Protein AF-0000000084728781 (afdb_homodimer)

InterPro domains:
  IPR000926 GTP cyclohydrolase II, RibA [TIGR00505] (70-266)
  IPR000926 GTP cyclohydrolase II, RibA [cd00641] (19-266)
  IPR032677 GTP cyclohydrolase II [PF00925] (108-234)
  IPR036144 GTP cyclohydrolase II superfamily [G3DSA:3.40.50.10990] (18-236)
  IPR036144 GTP cyclohydrolase II superfamily [SSF142695] (19-236)

Structure (mmCIF, N/CA/C/O backbone):
data_AF-0000000084728781-model_v1
#
loop_
_entity.id
_entity.type
_entity.pdbx_description
1 polymer 'GTP cyclohydrolase II'
#
loop_
_atom_site.group_PDB
_atom_site.id
_atom_site.type_symbol
_atom_site.label_atom_id
_atom_site.label_alt_id
_atom_site.label_comp_id
_atom_site.label_asym_id
_atom_site.label_entity_id
_atom_site.label_seq_id
_atom_site.pdbx_PDB_ins_code
_atom_site.Cartn_x
_atom_site.Cartn_y
_atom_site.Cartn_z
_atom_site.occupancy
_atom_site.B_iso_or_equiv
_atom_site.auth_seq_id
_atom_site.auth_comp_id
_atom_site.auth_asym_id
_atom_site.auth_atom_id
_atom_site.pdbx_PDB_model_num
ATOM 1 N N . MET A 1 1 ? -35.031 -19.906 6.23 1 21.2 1 MET A N 1
ATOM 2 C CA . MET A 1 1 ? -35.188 -18.594 6.867 1 21.2 1 MET A CA 1
ATOM 3 C C . MET A 1 1 ? -33.938 -18.203 7.613 1 21.2 1 MET A C 1
ATOM 5 O O . MET A 1 1 ? -33.719 -18.641 8.75 1 21.2 1 MET A O 1
ATOM 9 N N . VAL A 1 2 ? -32.781 -18.297 6.969 1 27.2 2 VAL A N 1
ATOM 10 C CA . VAL A 1 2 ? -31.484 -18 7.562 1 27.2 2 VAL A CA 1
ATOM 11 C C . VAL A 1 2 ? -31.531 -16.609 8.203 1 27.2 2 VAL A C 1
ATOM 13 O O . VAL A 1 2 ? -31.938 -15.633 7.566 1 27.2 2 VAL A O 1
ATOM 16 N N . SER A 1 3 ? -31.844 -16.609 9.516 1 24.77 3 SER A N 1
ATOM 17 C CA . SER A 1 3 ? -31.922 -15.422 10.367 1 24.77 3 SER A CA 1
ATOM 18 C C . SER A 1 3 ? -30.75 -14.477 10.125 1 24.77 3 SER A C 1
ATOM 20 O O . SER A 1 3 ? -29.594 -14.898 10.188 1 24.77 3 SER A O 1
ATOM 22 N N . TYR A 1 4 ? -30.906 -13.516 9.227 1 26.36 4 TYR A N 1
ATOM 23 C CA . TYR A 1 4 ? -30.156 -12.297 8.93 1 26.36 4 TYR A CA 1
ATOM 24 C C . TYR A 1 4 ? -29.766 -11.578 10.211 1 26.36 4 TYR A C 1
ATOM 26 O O . TYR A 1 4 ? -29.625 -10.352 10.227 1 26.36 4 TYR A O 1
ATOM 34 N N . ASP A 1 5 ? -30.016 -12.273 11.383 1 29.02 5 ASP A N 1
ATOM 35 C CA . ASP A 1 5 ? -29.766 -11.609 12.656 1 29.02 5 ASP A CA 1
ATOM 36 C C . ASP A 1 5 ? -28.281 -11.211 12.781 1 29.02 5 ASP A C 1
ATOM 38 O O . ASP A 1 5 ? -27.812 -10.898 13.875 1 29.02 5 ASP A O 1
ATOM 42 N N . PHE A 1 6 ? -27.5 -11.688 11.906 1 30.16 6 PHE A N 1
ATOM 43 C CA . PHE A 1 6 ? -26.094 -11.469 12.211 1 30.16 6 PHE A CA 1
ATOM 44 C C . PHE A 1 6 ? -25.781 -9.977 12.273 1 30.16 6 PHE A C 1
ATOM 46 O O . PHE A 1 6 ? -24.609 -9.586 12.352 1 30.16 6 PHE A O 1
ATOM 53 N N . TYR A 1 7 ? -26.734 -9.156 11.859 1 30.25 7 TYR A N 1
ATOM 54 C CA . TYR A 1 7 ? -26.438 -7.73 11.945 1 30.25 7 TYR A CA 1
ATOM 55 C C . TYR A 1 7 ? -26.25 -7.301 13.391 1 30.25 7 TYR A C 1
ATOM 57 O O . TYR A 1 7 ? -27.125 -6.66 13.977 1 30.25 7 TYR A O 1
ATOM 65 N N . LYS A 1 8 ? -26.016 -8.273 14.344 1 30.28 8 LYS A N 1
ATOM 66 C CA . LYS A 1 8 ? -25.922 -7.668 15.672 1 30.28 8 LYS A CA 1
ATOM 67 C C . LYS A 1 8 ? -25.156 -6.348 15.625 1 30.28 8 LYS A C 1
ATOM 69 O O . LYS A 1 8 ? -24.375 -6.117 14.703 1 30.28 8 LYS A O 1
ATOM 74 N N . GLU A 1 9 ? -25.391 -5.48 16.719 1 31.39 9 GLU A N 1
ATOM 75 C CA . GLU A 1 9 ? -25.062 -4.207 17.359 1 31.39 9 GLU A CA 1
ATOM 76 C C . GLU A 1 9 ? -23.547 -4.039 17.5 1 31.39 9 GLU A C 1
ATOM 78 O O . GLU A 1 9 ? -22.938 -4.656 18.375 1 31.39 9 GLU A O 1
ATOM 83 N N . ASN A 1 10 ? -22.703 -4.457 16.609 1 36.34 10 ASN A N 1
ATOM 84 C CA . ASN A 1 10 ? -21.453 -3.809 17.016 1 36.34 10 ASN A CA 1
ATOM 85 C C . ASN A 1 10 ? -21.719 -2.508 17.781 1 36.34 10 ASN A C 1
ATOM 87 O O . ASN A 1 10 ? -22.188 -1.527 17.188 1 36.34 10 ASN A O 1
ATOM 91 N N . CYS A 1 11 ? -22.25 -2.676 18.938 1 34.78 11 CYS A N 1
ATOM 92 C CA . CYS A 1 11 ? -22.375 -1.574 19.875 1 34.78 11 CYS A CA 1
ATOM 93 C C . CYS A 1 11 ? -21.219 -0.601 19.734 1 34.78 11 CYS A C 1
ATOM 95 O O . CYS A 1 11 ? -20.062 -0.96 20 1 34.78 11 CYS A O 1
ATOM 97 N N . ALA A 1 12 ? -21.25 0.192 18.75 1 45.31 12 ALA A N 1
ATOM 98 C CA . ALA A 1 12 ? -20.406 1.386 18.703 1 45.31 12 ALA A CA 1
ATOM 99 C C . ALA A 1 12 ? -20.016 1.849 20.109 1 45.31 12 ALA A C 1
ATOM 101 O O . ALA A 1 12 ? -20.891 2.061 20.953 1 45.31 12 ALA A O 1
ATOM 102 N N . SER A 1 13 ? -18.969 1.383 20.609 1 50.72 13 SER A N 1
ATOM 103 C CA . SER A 1 13 ? -18.484 1.992 21.844 1 50.72 13 SER A CA 1
ATOM 104 C C . SER A 1 13 ? -18.922 3.451 21.953 1 50.72 13 SER A C 1
ATOM 106 O O . SER A 1 13 ? -18.984 4.16 20.938 1 50.72 13 SER A O 1
ATOM 108 N N . SER A 1 14 ? -19.641 3.818 22.969 1 66.19 14 SER A N 1
ATOM 109 C CA . SER A 1 14 ? -20.188 5.125 23.328 1 66.19 14 SER A CA 1
ATOM 110 C C . SER A 1 14 ? -19.125 6.219 23.188 1 66.19 14 SER A C 1
ATOM 112 O O . SER A 1 14 ? -19.469 7.387 22.984 1 66.19 14 SER A O 1
ATOM 114 N N . SER A 1 15 ? -17.766 5.77 23.109 1 86.38 15 SER A N 1
ATOM 115 C CA . SER A 1 15 ? -16.766 6.824 23.047 1 86.38 15 SER A CA 1
ATOM 116 C C . SER A 1 15 ? -15.828 6.609 21.859 1 86.38 15 SER A C 1
ATOM 118 O O . SER A 1 15 ? -15.617 5.473 21.422 1 86.38 15 SER A O 1
ATOM 120 N N . LEU A 1 16 ? -15.352 7.625 21.203 1 93.75 16 LEU A N 1
ATOM 121 C CA . LEU A 1 16 ? -14.414 7.602 20.094 1 93.75 16 LEU A CA 1
ATOM 122 C C . LEU A 1 16 ? -13.062 7.043 20.531 1 93.75 16 LEU A C 1
ATOM 124 O O . LEU A 1 16 ? -12.648 7.246 21.672 1 93.75 16 LEU A O 1
ATOM 128 N N . PRO A 1 17 ? -12.414 6.297 19.656 1 96.38 17 PRO A N 1
ATOM 129 C CA . PRO A 1 17 ? -11.039 5.883 19.953 1 96.38 17 PRO A CA 1
ATOM 130 C C . PRO A 1 17 ? -10.109 7.062 20.219 1 96.38 17 PRO A C 1
ATOM 132 O O . PRO A 1 17 ? -10.367 8.172 19.75 1 96.38 17 PRO A O 1
ATOM 135 N N . LYS A 1 18 ? -9.102 6.77 21.016 1 97.81 18 LYS A N 1
ATOM 136 C CA . LYS A 1 18 ? -8.023 7.738 21.172 1 97.81 18 LYS A CA 1
ATOM 137 C C . LYS A 1 18 ? -6.973 7.574 20.078 1 97.81 18 LYS A C 1
ATOM 139 O O . LYS A 1 18 ? -6.586 6.453 19.75 1 97.81 18 LYS A O 1
ATOM 144 N N . VAL A 1 19 ? -6.566 8.711 19.516 1 98.44 19 VAL A N 1
ATOM 145 C CA . VAL A 1 19 ? -5.535 8.68 18.484 1 98.44 19 VAL A CA 1
ATOM 146 C C . VAL A 1 19 ? -4.422 9.664 18.844 1 98.44 19 VAL A C 1
ATOM 148 O O . VAL A 1 19 ? -4.645 10.625 19.578 1 98.44 19 VAL A O 1
ATOM 151 N N . GLU A 1 20 ? -3.256 9.383 18.359 1 98.69 20 GLU A N 1
ATOM 152 C CA . GLU A 1 20 ? -2.102 10.266 18.5 1 98.69 20 GLU A CA 1
ATOM 153 C C . GLU A 1 20 ? -1.262 10.281 17.219 1 98.69 20 GLU A C 1
ATOM 155 O O . GLU A 1 20 ? -0.886 9.234 16.703 1 98.69 20 GLU A O 1
ATOM 160 N N . CYS A 1 21 ? -1.068 11.461 16.734 1 98.81 21 CYS A N 1
ATOM 161 C CA . CYS A 1 21 ? -0.161 11.609 15.609 1 98.81 21 CYS A CA 1
ATOM 162 C C . CYS A 1 21 ? 1.292 11.547 16.062 1 98.81 21 CYS A C 1
ATOM 164 O O . CYS A 1 21 ? 1.741 12.383 16.844 1 98.81 21 CYS A O 1
ATOM 166 N N . ILE A 1 22 ? 2.008 10.641 15.508 1 98.38 22 ILE A N 1
ATOM 167 C CA . ILE A 1 22 ? 3.326 10.359 16.062 1 98.38 22 ILE A CA 1
ATOM 168 C C . ILE A 1 22 ? 4.402 11.023 15.211 1 98.38 22 ILE A C 1
ATOM 170 O O . ILE A 1 22 ? 5.488 11.344 15.711 1 98.38 22 ILE A O 1
ATOM 174 N N . VAL A 1 23 ? 4.152 11.188 13.984 1 98.75 23 VAL A N 1
ATOM 175 C CA . VAL A 1 23 ? 5.113 11.805 13.078 1 98.75 23 VAL A CA 1
ATOM 176 C C . VAL A 1 23 ? 4.383 12.398 11.875 1 98.75 23 VAL A C 1
ATOM 178 O O . VAL A 1 23 ? 3.293 11.953 11.516 1 98.75 23 VAL A O 1
ATOM 181 N N . ARG A 1 24 ? 4.926 13.422 11.336 1 98.69 24 ARG A N 1
ATOM 182 C CA . ARG A 1 24 ? 4.469 14.078 10.117 1 98.69 24 ARG A CA 1
ATOM 183 C C . ARG A 1 24 ? 5.645 14.438 9.211 1 98.69 24 ARG A C 1
ATOM 185 O O . ARG A 1 24 ? 6.695 14.867 9.695 1 98.69 24 ARG A O 1
ATOM 192 N N . ALA A 1 25 ? 5.516 14.258 7.93 1 98.19 25 ALA A N 1
ATOM 193 C CA . ALA A 1 25 ? 6.582 14.641 7.008 1 98.19 25 ALA A CA 1
ATOM 194 C C . ALA A 1 25 ? 6.008 15.195 5.707 1 98.19 25 ALA A C 1
ATOM 196 O O . ALA A 1 25 ? 4.926 14.797 5.277 1 98.19 25 ALA A O 1
ATOM 197 N N . ARG A 1 26 ? 6.727 16.094 5.152 1 96.75 26 ARG A N 1
ATOM 198 C CA . ARG A 1 26 ? 6.395 16.656 3.844 1 96.75 26 ARG A CA 1
ATOM 199 C C . ARG A 1 26 ? 6.637 15.641 2.734 1 96.75 26 ARG A C 1
ATOM 201 O O . ARG A 1 26 ? 7.684 14.984 2.703 1 96.75 26 ARG A O 1
ATOM 208 N N . ILE A 1 27 ? 5.684 15.5 1.855 1 96.56 27 ILE A N 1
ATOM 209 C CA . ILE A 1 27 ? 5.781 14.617 0.704 1 96.56 27 ILE A CA 1
ATOM 210 C C . ILE A 1 27 ? 5.723 15.43 -0.585 1 96.56 27 ILE A C 1
ATOM 212 O O . ILE A 1 27 ? 4.641 15.836 -1.021 1 96.56 27 ILE A O 1
ATOM 216 N N . PRO A 1 28 ? 6.855 15.633 -1.206 1 93.44 28 PRO A N 1
ATOM 217 C CA . PRO A 1 28 ? 6.836 16.359 -2.477 1 93.44 28 PRO A CA 1
ATOM 218 C C . PRO A 1 28 ? 6.297 15.516 -3.631 1 93.44 28 PRO A C 1
ATOM 220 O O . PRO A 1 28 ? 6.582 14.32 -3.715 1 93.44 28 PRO A O 1
ATOM 223 N N . MET A 1 29 ? 5.531 16.141 -4.477 1 89.25 29 MET A N 1
ATOM 224 C CA . MET A 1 29 ? 4.973 15.469 -5.648 1 89.25 29 MET A CA 1
ATOM 225 C C . MET A 1 29 ? 5.629 15.984 -6.926 1 89.25 29 MET A C 1
ATOM 227 O O . MET A 1 29 ? 6.297 17.016 -6.914 1 89.25 29 MET A O 1
ATOM 231 N N . ALA A 1 30 ? 5.352 15.273 -7.988 1 81.38 30 ALA A N 1
ATOM 232 C CA . ALA A 1 30 ? 5.926 15.609 -9.289 1 81.38 30 ALA A CA 1
ATOM 233 C C . ALA A 1 30 ? 5.406 16.953 -9.781 1 81.38 30 ALA A C 1
ATOM 235 O O . ALA A 1 30 ? 6.098 17.672 -10.516 1 81.38 30 ALA A O 1
ATOM 236 N N . SER A 1 31 ? 4.246 17.375 -9.375 1 77.69 31 SER A N 1
ATOM 237 C CA . SER A 1 31 ? 3.625 18.625 -9.805 1 77.69 31 SER A CA 1
ATOM 238 C C . SER A 1 31 ? 4.324 19.828 -9.18 1 77.69 31 SER A C 1
ATOM 240 O O . SER A 1 31 ? 4.094 20.969 -9.594 1 77.69 31 SER A O 1
ATOM 242 N N . GLY A 1 32 ? 5.152 19.578 -8.25 1 82.56 32 GLY A N 1
ATOM 243 C CA . GLY A 1 32 ? 5.824 20.672 -7.559 1 82.56 32 GLY A CA 1
ATOM 244 C C . GLY A 1 32 ? 5.152 21.047 -6.254 1 82.56 32 GLY A C 1
ATOM 245 O O . GLY A 1 32 ? 5.746 21.75 -5.426 1 82.56 32 GLY A O 1
ATOM 246 N N . VAL A 1 33 ? 3.951 20.562 -6.172 1 87.25 33 VAL A N 1
ATOM 247 C CA . VAL A 1 33 ? 3.252 20.797 -4.914 1 87.25 33 VAL A CA 1
ATOM 248 C C . VAL A 1 33 ? 3.547 19.656 -3.939 1 87.25 33 VAL A C 1
ATOM 250 O O . VAL A 1 33 ? 4.129 18.641 -4.32 1 87.25 33 VAL A O 1
ATOM 253 N N . HIS A 1 34 ? 3.271 19.953 -2.666 1 93.12 34 HIS A N 1
ATOM 254 C CA . HIS A 1 34 ? 3.508 18.922 -1.661 1 93.12 34 HIS A CA 1
ATOM 255 C C . HIS A 1 34 ? 2.295 18.75 -0.752 1 93.12 34 HIS A C 1
ATOM 257 O O . HIS A 1 34 ? 1.39 19.594 -0.754 1 93.12 34 HIS A O 1
ATOM 263 N N . HIS A 1 35 ? 2.188 17.672 -0.175 1 96.38 35 HIS A N 1
ATOM 264 C CA . HIS A 1 35 ? 1.282 17.438 0.943 1 96.38 35 HIS A CA 1
ATOM 265 C C . HIS A 1 35 ? 2.033 16.891 2.15 1 96.38 35 HIS A C 1
ATOM 267 O O . HIS A 1 35 ? 3.246 16.672 2.086 1 96.38 35 HIS A O 1
ATOM 273 N N . PHE A 1 36 ? 1.335 16.766 3.277 1 98.06 36 PHE A N 1
ATOM 274 C CA . PHE A 1 36 ? 1.946 16.234 4.488 1 98.06 36 PHE A CA 1
ATOM 275 C C . PHE A 1 36 ? 1.33 14.891 4.855 1 98.06 36 PHE A C 1
ATOM 277 O O . PHE A 1 36 ? 0.111 14.727 4.789 1 98.06 36 PHE A O 1
ATOM 284 N N . LEU A 1 37 ? 2.195 13.953 5.133 1 98.5 37 LEU A N 1
ATOM 285 C CA . LEU A 1 37 ? 1.763 12.633 5.578 1 98.5 37 LEU A CA 1
ATOM 286 C C . LEU A 1 37 ? 1.856 12.516 7.098 1 98.5 37 LEU A C 1
ATOM 288 O O . LEU A 1 37 ? 2.93 12.703 7.672 1 98.5 37 LEU A O 1
ATOM 292 N N . HIS A 1 38 ? 0.689 12.289 7.75 1 98.81 38 HIS A N 1
ATOM 293 C CA . HIS A 1 38 ? 0.593 12.086 9.195 1 98.81 38 HIS A CA 1
ATOM 294 C C . HIS A 1 38 ? 0.42 10.602 9.531 1 98.81 38 HIS A C 1
ATOM 296 O O . HIS A 1 38 ? -0.384 9.914 8.906 1 98.81 38 HIS A O 1
ATOM 302 N N . LEU A 1 39 ? 1.21 10.164 10.43 1 98.81 39 LEU A N 1
ATOM 303 C CA . LEU A 1 39 ? 1.075 8.789 10.906 1 98.81 39 LEU A CA 1
ATOM 304 C C . LEU A 1 39 ? 0.45 8.758 12.297 1 98.81 39 LEU A C 1
ATOM 306 O O . LEU A 1 39 ? 0.925 9.438 13.211 1 98.81 39 LEU A O 1
ATOM 310 N N . TYR A 1 40 ? -0.625 7.953 12.484 1 98.81 40 TYR A N 1
ATOM 311 C CA . TYR A 1 40 ? -1.379 7.93 13.734 1 98.81 40 TYR A CA 1
ATOM 312 C C . TYR A 1 40 ? -1.31 6.555 14.383 1 98.81 40 TYR A C 1
ATOM 314 O O . TYR A 1 40 ? -1.44 5.531 13.711 1 98.81 40 TYR A O 1
ATOM 322 N N . HIS A 1 41 ? -1.08 6.547 15.648 1 98.44 41 HIS A N 1
ATOM 323 C CA . HIS A 1 41 ? -1.378 5.41 16.516 1 98.44 41 HIS A CA 1
ATOM 324 C C . HIS A 1 41 ? -2.764 5.539 17.141 1 98.44 41 HIS A C 1
ATOM 326 O O . HIS A 1 41 ? -3.35 6.625 17.141 1 98.44 41 HIS A O 1
ATOM 332 N N . ASN A 1 42 ? -3.328 4.414 17.562 1 97.88 42 ASN A N 1
ATOM 333 C CA . ASN A 1 42 ? -4.637 4.406 18.219 1 97.88 42 ASN A CA 1
ATOM 334 C C . ASN A 1 42 ? -4.707 3.357 19.328 1 97.88 42 ASN A C 1
ATOM 336 O O . ASN A 1 42 ? -3.756 2.598 19.516 1 97.88 42 ASN A O 1
ATOM 340 N N . ASN A 1 43 ? -5.805 3.355 20.062 1 97.38 43 ASN A N 1
ATOM 341 C CA . ASN A 1 43 ? -5.934 2.432 21.188 1 97.38 43 ASN A CA 1
ATOM 342 C C . ASN A 1 43 ? -6.922 1.311 20.875 1 97.38 43 ASN A C 1
ATOM 344 O O . ASN A 1 43 ? -7.418 0.644 21.781 1 97.38 43 ASN A O 1
ATOM 348 N N . THR A 1 44 ? -7.332 1.129 19.625 1 95.06 44 THR A N 1
ATOM 349 C CA . THR A 1 44 ? -8.312 0.123 19.234 1 95.06 44 THR A CA 1
ATOM 350 C C . THR A 1 44 ? -7.641 -1.058 18.547 1 95.06 44 THR A C 1
ATOM 352 O O . THR A 1 44 ? -8.047 -2.207 18.734 1 95.06 44 THR A O 1
ATOM 355 N N . ASP A 1 45 ? -6.605 -0.777 17.75 1 93.19 45 ASP A N 1
ATOM 356 C CA . ASP A 1 45 ? -5.832 -1.82 17.078 1 93.19 45 ASP A CA 1
ATOM 357 C C . ASP A 1 45 ? -4.344 -1.48 17.078 1 93.19 45 ASP A C 1
ATOM 359 O O . ASP A 1 45 ? -3.924 -0.488 17.672 1 93.19 45 ASP A O 1
ATOM 363 N N . LYS A 1 46 ? -3.584 -2.373 16.484 1 92.31 46 LYS A N 1
ATOM 364 C CA . LYS A 1 46 ? -2.137 -2.184 16.516 1 92.31 46 LYS A CA 1
ATOM 365 C C . LYS A 1 46 ? -1.629 -1.641 15.18 1 92.31 46 LYS A C 1
ATOM 367 O O . LYS A 1 46 ? -0.427 -1.671 14.914 1 92.31 46 LYS A O 1
ATOM 372 N N . LYS A 1 47 ? -2.533 -1.151 14.391 1 94.25 47 LYS A N 1
ATOM 373 C CA . LYS A 1 47 ? -2.146 -0.678 13.07 1 94.25 47 LYS A CA 1
ATOM 374 C C . LYS A 1 47 ? -1.831 0.815 13.086 1 94.25 47 LYS A C 1
ATOM 376 O O . LYS A 1 47 ? -2.273 1.536 13.984 1 94.25 47 LYS A O 1
ATOM 381 N N . GLU A 1 48 ? -1.02 1.202 12.133 1 95.69 48 GLU A N 1
ATOM 382 C CA . GLU A 1 48 ? -0.73 2.609 11.883 1 95.69 48 GLU A CA 1
ATOM 383 C C . GLU A 1 48 ? -1.617 3.162 10.766 1 95.69 48 GLU A C 1
ATOM 385 O O . GLU A 1 48 ? -1.575 2.678 9.633 1 95.69 48 GLU A O 1
ATOM 390 N N . HIS A 1 49 ? -2.492 4.066 11.148 1 98.31 49 HIS A N 1
ATOM 391 C CA . HIS A 1 49 ? -3.312 4.734 10.141 1 98.31 49 HIS A CA 1
ATOM 392 C C . HIS A 1 49 ? -2.701 6.066 9.734 1 98.31 49 HIS A C 1
ATOM 394 O O . HIS A 1 49 ? -1.811 6.586 10.414 1 98.31 49 HIS A O 1
ATOM 400 N N . LEU A 1 50 ? -3.168 6.598 8.578 1 98.62 50 LEU A N 1
ATOM 401 C CA . LEU A 1 50 ? -2.518 7.781 8.031 1 98.62 50 LEU A CA 1
ATOM 402 C C . LEU A 1 50 ? -3.541 8.875 7.738 1 98.62 50 LEU A C 1
ATOM 404 O O . LEU A 1 50 ? -4.734 8.594 7.602 1 98.62 50 LEU A O 1
ATOM 408 N N . ALA A 1 51 ? -3.109 10.047 7.758 1 98.88 51 ALA A N 1
ATOM 409 C CA . ALA A 1 51 ? -3.807 11.188 7.164 1 98.88 51 ALA A CA 1
ATOM 410 C C . ALA A 1 51 ? -2.916 11.914 6.16 1 98.88 51 ALA A C 1
ATOM 412 O O . ALA A 1 51 ? -1.811 12.336 6.5 1 98.88 51 ALA A O 1
ATOM 413 N N . ILE A 1 52 ? -3.34 11.961 4.957 1 98.62 52 ILE A N 1
ATOM 414 C CA . ILE A 1 52 ? -2.695 12.766 3.922 1 98.62 52 ILE A CA 1
ATOM 415 C C . ILE A 1 52 ? -3.33 14.156 3.871 1 98.62 52 ILE A C 1
ATOM 417 O O . ILE A 1 52 ? -4.496 14.297 3.488 1 98.62 52 ILE A O 1
ATOM 421 N N . VAL A 1 53 ? -2.576 15.141 4.203 1 98.25 53 VAL A N 1
ATOM 422 C CA . VAL A 1 53 ? -3.143 16.469 4.387 1 98.25 53 VAL A CA 1
ATOM 423 C C . VAL A 1 53 ? -2.604 17.422 3.316 1 98.25 53 VAL A C 1
ATOM 425 O O . VAL A 1 53 ? -1.39 17.594 3.191 1 98.25 53 VAL A O 1
ATOM 428 N N . PHE A 1 54 ? -3.498 17.938 2.559 1 95.81 54 PHE A N 1
ATOM 429 C CA . PHE A 1 54 ? -3.178 18.938 1.539 1 95.81 54 PHE A CA 1
ATOM 430 C C . PHE A 1 54 ? -3.342 20.344 2.088 1 95.81 54 PHE A C 1
ATOM 432 O O . PHE A 1 54 ? -4.332 20.641 2.762 1 95.81 54 PHE A O 1
ATOM 439 N N . GLY A 1 55 ? -2.387 21.141 1.809 1 90.31 55 GLY A N 1
ATOM 440 C CA . GLY A 1 55 ? -2.402 22.484 2.348 1 90.31 55 GLY A CA 1
ATOM 441 C C . GLY A 1 55 ? -1.616 22.625 3.639 1 90.31 55 GLY A C 1
ATOM 442 O O . GLY A 1 55 ? -1.15 21.625 4.195 1 90.31 55 GLY A O 1
ATOM 443 N N . ASP A 1 56 ? -1.491 23.812 4.168 1 84.75 56 ASP A N 1
ATOM 444 C CA . ASP A 1 56 ? -0.599 24.062 5.293 1 84.75 56 ASP A CA 1
ATOM 445 C C . ASP A 1 56 ? -1.378 24.547 6.512 1 84.75 56 ASP A C 1
ATOM 447 O O . ASP A 1 56 ? -0.794 24.797 7.566 1 84.75 56 ASP A O 1
ATOM 451 N N . ARG A 1 57 ? -2.646 24.562 6.422 1 87 57 ARG A N 1
ATOM 452 C CA . ARG A 1 57 ? -3.447 25.141 7.492 1 87 57 ARG A CA 1
ATOM 453 C C . ARG A 1 57 ? -3.855 24.094 8.508 1 87 57 ARG A C 1
ATOM 455 O O . ARG A 1 57 ? -4.008 24.391 9.695 1 87 57 ARG A O 1
ATOM 462 N N . ILE A 1 58 ? -4.062 22.922 8.086 1 93.12 58 ILE A N 1
ATOM 463 C CA . ILE A 1 58 ? -4.57 21.844 8.938 1 93.12 58 ILE A CA 1
ATOM 464 C C . ILE A 1 58 ? -3.424 21.25 9.75 1 93.12 58 ILE A C 1
ATOM 466 O O . ILE A 1 58 ? -2.408 20.828 9.188 1 93.12 58 ILE A O 1
ATOM 470 N N . GLN A 1 59 ? -3.631 21.281 11.047 1 93.19 59 GLN A N 1
ATOM 471 C CA . GLN A 1 59 ? -2.58 20.812 11.938 1 93.19 59 GLN A CA 1
ATOM 472 C C . GLN A 1 59 ? -3.133 19.812 12.961 1 93.19 59 GLN A C 1
ATOM 474 O O . GLN A 1 59 ? -4.262 19.969 13.43 1 93.19 59 GLN A O 1
ATOM 479 N N . SER A 1 60 ? -2.326 18.906 13.328 1 98.06 60 SER A N 1
ATOM 480 C CA . SER A 1 60 ? -2.68 17.922 14.344 1 98.06 60 SER A CA 1
ATOM 481 C C . SER A 1 60 ? -2.396 18.453 15.75 1 98.06 60 SER A C 1
ATOM 483 O O . SER A 1 60 ? -1.279 18.891 16.031 1 98.06 60 SER A O 1
ATOM 485 N N . THR A 1 61 ? -3.436 18.375 16.562 1 98 61 THR A N 1
ATOM 486 C CA . THR A 1 61 ? -3.291 18.828 17.953 1 98 61 THR A CA 1
ATOM 487 C C . THR A 1 61 ? -2.344 17.922 18.719 1 98 61 THR A C 1
ATOM 489 O O . THR A 1 61 ? -1.468 18.391 19.438 1 98 61 THR A O 1
ATOM 492 N N . SER A 1 62 ? -2.504 16.609 18.578 1 98.56 62 SER A N 1
ATOM 493 C CA . SER A 1 62 ? -1.685 15.664 19.328 1 98.56 62 SER A CA 1
ATOM 494 C C . SER A 1 62 ? -0.225 15.727 18.891 1 98.56 62 SER A C 1
ATOM 496 O O . SER A 1 62 ? 0.682 15.555 19.703 1 98.56 62 SER A O 1
ATOM 498 N N . LEU A 1 63 ? 0.015 16.016 17.656 1 98.38 63 LEU A N 1
ATOM 499 C CA . LEU A 1 63 ? 1.382 16.109 17.156 1 98.38 63 LEU A CA 1
ATOM 500 C C . LEU A 1 63 ? 2.096 17.312 17.781 1 98.38 63 LEU A C 1
ATOM 502 O O . LEU A 1 63 ? 3.275 17.219 18.125 1 98.38 63 LEU A O 1
ATOM 506 N N . HIS A 1 64 ? 1.374 18.359 17.938 1 97.06 64 HIS A N 1
ATOM 507 C CA . HIS A 1 64 ? 2.008 19.609 18.328 1 97.06 64 HIS A CA 1
ATOM 508 C C . HIS A 1 64 ? 2.057 19.75 19.844 1 97.06 64 HIS A C 1
ATOM 510 O O . HIS A 1 64 ? 2.674 20.672 20.375 1 97.06 64 HIS A O 1
ATOM 516 N N . ARG A 1 65 ? 1.41 18.828 20.5 1 97.12 65 ARG A N 1
ATOM 517 C CA . ARG A 1 65 ? 1.526 18.812 21.953 1 97.12 65 ARG A CA 1
ATOM 518 C C . ARG A 1 65 ? 2.98 18.656 22.391 1 97.12 65 ARG A C 1
ATOM 520 O O . ARG A 1 65 ? 3.703 17.812 21.859 1 97.12 65 ARG A O 1
ATOM 527 N N . VAL A 1 66 ? 3.375 19.469 23.328 1 94.62 66 VAL A N 1
ATOM 528 C CA . VAL A 1 66 ? 4.758 19.422 23.797 1 94.62 66 VAL A CA 1
ATOM 529 C C . VAL A 1 66 ? 4.984 18.156 24.625 1 94.62 66 VAL A C 1
ATOM 531 O O . VAL A 1 66 ? 4.16 17.812 25.469 1 94.62 66 VAL A O 1
ATOM 534 N N . LYS A 1 67 ? 6.047 17.531 24.328 1 95.56 67 LYS A N 1
ATOM 535 C CA . LYS A 1 67 ? 6.449 16.344 25.094 1 95.56 67 LYS A CA 1
ATOM 536 C C . LYS A 1 67 ? 7.531 16.703 26.109 1 95.56 67 LYS A C 1
ATOM 538 O O . LYS A 1 67 ? 8.422 17.5 25.828 1 95.56 67 LYS A O 1
ATOM 543 N N . ASN A 1 68 ? 7.453 16.047 27.188 1 95.25 68 ASN A N 1
ATOM 544 C CA . ASN A 1 68 ? 8.406 16.344 28.25 1 95.25 68 ASN A CA 1
ATOM 545 C C . ASN A 1 68 ? 9.844 16.062 27.812 1 95.25 68 ASN A C 1
ATOM 547 O O . ASN A 1 68 ? 10.148 14.961 27.344 1 95.25 68 ASN A O 1
ATOM 551 N N . GLY A 1 69 ? 10.703 17.078 28 1 96.25 69 GLY A N 1
ATOM 552 C CA . GLY A 1 69 ? 12.125 16.891 27.75 1 96.25 69 GLY A CA 1
ATOM 553 C C . GLY A 1 69 ? 12.477 16.953 26.266 1 96.25 69 GLY A C 1
ATOM 554 O O . GLY A 1 69 ? 13.633 16.734 25.891 1 96.25 69 GLY A O 1
ATOM 555 N N . GLU A 1 70 ? 11.508 17.281 25.453 1 96.06 70 GLU A N 1
ATOM 556 C CA . GLU A 1 70 ? 11.805 17.312 24.016 1 96.06 70 GLU A CA 1
ATOM 557 C C . GLU A 1 70 ? 12.547 18.578 23.625 1 96.06 70 GLU A C 1
ATOM 559 O O . GLU A 1 70 ? 12.266 19.656 24.156 1 96.06 70 GLU A O 1
ATOM 564 N N . THR A 1 71 ? 13.484 18.469 22.719 1 97.25 71 THR A N 1
ATOM 565 C CA . THR A 1 71 ? 14.211 19.594 22.156 1 97.25 71 THR A CA 1
ATOM 566 C C . THR A 1 71 ? 13.547 20.094 20.891 1 97.25 71 THR A C 1
ATOM 568 O O . THR A 1 71 ? 12.641 19.453 20.359 1 97.25 71 THR A O 1
ATOM 571 N N . GLU A 1 72 ? 14 21.266 20.438 1 97.06 72 GLU A N 1
ATOM 572 C CA . GLU A 1 72 ? 13.547 21.797 19.156 1 97.06 72 GLU A CA 1
ATOM 573 C C . GLU A 1 72 ? 13.844 20.812 18.016 1 97.06 72 GLU A C 1
ATOM 575 O O . GLU A 1 72 ? 13.031 20.641 17.109 1 97.06 72 GLU A O 1
ATOM 580 N N . SER A 1 73 ? 14.969 20.219 18.109 1 96.38 73 SER A N 1
ATOM 581 C CA . SER A 1 73 ? 15.352 19.219 17.125 1 96.38 73 SER A CA 1
ATOM 582 C C . SER A 1 73 ? 14.398 18.031 17.141 1 96.38 73 SER A C 1
ATOM 584 O O . SER A 1 73 ? 13.961 17.562 16.078 1 96.38 73 SER A O 1
ATOM 586 N N . ASP A 1 74 ? 14.086 17.578 18.312 1 97.31 74 ASP A N 1
ATOM 587 C CA . ASP A 1 74 ? 13.148 16.469 18.453 1 97.31 74 ASP A CA 1
ATOM 588 C C . ASP A 1 74 ? 11.797 16.797 17.812 1 97.31 74 ASP A C 1
ATOM 590 O O . ASP A 1 74 ? 11.219 15.969 17.109 1 97.31 74 ASP A O 1
ATOM 594 N N . ARG A 1 75 ? 11.336 18 18.062 1 98.12 75 ARG A N 1
ATOM 595 C CA . ARG A 1 75 ? 10.055 18.469 17.531 1 98.12 75 ARG A CA 1
ATOM 596 C C . ARG A 1 75 ? 10.07 18.484 16.016 1 98.12 75 ARG A C 1
ATOM 598 O O . ARG A 1 75 ? 9.133 18.016 15.375 1 98.12 75 ARG A O 1
ATOM 605 N N . MET A 1 76 ? 11.156 18.984 15.461 1 98 76 MET A N 1
ATOM 606 C CA . MET A 1 76 ? 11.266 19.078 14.008 1 98 76 MET A CA 1
ATOM 607 C C . MET A 1 76 ? 11.414 17.688 13.383 1 98 76 MET A C 1
ATOM 609 O O . MET A 1 76 ? 10.844 17.422 12.32 1 98 76 MET A O 1
ATOM 613 N N . ILE A 1 77 ? 12.062 16.812 14.062 1 98.06 77 ILE A N 1
ATOM 614 C CA . ILE A 1 77 ? 12.273 15.461 13.555 1 98.06 77 ILE A CA 1
ATOM 615 C C . ILE A 1 77 ? 10.945 14.703 13.531 1 98.06 77 ILE A C 1
ATOM 617 O O . ILE A 1 77 ? 10.664 13.961 12.594 1 98.06 77 ILE A O 1
ATOM 621 N N . ARG A 1 78 ? 10.117 14.922 14.516 1 98.06 78 ARG A N 1
ATOM 622 C CA . ARG A 1 78 ? 8.844 14.211 14.523 1 98.06 78 ARG A CA 1
ATOM 623 C C . ARG A 1 78 ? 7.797 14.953 13.695 1 98.06 78 ARG A C 1
ATOM 625 O O . ARG A 1 78 ? 6.695 14.445 13.477 1 98.06 78 ARG A O 1
ATOM 632 N N . GLY A 1 79 ? 8.047 16.141 13.227 1 98.12 79 GLY A N 1
ATOM 633 C CA . GLY A 1 79 ? 7.176 16.844 12.305 1 98.12 79 GLY A CA 1
ATOM 634 C C . GLY A 1 79 ? 6.301 17.875 12.977 1 98.12 79 GLY A C 1
ATOM 635 O O . GLY A 1 79 ? 5.371 18.406 12.367 1 98.12 79 GLY A O 1
ATOM 636 N N . ALA A 1 80 ? 6.574 18.156 14.258 1 97.75 80 ALA A N 1
ATOM 637 C CA . ALA A 1 80 ? 5.824 19.172 15.008 1 97.75 80 ALA A CA 1
ATOM 638 C C . ALA A 1 80 ? 6.406 20.562 14.781 1 97.75 80 ALA A C 1
ATOM 640 O O . ALA A 1 80 ? 6.988 21.156 15.703 1 97.75 80 ALA A O 1
ATOM 641 N N . TYR A 1 81 ? 6.227 21.062 13.617 1 96.19 81 TYR A N 1
ATOM 642 C CA . TYR A 1 81 ? 6.723 22.391 13.242 1 96.19 81 TYR A CA 1
ATOM 643 C C . TYR A 1 81 ? 5.715 23.125 12.375 1 96.19 81 TYR A C 1
ATOM 645 O O . TYR A 1 81 ? 4.82 22.5 11.789 1 96.19 81 TYR A O 1
ATOM 653 N N . ASN A 1 82 ? 5.855 24.406 12.312 1 92.19 82 ASN A N 1
ATOM 654 C CA . ASN A 1 82 ? 5.047 25.234 11.422 1 92.19 82 ASN A CA 1
ATOM 655 C C . ASN A 1 82 ? 5.719 25.422 10.062 1 92.19 82 ASN A C 1
ATOM 657 O O . ASN A 1 82 ? 6.945 25.516 9.977 1 92.19 82 ASN A O 1
ATOM 661 N N . GLY A 1 83 ? 4.895 25.391 9.094 1 89.94 83 GLY A N 1
ATOM 662 C CA . GLY A 1 83 ? 5.43 25.656 7.766 1 89.94 83 GLY A CA 1
ATOM 663 C C . GLY A 1 83 ? 6.285 24.531 7.23 1 89.94 83 GLY A C 1
ATOM 664 O O . GLY A 1 83 ? 5.871 23.359 7.246 1 89.94 83 GLY A O 1
ATOM 665 N N . LYS A 1 84 ? 7.527 24.953 6.711 1 91.88 84 LYS A N 1
ATOM 666 C CA . LYS A 1 84 ? 8.414 23.984 6.074 1 91.88 84 LYS A CA 1
ATOM 667 C C . LYS A 1 84 ? 9.781 23.953 6.766 1 91.88 84 LYS A C 1
ATOM 669 O O . LYS A 1 84 ? 10.211 24.953 7.348 1 91.88 84 LYS A O 1
ATOM 674 N N . LEU A 1 85 ? 10.375 22.828 6.691 1 95.12 85 LEU A N 1
ATOM 675 C CA . LEU A 1 85 ? 11.75 22.703 7.164 1 95.12 85 LEU A CA 1
ATOM 676 C C . LEU A 1 85 ? 12.734 23.188 6.102 1 95.12 85 LEU A C 1
ATOM 678 O O . LEU A 1 85 ? 12.43 23.156 4.906 1 95.12 85 LEU A O 1
ATOM 682 N N . TYR A 1 86 ? 13.859 23.625 6.48 1 93.5 86 TYR A N 1
ATOM 683 C CA . TYR A 1 86 ? 14.961 24.047 5.613 1 93.5 86 TYR A CA 1
ATOM 684 C C . TYR A 1 86 ? 16.297 23.922 6.332 1 93.5 86 TYR A C 1
ATOM 686 O O . TYR A 1 86 ? 16.344 23.906 7.566 1 93.5 86 TYR A O 1
ATOM 694 N N . PRO A 1 87 ? 17.328 23.766 5.531 1 94.06 87 PRO A N 1
ATOM 695 C CA . PRO A 1 87 ? 18.641 23.641 6.172 1 94.06 87 PRO A CA 1
ATOM 696 C C . PRO A 1 87 ? 18.969 24.812 7.094 1 94.06 87 PRO A C 1
ATOM 698 O O . PRO A 1 87 ? 18.781 25.969 6.711 1 94.06 87 PRO A O 1
ATOM 701 N N . GLY A 1 88 ? 19.406 24.484 8.258 1 92.38 88 GLY A N 1
ATOM 702 C CA . GLY A 1 88 ? 19.812 25.516 9.195 1 92.38 88 GLY A CA 1
ATOM 703 C C . GLY A 1 88 ? 18.688 25.953 10.125 1 92.38 88 GLY A C 1
ATOM 704 O O . GLY A 1 88 ? 18.906 26.734 11.047 1 92.38 88 GLY A O 1
ATOM 705 N N . ARG A 1 89 ? 17.547 25.406 9.938 1 94.62 89 ARG A N 1
ATOM 706 C CA . ARG A 1 89 ? 16.438 25.766 10.82 1 94.62 89 ARG A CA 1
ATOM 707 C C . ARG A 1 89 ? 16.703 25.328 12.25 1 94.62 89 ARG A C 1
ATOM 709 O O . ARG A 1 89 ? 17.141 24.188 12.484 1 94.62 89 ARG A O 1
ATOM 716 N N . ARG A 1 90 ? 16.266 26.219 13.188 1 93.56 90 ARG A N 1
ATOM 717 C CA . ARG A 1 90 ? 16.656 25.938 14.562 1 93.56 90 ARG A CA 1
ATOM 718 C C . ARG A 1 90 ? 15.422 25.781 15.453 1 93.56 90 ARG A C 1
ATOM 720 O O . ARG A 1 90 ? 15.492 25.141 16.516 1 93.56 90 ARG A O 1
ATOM 727 N N . PHE A 1 91 ? 14.328 26.406 14.984 1 95.31 91 PHE A N 1
ATOM 728 C CA . PHE A 1 91 ? 13.156 26.422 15.844 1 95.31 91 PHE A CA 1
ATOM 729 C C . PHE A 1 91 ? 11.938 25.891 15.094 1 95.31 91 PHE A C 1
ATOM 731 O O . PHE A 1 91 ? 11.742 26.203 13.914 1 95.31 91 PHE A O 1
ATOM 738 N N . SER A 1 92 ? 11.078 25.125 15.781 1 95 92 SER A N 1
ATOM 739 C CA . SER A 1 92 ? 9.883 24.531 15.188 1 95 92 SER A CA 1
ATOM 740 C C . SER A 1 92 ? 8.812 25.578 14.914 1 95 92 SER A C 1
ATOM 742 O O . SER A 1 92 ? 7.98 25.391 14.023 1 95 92 SER A O 1
ATOM 744 N N . THR A 1 93 ? 8.711 26.688 15.594 1 90.19 93 THR A N 1
ATOM 745 C CA . THR A 1 93 ? 7.648 27.672 15.484 1 90.19 93 THR A CA 1
ATOM 746 C C . THR A 1 93 ? 8.094 28.875 14.641 1 90.19 93 THR A C 1
ATOM 748 O O . THR A 1 93 ? 7.473 29.938 14.672 1 90.19 93 THR A O 1
ATOM 751 N N . GLU A 1 94 ? 9.117 28.672 13.852 1 82 94 GLU A N 1
ATOM 752 C CA . GLU A 1 94 ? 9.562 29.781 13.023 1 82 94 GLU A CA 1
ATOM 753 C C . GLU A 1 94 ? 8.516 30.141 11.977 1 82 94 GLU A C 1
ATOM 755 O O . GLU A 1 94 ? 7.824 29.266 11.445 1 82 94 GLU A O 1
ATOM 760 N N . LYS A 1 95 ? 8.07 31.391 11.828 1 66.38 95 LYS A N 1
ATOM 761 C CA . LYS A 1 95 ? 7.055 31.859 10.883 1 66.38 95 LYS A CA 1
ATOM 762 C C . LYS A 1 95 ? 7.52 31.656 9.445 1 66.38 95 LYS A C 1
ATOM 764 O O . LYS A 1 95 ? 8.656 31.984 9.102 1 66.38 95 LYS A O 1
ATOM 769 N N . SER A 1 96 ? 6.969 30.641 8.836 1 57.78 96 SER A N 1
ATOM 770 C CA . SER A 1 96 ? 7.254 30.594 7.406 1 57.78 96 SER A CA 1
ATOM 771 C C . SER A 1 96 ? 6.559 31.734 6.668 1 57.78 96 SER A C 1
ATOM 773 O O . SER A 1 96 ? 5.512 32.219 7.102 1 57.78 96 SER A O 1
ATOM 775 N N . VAL A 1 97 ? 7.332 32.469 5.828 1 49.69 97 VAL A N 1
ATOM 776 C CA . VAL A 1 97 ? 6.906 33.625 5.07 1 49.69 97 VAL A CA 1
ATOM 777 C C . VAL A 1 97 ? 5.527 33.375 4.465 1 49.69 97 VAL A C 1
ATOM 779 O O . VAL A 1 97 ? 4.734 34.312 4.305 1 49.69 97 VAL A O 1
ATOM 782 N N . GLU A 1 98 ? 5.246 32.219 3.986 1 51.84 98 GLU A N 1
ATOM 783 C CA . GLU A 1 98 ? 4.109 32.062 3.088 1 51.84 98 GLU A CA 1
ATOM 784 C C . GLU A 1 98 ? 2.818 31.844 3.869 1 51.84 98 GLU A C 1
ATOM 786 O O . GLU A 1 98 ? 2.084 30.891 3.607 1 51.84 98 GLU A O 1
ATOM 791 N N . ASP A 1 99 ? 2.768 32.25 5.02 1 50.44 99 ASP A N 1
ATOM 792 C CA . ASP A 1 99 ? 1.519 31.984 5.734 1 50.44 99 ASP A CA 1
ATOM 793 C C . ASP A 1 99 ? 0.354 32.719 5.07 1 50.44 99 ASP A C 1
ATOM 795 O O . ASP A 1 99 ? -0.009 33.812 5.484 1 50.44 99 ASP A O 1
ATOM 799 N N . LYS A 1 100 ? 0.177 32.594 3.793 1 48.47 100 LYS A N 1
ATOM 800 C CA . LYS A 1 100 ? -0.999 33.25 3.229 1 48.47 100 LYS A CA 1
ATOM 801 C C . LYS A 1 100 ? -2.285 32.594 3.723 1 48.47 100 LYS A C 1
ATOM 803 O O . LYS A 1 100 ? -2.781 31.641 3.107 1 48.47 100 LYS A O 1
ATOM 808 N N . SER A 1 101 ? -2.404 32.562 5.023 1 49.28 101 SER A N 1
ATOM 809 C CA . SER A 1 101 ? -3.717 32.156 5.516 1 49.28 101 SER A CA 1
ATOM 810 C C . SER A 1 101 ? -4.836 32.812 4.727 1 49.28 101 SER A C 1
ATOM 812 O O . SER A 1 101 ? -4.871 34.031 4.602 1 49.28 101 SER A O 1
ATOM 814 N N . SER A 1 102 ? -5.301 32.156 3.818 1 51.69 102 SER A N 1
ATOM 815 C CA . SER A 1 102 ? -6.488 32.688 3.164 1 51.69 102 SER A CA 1
ATOM 816 C C . SER A 1 102 ? -7.496 33.188 4.188 1 51.69 102 SER A C 1
ATOM 818 O O . SER A 1 102 ? -7.688 32.594 5.242 1 51.69 102 SER A O 1
ATOM 820 N N . LEU A 1 103 ? -7.863 34.469 4.227 1 50.34 103 LEU A N 1
ATOM 821 C CA . LEU A 1 103 ? -8.852 35.188 5.016 1 50.34 103 LEU A CA 1
ATOM 822 C C . LEU A 1 103 ? -10.164 34.406 5.082 1 50.34 103 LEU A C 1
ATOM 824 O O . LEU A 1 103 ? -10.969 34.625 6 1 50.34 103 LEU A O 1
ATOM 828 N N . PHE A 1 104 ? -10.469 33.594 4.176 1 53.16 104 PHE A N 1
ATOM 829 C CA . PHE A 1 104 ? -11.758 32.906 4.199 1 53.16 104 PHE A CA 1
ATOM 830 C C . PHE A 1 104 ? -11.578 31.406 4.004 1 53.16 104 PHE A C 1
ATOM 832 O O . PHE A 1 104 ? -11.68 30.906 2.885 1 53.16 104 PHE A O 1
ATOM 839 N N . PRO A 1 105 ? -11.219 30.641 5.184 1 65.31 105 PRO A N 1
ATOM 840 C CA . PRO A 1 105 ? -10.898 29.219 5 1 65.31 105 PRO A CA 1
ATOM 841 C C . PRO A 1 105 ? -12.094 28.391 4.551 1 65.31 105 PRO A C 1
ATOM 843 O O . PRO A 1 105 ? -13.195 28.547 5.09 1 65.31 105 PRO A O 1
ATOM 846 N N . LYS A 1 106 ? -12.086 27.812 3.379 1 81.06 106 LYS A N 1
ATOM 847 C CA . LYS A 1 106 ? -13.094 26.875 2.896 1 81.06 106 LYS A CA 1
ATOM 848 C C . LYS A 1 106 ? -13.094 25.594 3.723 1 81.06 106 LYS A C 1
ATOM 850 O O . LYS A 1 106 ? -12.055 25.188 4.242 1 81.06 106 LYS A O 1
ATOM 855 N N . ILE A 1 107 ? -14.359 25.156 4.047 1 94.62 107 ILE A N 1
ATOM 856 C CA . ILE A 1 107 ? -14.5 23.844 4.68 1 94.62 107 ILE A CA 1
ATOM 857 C C . ILE A 1 107 ? -13.781 22.797 3.848 1 94.62 107 ILE A C 1
ATOM 859 O O . ILE A 1 107 ? -14.031 22.656 2.646 1 94.62 107 ILE A O 1
ATOM 863 N N . PRO A 1 108 ? -12.875 22.094 4.402 1 95.88 108 PRO A N 1
ATOM 864 C CA . PRO A 1 108 ? -11.992 21.234 3.617 1 95.88 108 PRO A CA 1
ATOM 865 C C . PRO A 1 108 ? -12.711 20.031 3.035 1 95.88 108 PRO A C 1
ATOM 867 O O . PRO A 1 108 ? -13.688 19.547 3.613 1 95.88 108 PRO A O 1
ATOM 870 N N . LEU A 1 109 ? -12.227 19.578 1.902 1 96.88 109 LEU A N 1
ATOM 871 C CA . LEU A 1 109 ? -12.594 18.266 1.357 1 96.88 109 LEU A CA 1
ATOM 872 C C . LEU A 1 109 ? -11.977 17.141 2.182 1 96.88 109 LEU A C 1
ATOM 874 O O . LEU A 1 109 ? -10.82 17.234 2.586 1 96.88 109 LEU A O 1
ATOM 878 N N . VAL A 1 110 ? -12.828 16.109 2.426 1 98.38 110 VAL A N 1
ATOM 879 C CA . VAL A 1 110 ? -12.32 14.977 3.186 1 98.38 110 VAL A CA 1
ATOM 880 C C . VAL A 1 110 ? -12.727 13.68 2.496 1 98.38 110 VAL A C 1
ATOM 882 O O . VAL A 1 110 ? -13.859 13.539 2.027 1 98.38 110 VAL A O 1
ATOM 885 N N . ARG A 1 111 ? -11.859 12.781 2.451 1 98 111 ARG A N 1
ATOM 886 C CA . ARG A 1 111 ? -12.125 11.414 2.01 1 98 111 ARG A CA 1
ATOM 887 C C . ARG A 1 111 ? -11.656 10.406 3.055 1 98 111 ARG A C 1
ATOM 889 O O . ARG A 1 111 ? -10.555 10.516 3.59 1 98 111 ARG A O 1
ATOM 896 N N . ILE A 1 112 ? -12.523 9.469 3.359 1 97.69 112 ILE A N 1
ATOM 897 C CA . ILE A 1 112 ? -12.133 8.305 4.148 1 97.69 112 ILE A CA 1
ATOM 898 C C . ILE A 1 112 ? -11.836 7.133 3.219 1 97.69 112 ILE A C 1
ATOM 900 O O . ILE A 1 112 ? -12.727 6.656 2.51 1 97.69 112 ILE A O 1
ATOM 904 N N . HIS A 1 113 ? -10.633 6.734 3.201 1 97.19 113 HIS A N 1
ATOM 905 C CA . HIS A 1 113 ? -10.172 5.699 2.283 1 97.19 113 HIS A CA 1
ATOM 906 C C . HIS A 1 113 ? -9.633 4.488 3.041 1 97.19 113 HIS A C 1
ATOM 908 O O . HIS A 1 113 ? -8.781 4.633 3.92 1 97.19 113 HIS A O 1
ATOM 914 N N . SER A 1 114 ? -10.156 3.338 2.742 1 96.44 114 SER A N 1
ATOM 915 C CA . SER A 1 114 ? -9.609 2.107 3.305 1 96.44 114 SER A CA 1
ATOM 916 C C . SER A 1 114 ? -8.578 1.482 2.373 1 96.44 114 SER A C 1
ATOM 918 O O . SER A 1 114 ? -8.773 1.444 1.156 1 96.44 114 SER A O 1
ATOM 920 N N . GLU A 1 115 ? -7.512 1.083 2.928 1 96.75 115 GLU A N 1
ATOM 921 C CA . GLU A 1 115 ? -6.402 0.453 2.213 1 96.75 115 GLU A CA 1
ATOM 922 C C . GLU A 1 115 ? -6.902 -0.663 1.298 1 96.75 115 GLU A C 1
ATOM 924 O O . GLU A 1 115 ? -7.758 -1.457 1.689 1 96.75 115 GLU A O 1
ATOM 929 N N . CYS A 1 116 ? -6.367 -0.702 0.127 1 95.94 116 CYS A N 1
ATOM 930 C CA . CYS A 1 116 ? -6.703 -1.726 -0.855 1 95.94 116 CYS A CA 1
ATOM 931 C C . CYS A 1 116 ? -5.488 -2.1 -1.692 1 95.94 116 CYS A C 1
ATOM 933 O O . CYS A 1 116 ? -5.305 -1.578 -2.795 1 95.94 116 CYS A O 1
ATOM 935 N N . TYR A 1 117 ? -4.773 -3.088 -1.314 1 94.88 117 TYR A N 1
ATOM 936 C CA . TYR A 1 117 ? -3.553 -3.51 -1.992 1 94.88 117 TYR A CA 1
ATOM 937 C C . TYR A 1 117 ? -3.836 -3.877 -3.443 1 94.88 117 TYR A C 1
ATOM 939 O O . TYR A 1 117 ? -3.092 -3.482 -4.348 1 94.88 117 TYR A O 1
ATOM 947 N N . THR A 1 118 ? -4.91 -4.586 -3.668 1 95.75 118 THR A N 1
ATOM 948 C CA . THR A 1 118 ? -5.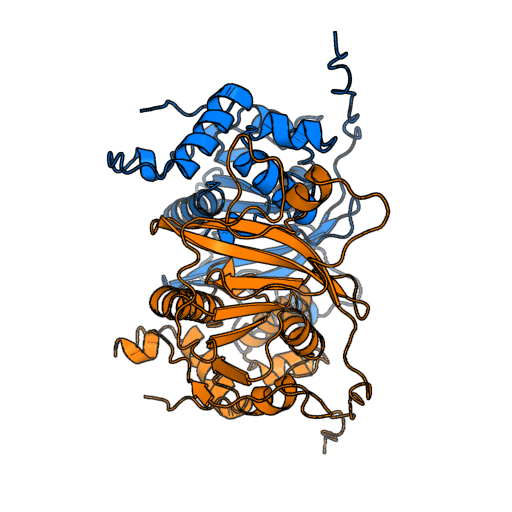199 -5.086 -5.008 1 95.75 118 THR A CA 1
ATOM 949 C C . THR A 1 118 ? -5.484 -3.932 -5.965 1 95.75 118 THR A C 1
ATOM 951 O O . THR A 1 118 ? -5.055 -3.959 -7.121 1 95.75 118 THR A O 1
ATOM 954 N N . GLY A 1 119 ? -6.172 -2.91 -5.5 1 93.75 119 GLY A N 1
ATOM 955 C CA . GLY A 1 119 ? -6.543 -1.801 -6.363 1 93.75 119 GLY A CA 1
ATOM 956 C C . GLY A 1 119 ? -5.473 -0.728 -6.445 1 93.75 119 GLY A C 1
ATOM 957 O O . GLY A 1 119 ? -5.355 -0.042 -7.465 1 93.75 119 GLY A O 1
ATOM 958 N N . GLU A 1 120 ? -4.633 -0.623 -5.41 1 95.19 120 GLU A N 1
ATOM 959 C CA . GLU A 1 120 ? -3.678 0.479 -5.328 1 95.19 120 GLU A CA 1
ATOM 960 C C . GLU A 1 120 ? -2.293 0.045 -5.801 1 95.19 120 GLU A C 1
ATOM 962 O O . GLU A 1 120 ? -1.535 0.852 -6.344 1 95.19 120 GLU A O 1
ATOM 967 N N . THR A 1 121 ? -1.998 -1.269 -5.613 1 94.75 121 THR A N 1
ATOM 968 C CA . THR A 1 121 ? -0.607 -1.682 -5.762 1 94.75 121 THR A CA 1
ATOM 969 C C . THR A 1 121 ? -0.475 -2.768 -6.824 1 94.75 121 THR A C 1
ATOM 971 O O . THR A 1 121 ? 0.543 -2.848 -7.516 1 94.75 121 THR A O 1
ATOM 974 N N . THR A 1 122 ? -1.548 -3.584 -7.031 1 96.31 122 THR A N 1
ATOM 975 C CA . THR A 1 122 ? -1.396 -4.715 -7.941 1 96.31 122 THR A CA 1
ATOM 976 C C . THR A 1 122 ? -2.357 -4.59 -9.117 1 96.31 122 THR A C 1
ATOM 978 O O . THR A 1 122 ? -2.711 -5.594 -9.75 1 96.31 122 THR A O 1
ATOM 981 N N . TRP A 1 123 ? -2.861 -3.492 -9.43 1 93.38 123 TRP A N 1
ATOM 982 C CA . TRP A 1 123 ? -3.469 -3.055 -10.68 1 93.38 123 TRP A CA 1
ATOM 983 C C . TRP A 1 123 ? -4.766 -3.809 -10.945 1 93.38 123 TRP A C 1
ATOM 985 O O . TRP A 1 123 ? -5.102 -4.094 -12.102 1 93.38 123 TRP A O 1
ATOM 995 N N . SER A 1 124 ? -5.465 -4.176 -9.914 1 94.31 124 SER A N 1
ATOM 996 C CA . SER A 1 124 ? -6.73 -4.883 -10.07 1 94.31 124 SER A CA 1
ATOM 997 C C . SER A 1 124 ? -7.812 -3.957 -10.617 1 94.31 124 SER A C 1
ATOM 999 O O . SER A 1 124 ? -7.91 -2.797 -10.211 1 94.31 124 SER A O 1
ATOM 1001 N N . VAL A 1 125 ? -8.711 -4.559 -11.445 1 87.62 125 VAL A N 1
ATOM 1002 C CA . VAL A 1 125 ? -9.852 -3.797 -11.93 1 87.62 125 VAL A CA 1
ATOM 1003 C C . VAL A 1 125 ? -11.141 -4.328 -11.297 1 87.62 125 VAL A C 1
ATOM 1005 O O . VAL A 1 125 ? -12.242 -4.008 -11.75 1 87.62 125 VAL A O 1
ATOM 1008 N N . ARG A 1 126 ? -10.977 -5.172 -10.297 1 88.75 126 ARG A N 1
ATOM 1009 C CA . ARG A 1 126 ? -12.156 -5.699 -9.617 1 88.75 126 ARG A CA 1
ATOM 1010 C C . ARG A 1 126 ? -12.742 -4.668 -8.656 1 88.75 126 ARG A C 1
ATOM 1012 O O . ARG A 1 126 ? -13.812 -4.883 -8.086 1 88.75 126 ARG A O 1
ATOM 1019 N N . CYS A 1 127 ? -12.008 -3.678 -8.414 1 84.88 127 CYS A N 1
ATOM 1020 C CA . CYS A 1 127 ? -12.484 -2.584 -7.574 1 84.88 127 CYS A CA 1
ATOM 1021 C C . CYS A 1 127 ? -12.039 -1.236 -8.133 1 84.88 127 CYS A C 1
ATOM 1023 O O . CYS A 1 127 ? -11.258 -1.179 -9.078 1 84.88 127 CYS A O 1
ATOM 1025 N N . ASP A 1 128 ? -12.586 -0.202 -7.602 1 84.88 128 ASP A N 1
ATOM 1026 C CA . ASP A 1 128 ? -12.242 1.132 -8.086 1 84.88 128 ASP A CA 1
ATOM 1027 C C . ASP A 1 128 ? -11.508 1.929 -7.008 1 84.88 128 ASP A C 1
ATOM 1029 O O . ASP A 1 128 ? -11.469 3.16 -7.055 1 84.88 128 ASP A O 1
ATOM 1033 N N . CYS A 1 129 ? -10.969 1.256 -6.012 1 91.94 129 CYS A N 1
ATOM 1034 C CA . CYS A 1 129 ? -10.352 1.925 -4.871 1 91.94 129 CYS A CA 1
ATOM 1035 C C . CYS A 1 129 ? -9.164 2.779 -5.312 1 91.94 129 CYS A C 1
ATOM 1037 O O . CYS A 1 129 ? -9.008 3.912 -4.855 1 91.94 129 CYS A O 1
ATOM 1039 N N . GLY A 1 130 ? -8.297 2.217 -6.164 1 92.75 130 GLY A N 1
ATOM 1040 C CA . GLY A 1 130 ? -7.148 2.969 -6.648 1 92.75 130 GLY A CA 1
ATOM 1041 C C . GLY A 1 130 ? -7.535 4.227 -7.402 1 92.75 130 GLY A C 1
ATOM 1042 O O . GLY A 1 130 ? -6.949 5.289 -7.184 1 92.75 130 GLY A O 1
ATOM 1043 N N . GLU A 1 131 ? -8.484 4.148 -8.234 1 88.06 131 GLU A N 1
ATOM 1044 C CA . GLU A 1 131 ? -8.961 5.289 -9.008 1 88.06 131 GLU A CA 1
ATOM 1045 C C . GLU A 1 131 ? -9.562 6.359 -8.102 1 88.06 131 GLU A C 1
ATOM 1047 O O . GLU A 1 131 ? -9.375 7.555 -8.328 1 88.06 131 GLU A O 1
ATOM 1052 N N . GLN A 1 132 ? -10.32 5.898 -7.156 1 92.12 132 GLN A N 1
ATOM 1053 C CA . GLN A 1 132 ? -10.945 6.832 -6.223 1 92.12 132 GLN A CA 1
ATOM 1054 C C . GLN A 1 132 ? -9.891 7.578 -5.402 1 92.12 132 GLN A C 1
ATOM 1056 O O . GLN A 1 132 ? -10.039 8.773 -5.133 1 92.12 132 GLN A O 1
ATOM 1061 N N . LEU A 1 133 ? -8.859 6.883 -5 1 96.12 133 LEU A N 1
ATOM 1062 C CA . LEU A 1 133 ? -7.762 7.52 -4.281 1 96.12 133 LEU A CA 1
ATOM 1063 C C . LEU A 1 133 ? -7.102 8.594 -5.137 1 96.12 133 LEU A C 1
ATOM 1065 O O . LEU A 1 133 ? -6.867 9.711 -4.668 1 96.12 133 LEU A O 1
ATOM 1069 N N . GLU A 1 134 ? -6.852 8.281 -6.355 1 93.25 134 GLU A N 1
ATOM 1070 C CA . GLU A 1 134 ? -6.25 9.227 -7.289 1 93.25 134 GLU A CA 1
ATOM 1071 C C . GLU A 1 134 ? -7.156 10.438 -7.508 1 93.25 134 GLU A C 1
ATOM 1073 O O . GLU A 1 134 ? -6.68 11.578 -7.555 1 93.25 134 GLU A O 1
ATOM 1078 N N . GLU A 1 135 ? -8.398 10.164 -7.652 1 92.38 135 GLU A N 1
ATOM 1079 C CA . GLU A 1 135 ? -9.352 11.25 -7.848 1 92.38 135 GLU A CA 1
ATOM 1080 C C . GLU A 1 135 ? -9.375 12.188 -6.645 1 92.38 135 GLU A C 1
ATOM 1082 O O . GLU A 1 135 ? -9.414 13.414 -6.801 1 92.38 135 GLU A O 1
ATOM 1087 N N . ALA A 1 136 ? -9.367 11.617 -5.508 1 96.38 136 ALA A N 1
ATOM 1088 C CA . ALA A 1 136 ? -9.328 12.43 -4.293 1 96.38 136 ALA A CA 1
ATOM 1089 C C . ALA A 1 136 ? -8.094 13.32 -4.266 1 96.38 136 ALA A C 1
ATOM 1091 O O . ALA A 1 136 ? -8.188 14.508 -3.953 1 96.38 136 ALA A O 1
ATOM 1092 N N . ARG A 1 137 ? -6.957 12.75 -4.59 1 95.81 137 ARG A N 1
ATOM 1093 C CA . ARG A 1 137 ? -5.719 13.516 -4.668 1 95.81 137 ARG A CA 1
ATOM 1094 C C . ARG A 1 137 ? -5.863 14.695 -5.633 1 95.81 137 ARG A C 1
ATOM 1096 O O . ARG A 1 137 ? -5.48 15.82 -5.309 1 95.81 137 ARG A O 1
ATOM 1103 N N . GLN A 1 138 ? -6.395 14.43 -6.781 1 92.88 138 GLN A N 1
ATOM 1104 C CA . GLN A 1 138 ? -6.531 15.453 -7.809 1 92.88 138 GLN A CA 1
ATOM 1105 C C . GLN A 1 138 ? -7.434 16.594 -7.332 1 92.88 138 GLN A C 1
ATOM 1107 O O . GLN A 1 138 ? -7.078 17.766 -7.461 1 92.88 138 GLN A O 1
ATOM 1112 N N . LEU A 1 139 ? -8.539 16.25 -6.785 1 93.06 139 LEU A N 1
ATOM 1113 C CA . LEU A 1 139 ? -9.5 17.25 -6.312 1 93.06 139 LEU A CA 1
ATOM 1114 C C . LEU A 1 139 ? -8.891 18.109 -5.207 1 93.06 139 LEU A C 1
ATOM 1116 O O . LEU A 1 139 ? -9.023 19.328 -5.223 1 93.06 139 LEU A O 1
ATOM 1120 N N . MET A 1 140 ? -8.188 17.484 -4.324 1 94.5 140 MET A N 1
ATOM 1121 C CA . MET A 1 140 ? -7.645 18.203 -3.18 1 94.5 140 MET A CA 1
ATOM 1122 C C . MET A 1 140 ? -6.441 19.047 -3.592 1 94.5 140 MET A C 1
ATOM 1124 O O . MET A 1 140 ? -6.199 20.109 -3.018 1 94.5 140 MET A O 1
ATOM 1128 N N . THR A 1 141 ? -5.727 18.531 -4.562 1 92.38 141 THR A N 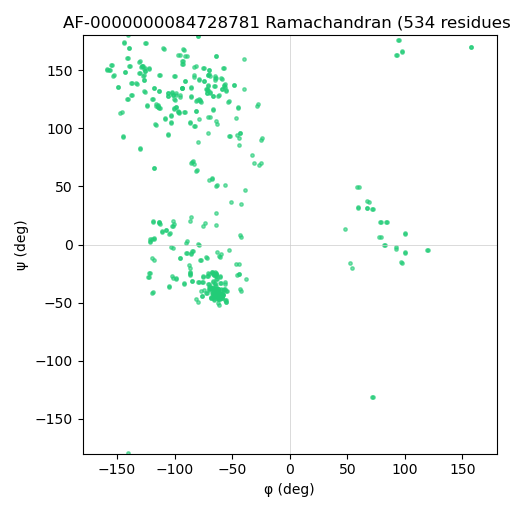1
ATOM 1129 C CA . THR A 1 141 ? -4.641 19.344 -5.113 1 92.38 141 THR A CA 1
ATOM 1130 C C . THR A 1 141 ? -5.184 20.594 -5.777 1 92.38 141 THR A C 1
ATOM 1132 O O . THR A 1 141 ? -4.656 21.688 -5.566 1 92.38 141 THR A O 1
ATOM 1135 N N . LEU A 1 142 ? -6.23 20.453 -6.539 1 89.69 142 LEU A N 1
ATOM 1136 C CA . LEU A 1 142 ? -6.859 21.578 -7.223 1 89.69 142 LEU A CA 1
ATOM 1137 C C . LEU A 1 142 ? -7.43 22.562 -6.215 1 89.69 142 LEU A C 1
ATOM 1139 O O . LEU A 1 142 ? -7.316 23.781 -6.402 1 89.69 142 LEU A O 1
ATOM 1143 N N . GLU A 1 143 ? -7.973 22.062 -5.164 1 89.12 143 GLU A N 1
ATOM 1144 C CA . GLU A 1 143 ? -8.562 22.906 -4.125 1 89.12 143 GLU A CA 1
ATOM 1145 C C . GLU A 1 143 ? -7.48 23.562 -3.273 1 89.12 143 GLU A C 1
ATOM 1147 O O . GLU A 1 143 ? -7.711 24.625 -2.688 1 89.12 143 GLU A O 1
ATOM 1152 N N . GLY A 1 144 ? -6.336 22.891 -3.195 1 88.19 144 GLY A N 1
ATOM 1153 C CA . GLY A 1 144 ? -5.23 23.391 -2.387 1 88.19 144 GLY A CA 1
ATOM 1154 C C . GLY A 1 144 ? -5.371 23.047 -0.916 1 88.19 144 GLY A C 1
ATOM 1155 O O . GLY A 1 144 ? -4.57 23.5 -0.092 1 88.19 144 GLY A O 1
ATOM 1156 N N . GLU A 1 145 ? -6.48 22.359 -0.614 1 93.12 145 GLU A N 1
ATOM 1157 C CA . GLU A 1 145 ? -6.73 21.953 0.765 1 93.12 145 GLU A CA 1
ATOM 1158 C C . GLU A 1 145 ? -7.594 20.688 0.818 1 93.12 145 GLU A C 1
ATOM 1160 O O . GLU A 1 145 ? -8.492 20.516 -0.012 1 93.12 145 GLU A O 1
ATOM 1165 N N . GLY A 1 146 ? -7.34 19.844 1.803 1 97.06 146 GLY A N 1
ATOM 1166 C CA . GLY A 1 146 ? -8.125 18.641 1.99 1 97.06 146 GLY A CA 1
ATOM 1167 C C . GLY A 1 146 ? -7.391 17.562 2.781 1 97.06 146 GLY A C 1
ATOM 1168 O O . GLY A 1 146 ? -6.219 17.734 3.123 1 97.06 146 GLY A O 1
ATOM 1169 N N . VAL A 1 147 ? -8.172 16.547 3.148 1 98.62 147 VAL A N 1
ATOM 1170 C CA . VAL A 1 147 ? -7.605 15.461 3.943 1 98.62 147 VAL A CA 1
ATOM 1171 C C . VAL A 1 147 ? -8.109 14.117 3.416 1 98.62 147 VAL A C 1
ATOM 1173 O O . VAL A 1 147 ? -9.305 13.938 3.191 1 98.62 147 VAL A O 1
ATOM 1176 N N . ILE A 1 148 ? -7.199 13.234 3.166 1 98.69 148 ILE A N 1
ATOM 1177 C CA . ILE A 1 148 ? -7.535 11.82 3.004 1 98.69 148 ILE A CA 1
ATOM 1178 C C . ILE A 1 148 ? -7.156 11.055 4.27 1 98.69 148 ILE A C 1
ATOM 1180 O O . ILE A 1 148 ? -5.973 10.938 4.598 1 98.69 148 ILE A O 1
ATOM 1184 N N . VAL A 1 149 ? -8.148 10.602 4.988 1 98.81 149 VAL A N 1
ATOM 1185 C CA . VAL A 1 149 ? -7.871 9.648 6.059 1 98.81 149 VAL A CA 1
ATOM 1186 C C . VAL A 1 149 ? -7.734 8.242 5.477 1 98.81 149 VAL A C 1
ATOM 1188 O O . VAL A 1 149 ? -8.68 7.711 4.891 1 98.81 149 VAL A O 1
ATOM 1191 N N . TYR A 1 150 ? -6.578 7.707 5.582 1 98.56 150 TYR A N 1
ATOM 1192 C CA . TYR A 1 150 ? -6.238 6.402 5.023 1 98.56 150 TYR A CA 1
ATOM 1193 C C . TYR A 1 150 ? -6.207 5.336 6.113 1 98.56 150 TYR A C 1
ATOM 1195 O O . TYR A 1 150 ? -5.246 5.25 6.879 1 98.56 150 TYR A O 1
ATOM 1203 N N . LEU A 1 151 ? -7.215 4.516 6.137 1 97.69 151 LEU A N 1
ATOM 1204 C CA . LEU A 1 151 ? -7.363 3.479 7.152 1 97.69 151 LEU A CA 1
ATOM 1205 C C . LEU A 1 151 ? -6.816 2.145 6.648 1 97.69 151 LEU A C 1
ATOM 1207 O O . LEU A 1 151 ? -7.184 1.688 5.562 1 97.69 151 LEU A O 1
ATOM 1211 N N . ARG A 1 152 ? -5.977 1.562 7.434 1 95.62 152 ARG A N 1
ATOM 1212 C CA . ARG A 1 152 ? -5.387 0.282 7.047 1 95.62 152 ARG A CA 1
ATOM 1213 C C . ARG A 1 152 ? -6.344 -0.869 7.344 1 95.62 152 ARG A C 1
ATOM 1215 O O . ARG A 1 152 ? -6.043 -1.729 8.18 1 95.62 152 ARG A O 1
ATOM 1222 N N . GLN A 1 153 ? -7.441 -0.844 6.684 1 94.31 153 GLN A N 1
ATOM 1223 C CA . GLN A 1 153 ? -8.484 -1.856 6.82 1 94.31 153 GLN A CA 1
ATOM 1224 C C . GLN A 1 153 ? -8.703 -2.598 5.504 1 94.31 153 GLN A C 1
ATOM 1226 O O . GLN A 1 153 ? -9.797 -2.549 4.938 1 94.31 153 GLN A O 1
ATOM 1231 N N . GLU A 1 154 ? -7.715 -3.342 5.078 1 94.25 154 GLU A N 1
ATOM 1232 C CA . GLU A 1 154 ? -7.711 -4.105 3.834 1 94.25 154 GLU A CA 1
ATOM 1233 C C . GLU A 1 154 ? -8.883 -5.078 3.783 1 94.25 154 GLU A C 1
ATOM 1235 O O . GLU A 1 154 ? -9.242 -5.684 4.797 1 94.25 154 GLU A O 1
ATOM 1240 N N . GLY A 1 155 ? -9.547 -5.137 2.525 1 92.75 155 GLY A N 1
ATOM 1241 C CA . GLY A 1 155 ? -10.617 -6.102 2.328 1 92.75 155 GLY A CA 1
ATOM 1242 C C . GLY A 1 155 ? -11.891 -5.742 3.08 1 92.75 155 GLY A C 1
ATOM 1243 O O . GLY A 1 155 ? -12.562 -6.617 3.623 1 92.75 155 GLY A O 1
ATOM 1244 N N . ARG A 1 156 ? -12.141 -4.531 3.271 1 90.12 156 ARG A N 1
ATOM 1245 C CA . ARG A 1 156 ? -13.281 -4.043 4.047 1 90.12 156 ARG A CA 1
ATOM 1246 C C . ARG A 1 156 ? -13.234 -4.566 5.477 1 90.12 156 ARG A C 1
ATOM 1248 O O . ARG A 1 156 ? -14.258 -4.965 6.035 1 90.12 156 ARG A O 1
ATOM 1255 N N . GLY A 1 157 ? -12.07 -4.727 5.895 1 92.38 157 GLY A N 1
ATOM 1256 C CA . GLY A 1 157 ? -11.867 -5.078 7.289 1 92.38 157 GLY A CA 1
ATOM 1257 C C . GLY A 1 157 ? -11.617 -6.559 7.5 1 92.38 157 GLY A C 1
ATOM 1258 O O . GLY A 1 157 ? -11.25 -6.98 8.602 1 92.38 157 GLY A O 1
ATOM 1259 N N . ILE A 1 158 ? -11.734 -7.391 6.465 1 93.81 158 ILE A N 1
ATOM 1260 C CA . ILE A 1 158 ? -11.633 -8.828 6.676 1 93.81 158 ILE A CA 1
ATOM 1261 C C . ILE A 1 158 ? -10.203 -9.289 6.395 1 93.81 158 ILE A C 1
ATOM 1263 O O . ILE A 1 158 ? -9.836 -10.43 6.707 1 93.81 158 ILE A O 1
ATOM 1267 N N . GLY A 1 159 ? -9.367 -8.43 5.797 1 95.38 159 GLY A N 1
ATOM 1268 C CA . GLY A 1 159 ? -7.98 -8.758 5.508 1 95.38 159 GLY A CA 1
ATOM 1269 C C . GLY A 1 159 ? -7.762 -9.219 4.078 1 95.38 159 GLY A C 1
ATOM 1270 O O . GLY A 1 159 ? -8.719 -9.57 3.381 1 95.38 159 GLY A O 1
ATOM 1271 N N . LEU A 1 160 ? -6.547 -9.258 3.682 1 96.94 160 LEU A N 1
ATOM 1272 C CA . LEU A 1 160 ? -6.188 -9.562 2.301 1 96.94 160 LEU A CA 1
ATOM 1273 C C . LEU A 1 160 ? -6.414 -11.039 1.991 1 96.94 160 LEU A C 1
ATOM 1275 O O . LEU A 1 160 ? -6.914 -11.383 0.918 1 96.94 160 LEU A O 1
ATOM 1279 N N . GLN A 1 161 ? -6.043 -11.875 2.943 1 97.62 161 GLN A N 1
ATOM 1280 C CA . GLN A 1 161 ? -6.207 -13.312 2.738 1 97.62 161 GLN A CA 1
ATOM 1281 C C . GLN A 1 161 ? -7.656 -13.664 2.4 1 97.62 161 GLN A C 1
ATOM 1283 O O . GLN A 1 161 ? -7.918 -14.344 1.409 1 97.62 161 GLN A O 1
ATOM 1288 N N . GLU A 1 162 ? -8.562 -13.18 3.178 1 97.56 162 GLU A N 1
ATOM 1289 C CA . GLU A 1 162 ? -9.984 -13.469 2.988 1 97.56 162 GLU A CA 1
ATOM 1290 C C . GLU A 1 162 ? -10.523 -12.797 1.73 1 97.56 162 GLU A C 1
ATOM 1292 O O . GLU A 1 162 ? -11.391 -13.344 1.051 1 97.56 162 GLU A O 1
ATOM 1297 N N . LYS A 1 163 ? -10.023 -11.664 1.49 1 96.69 163 LYS A N 1
ATOM 1298 C CA . LYS A 1 163 ? -10.391 -10.992 0.249 1 96.69 163 LYS A CA 1
ATOM 1299 C C . LYS A 1 163 ? -10.031 -11.844 -0.966 1 96.69 163 LYS A C 1
ATOM 1301 O O . LYS A 1 163 ? -10.828 -11.977 -1.895 1 96.69 163 LYS A O 1
ATOM 1306 N N . LEU A 1 164 ? -8.883 -12.422 -0.981 1 98.12 164 LEU A N 1
ATOM 1307 C CA . LEU A 1 164 ? -8.438 -13.234 -2.109 1 98.12 164 LEU A CA 1
ATOM 1308 C C . LEU A 1 164 ? -9.273 -14.5 -2.227 1 98.12 164 LEU A C 1
ATOM 1310 O O . LEU A 1 164 ? -9.594 -14.938 -3.334 1 98.12 164 LEU A O 1
ATOM 1314 N N . LYS A 1 165 ? -9.602 -15.031 -1.107 1 98.31 165 LYS A N 1
ATOM 1315 C CA . LYS A 1 165 ? -10.523 -16.156 -1.147 1 98.31 165 LYS A CA 1
ATOM 1316 C C . LYS A 1 165 ? -11.859 -15.75 -1.761 1 98.31 165 LYS A C 1
ATOM 1318 O O . LYS A 1 165 ? -12.445 -16.5 -2.551 1 98.31 165 LYS A O 1
ATOM 1323 N N . ALA A 1 166 ? -12.336 -14.602 -1.366 1 96.62 166 ALA A N 1
ATOM 1324 C CA . ALA A 1 166 ? -13.578 -14.086 -1.924 1 96.62 166 ALA A CA 1
ATOM 1325 C C . ALA A 1 166 ? -13.477 -13.906 -3.436 1 96.62 166 ALA A C 1
ATOM 1327 O O . ALA A 1 166 ? -14.43 -14.172 -4.168 1 96.62 166 ALA A O 1
ATOM 1328 N N . TYR A 1 167 ? -12.336 -13.461 -3.908 1 96.81 167 TYR A N 1
ATOM 1329 C CA . TYR A 1 167 ? -12.109 -13.32 -5.34 1 96.81 167 TYR A CA 1
ATOM 1330 C C . TYR A 1 167 ? -12.25 -14.664 -6.051 1 96.81 167 TYR A C 1
ATOM 1332 O O . TYR A 1 167 ? -12.836 -14.742 -7.133 1 96.81 167 TYR A O 1
ATOM 1340 N N . ASN A 1 168 ? -11.695 -15.633 -5.426 1 98.06 168 ASN A N 1
ATOM 1341 C CA . ASN A 1 168 ? -11.82 -16.969 -6.012 1 98.06 168 ASN A CA 1
ATOM 1342 C C . ASN A 1 168 ? -13.281 -17.422 -6.074 1 98.06 168 ASN A C 1
ATOM 1344 O O . ASN A 1 168 ? -13.711 -18 -7.07 1 98.06 168 ASN A O 1
ATOM 1348 N N . LEU A 1 169 ? -13.977 -17.172 -5.043 1 97.25 169 LEU A N 1
ATOM 1349 C CA . LEU A 1 169 ? -15.398 -17.516 -5.023 1 97.25 169 LEU A CA 1
ATOM 1350 C C . LEU A 1 169 ? -16.156 -16.734 -6.098 1 97.25 169 LEU A C 1
ATOM 1352 O O . LEU A 1 169 ? -17.078 -17.266 -6.723 1 97.25 169 LEU A O 1
ATOM 1356 N N . GLN A 1 170 ? -15.781 -15.539 -6.262 1 93.44 170 GLN A N 1
ATOM 1357 C CA . GLN A 1 170 ? -16.391 -14.75 -7.32 1 93.44 170 GLN A CA 1
ATOM 1358 C C . GLN A 1 170 ? -16.109 -15.352 -8.695 1 93.44 170 GLN A C 1
ATOM 1360 O O . GLN A 1 170 ? -16.984 -15.422 -9.539 1 93.44 170 GLN A O 1
ATOM 1365 N N . ASP A 1 171 ? -14.883 -15.789 -8.914 1 94.75 171 ASP A N 1
ATOM 1366 C CA . ASP A 1 171 ? -14.523 -16.438 -10.172 1 94.75 171 ASP A CA 1
ATOM 1367 C C . ASP A 1 171 ? -15.281 -17.734 -10.359 1 94.75 171 ASP A C 1
ATOM 1369 O O . ASP A 1 171 ? -15.484 -18.188 -11.492 1 94.75 171 ASP A O 1
ATOM 1373 N N . LEU A 1 172 ? -15.664 -18.266 -9.258 1 95.69 172 LEU A N 1
ATOM 1374 C CA . LEU A 1 172 ? -16.453 -19.5 -9.297 1 95.69 172 LEU A CA 1
ATOM 1375 C C . LEU A 1 172 ? -17.922 -19.188 -9.508 1 95.69 172 LEU A C 1
ATOM 1377 O O . LEU A 1 172 ? -18.75 -20.109 -9.609 1 95.69 172 LEU A O 1
ATOM 1381 N N . GLY A 1 173 ? -18.281 -17.891 -9.508 1 92.44 173 GLY A N 1
ATOM 1382 C CA . GLY A 1 173 ? -19.641 -17.547 -9.906 1 92.44 173 GLY A CA 1
ATOM 1383 C C . GLY A 1 173 ? -20.422 -16.828 -8.82 1 92.44 173 GLY A C 1
ATOM 1384 O O . GLY A 1 173 ? -21.547 -16.391 -9.047 1 92.44 173 GLY A O 1
ATOM 1385 N N . LYS A 1 174 ? -19.891 -16.672 -7.684 1 90.94 174 LYS A N 1
ATOM 1386 C CA . LYS A 1 174 ? -20.562 -15.969 -6.605 1 90.94 174 LYS A CA 1
ATOM 1387 C C . LYS A 1 174 ? -20.375 -14.461 -6.734 1 90.94 174 LYS A C 1
ATOM 1389 O O . LYS A 1 174 ? -19.344 -14 -7.23 1 90.94 174 LYS A O 1
ATOM 1394 N N . ASP A 1 175 ? -21.328 -13.719 -6.391 1 84.25 175 ASP A N 1
ATOM 1395 C CA . ASP A 1 175 ? -21.078 -12.289 -6.312 1 84.25 175 ASP A CA 1
ATOM 1396 C C . ASP A 1 175 ? -20.359 -11.922 -5.016 1 84.25 175 ASP A C 1
ATOM 1398 O O . ASP A 1 175 ? -20.078 -12.789 -4.184 1 84.25 175 ASP A O 1
ATOM 1402 N N . THR A 1 176 ? -20.078 -10.656 -4.871 1 82.5 176 THR A N 1
ATOM 1403 C CA . THR A 1 176 ? -19.266 -10.18 -3.754 1 82.5 176 THR A CA 1
ATOM 1404 C C . THR A 1 176 ? -19.938 -10.5 -2.422 1 82.5 176 THR A C 1
ATOM 1406 O O . THR A 1 176 ? -19.297 -10.977 -1.49 1 82.5 176 THR A O 1
ATOM 1409 N N . VAL A 1 177 ? -21.203 -10.266 -2.285 1 82.56 177 VAL A N 1
ATOM 1410 C CA . VAL A 1 177 ? -21.953 -10.484 -1.05 1 82.56 177 VAL A CA 1
ATOM 1411 C C . VAL A 1 177 ? -22 -11.977 -0.729 1 82.56 177 VAL A C 1
ATOM 1413 O O . VAL A 1 177 ? -21.672 -12.391 0.387 1 82.56 177 VAL A O 1
ATOM 1416 N N . GLN A 1 178 ? -22.312 -12.766 -1.729 1 88.81 178 GLN A N 1
ATOM 1417 C CA . GLN A 1 178 ? -22.375 -14.211 -1.567 1 88.81 178 GLN A CA 1
ATOM 1418 C C . GLN A 1 178 ? -21.031 -14.773 -1.136 1 88.81 178 GLN A C 1
ATOM 1420 O O . GLN A 1 178 ? -20.969 -15.648 -0.265 1 88.81 178 GLN A O 1
ATOM 1425 N N . ALA A 1 179 ? -20.031 -14.281 -1.766 1 91.81 179 ALA A N 1
ATOM 1426 C CA . ALA A 1 179 ? -18.688 -14.75 -1.464 1 91.81 179 ALA A CA 1
ATOM 1427 C C . ALA A 1 179 ? -18.328 -14.492 -0.004 1 91.81 179 ALA A C 1
ATOM 1429 O O . ALA A 1 179 ? -17.844 -15.383 0.693 1 91.81 179 ALA A O 1
ATOM 1430 N N . ASN A 1 180 ? -18.594 -13.289 0.457 1 89.5 180 ASN A N 1
ATOM 1431 C CA . ASN A 1 180 ? -18.266 -12.93 1.835 1 89.5 180 ASN A CA 1
ATOM 1432 C C . ASN A 1 180 ? -19.078 -13.758 2.83 1 89.5 180 ASN A C 1
ATOM 1434 O O . ASN A 1 180 ? -18.547 -14.227 3.838 1 89.5 180 ASN A O 1
ATOM 1438 N N . LEU A 1 181 ? -20.297 -13.953 2.514 1 88.56 181 LEU A N 1
ATOM 1439 C CA . LEU A 1 181 ? -21.156 -14.734 3.404 1 88.56 181 LEU A CA 1
ATOM 1440 C C . LEU A 1 181 ? -20.703 -16.188 3.453 1 88.56 181 LEU A C 1
ATOM 1442 O O . LEU A 1 181 ? -20.688 -16.812 4.52 1 88.56 181 LEU A O 1
ATOM 1446 N N . PHE A 1 182 ? -20.391 -16.688 2.303 1 92.19 182 PHE A N 1
ATOM 1447 C CA . PHE A 1 182 ? -19.891 -18.062 2.225 1 92.19 182 PHE A CA 1
ATOM 1448 C C . PHE A 1 182 ? -18.672 -18.25 3.113 1 92.19 182 PHE A C 1
ATOM 1450 O O . PHE A 1 182 ? -18.5 -19.297 3.732 1 92.19 182 PHE A O 1
ATOM 1457 N N . LEU A 1 183 ? -17.891 -17.234 3.256 1 94.94 183 LEU A N 1
ATOM 1458 C CA . LEU A 1 183 ? -16.672 -17.266 4.055 1 94.94 183 LEU A CA 1
ATOM 1459 C C . LEU A 1 183 ? -16.953 -16.859 5.496 1 94.94 183 LEU A C 1
ATOM 1461 O O . LEU A 1 183 ? -16.016 -16.703 6.297 1 94.94 183 LEU A O 1
ATOM 1465 N N . ARG A 1 184 ? -18.172 -16.578 5.828 1 94.62 184 ARG A N 1
ATOM 1466 C CA . ARG A 1 184 ? -18.641 -16.25 7.164 1 94.62 184 ARG A CA 1
ATOM 1467 C C . ARG A 1 184 ? -18.094 -14.891 7.605 1 94.62 184 ARG A C 1
ATOM 1469 O O . ARG A 1 184 ? -17.672 -14.727 8.75 1 94.62 184 ARG A O 1
ATOM 1476 N N . HIS A 1 185 ? -18.016 -14.031 6.688 1 92.06 185 HIS A N 1
ATOM 1477 C CA . HIS A 1 185 ? -17.641 -12.648 6.961 1 92.06 185 HIS A CA 1
ATOM 1478 C C . HIS A 1 185 ? -18.812 -11.703 6.699 1 92.06 185 HIS A C 1
ATOM 1480 O O . HIS A 1 185 ? -19.656 -11.977 5.836 1 92.06 185 HIS A O 1
ATOM 1486 N N . PRO A 1 186 ? -18.875 -10.625 7.543 1 89.25 186 PRO A N 1
ATOM 1487 C CA . PRO A 1 186 ? -19.844 -9.602 7.156 1 89.25 186 PRO A CA 1
ATOM 1488 C C . PRO A 1 186 ? -19.5 -8.945 5.82 1 89.25 186 PRO A C 1
ATOM 1490 O O . PRO A 1 186 ? -18.375 -9.055 5.34 1 89.25 186 PRO A O 1
ATOM 1493 N N . VAL A 1 187 ? -20.469 -8.289 5.215 1 82.25 187 VAL A N 1
ATOM 1494 C CA . VAL A 1 187 ? -20.281 -7.613 3.932 1 82.25 187 VAL A CA 1
ATOM 1495 C C . VAL A 1 187 ? -19.297 -6.461 4.09 1 82.25 187 VAL A C 1
ATOM 1497 O O . VAL A 1 187 ? -18.531 -6.156 3.164 1 82.25 187 VAL A O 1
ATOM 1500 N N . ASP A 1 188 ? -19.328 -5.875 5.227 1 85 188 ASP A N 1
ATOM 1501 C CA . ASP A 1 188 ? -18.438 -4.77 5.559 1 85 188 ASP A CA 1
ATOM 1502 C C . ASP A 1 188 ? -18.078 -4.781 7.039 1 85 188 ASP A C 1
ATOM 1504 O O . ASP A 1 188 ? -18.938 -4.566 7.898 1 85 188 ASP A O 1
ATOM 1508 N N . ALA A 1 189 ? -16.828 -5.023 7.34 1 89.69 189 ALA A N 1
ATOM 1509 C CA . ALA A 1 189 ? -16.359 -5.148 8.719 1 89.69 189 ALA A CA 1
ATOM 1510 C C . ALA A 1 189 ? -15.602 -3.898 9.156 1 89.69 189 ALA A C 1
ATOM 1512 O O . ALA A 1 189 ? -14.984 -3.883 10.227 1 89.69 189 ALA A O 1
ATOM 1513 N N . ARG A 1 190 ? -15.617 -2.863 8.414 1 89.62 190 ARG A N 1
ATOM 1514 C CA . ARG A 1 190 ? -14.859 -1.656 8.719 1 89.62 190 ARG A CA 1
ATOM 1515 C C . ARG A 1 190 ? -15.508 -0.867 9.844 1 89.62 190 ARG A C 1
ATOM 1517 O O . ARG A 1 190 ? -16.719 -0.951 10.047 1 89.62 190 ARG A O 1
ATOM 1524 N N . THR A 1 191 ? -14.672 -0.156 10.539 1 90.38 191 THR A N 1
ATOM 1525 C CA . THR A 1 191 ? -15.094 0.821 11.539 1 90.38 191 THR A CA 1
ATOM 1526 C C . THR A 1 191 ? -14.477 2.188 11.25 1 90.38 191 THR A C 1
ATOM 1528 O O . THR A 1 191 ? -13.352 2.273 10.758 1 90.38 191 THR A O 1
ATOM 1531 N N . TYR A 1 192 ? -15.211 3.232 11.625 1 93.81 192 TYR A N 1
ATOM 1532 C CA . TYR A 1 192 ? -14.789 4.547 11.156 1 93.81 192 TYR A CA 1
ATOM 1533 C C . TYR A 1 192 ? -14.516 5.48 12.336 1 93.81 192 TYR A C 1
ATOM 1535 O O . TYR A 1 192 ? -14.188 6.652 12.141 1 93.81 192 TYR A O 1
ATOM 1543 N N . GLY A 1 193 ? -14.641 4.941 13.547 1 95.75 193 GLY A N 1
ATOM 1544 C CA . GLY A 1 193 ? -14.352 5.75 14.719 1 95.75 193 GLY A CA 1
ATOM 1545 C C . GLY A 1 193 ? -12.969 6.367 14.688 1 95.75 193 GLY A C 1
ATOM 1546 O O . GLY A 1 193 ? -12.789 7.523 15.078 1 95.75 193 GLY A O 1
ATOM 1547 N N . ILE A 1 194 ? -12 5.641 14.25 1 97.44 194 ILE A N 1
ATOM 1548 C CA . ILE A 1 194 ? -10.625 6.117 14.156 1 97.44 194 ILE A CA 1
ATOM 1549 C C . ILE A 1 194 ? -10.547 7.289 13.18 1 97.44 194 ILE A C 1
ATOM 1551 O O . ILE A 1 194 ? -9.836 8.266 13.43 1 97.44 194 ILE A O 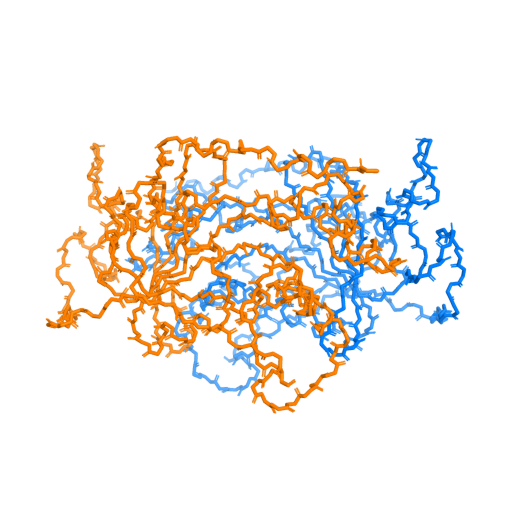1
ATOM 1555 N N . ALA A 1 195 ? -11.312 7.176 12.102 1 98.06 195 ALA A N 1
ATOM 1556 C CA . ALA A 1 195 ? -11.344 8.266 11.125 1 98.06 195 ALA A CA 1
ATOM 1557 C C . ALA A 1 195 ? -11.891 9.547 11.758 1 98.06 195 ALA A C 1
ATOM 1559 O O . ALA A 1 195 ? -11.312 10.617 11.594 1 98.06 195 ALA A O 1
ATOM 1560 N N . THR A 1 196 ? -12.93 9.375 12.492 1 97.94 196 THR A N 1
ATOM 1561 C CA . THR A 1 196 ? -13.531 10.508 13.18 1 97.94 196 THR A CA 1
ATOM 1562 C C . THR A 1 196 ? -12.539 11.125 14.164 1 97.94 196 THR A C 1
ATOM 1564 O O . THR A 1 196 ? -12.359 12.352 14.188 1 97.94 196 THR A O 1
ATOM 1567 N N . ALA A 1 197 ? -11.883 10.297 14.898 1 98.44 197 ALA A N 1
ATOM 1568 C CA . ALA A 1 197 ? -10.922 10.758 15.898 1 98.44 197 ALA A CA 1
ATOM 1569 C C . ALA A 1 197 ? -9.758 11.484 15.234 1 98.44 197 ALA A C 1
ATOM 1571 O O . ALA A 1 197 ? -9.281 12.5 15.742 1 98.44 197 ALA A O 1
ATOM 1572 N N . ILE A 1 198 ? -9.312 11.008 14.117 1 98.75 198 ILE A N 1
ATOM 1573 C CA . ILE A 1 198 ? -8.211 11.625 13.391 1 98.75 198 ILE A CA 1
ATOM 1574 C C . ILE A 1 198 ? -8.633 13.008 12.891 1 98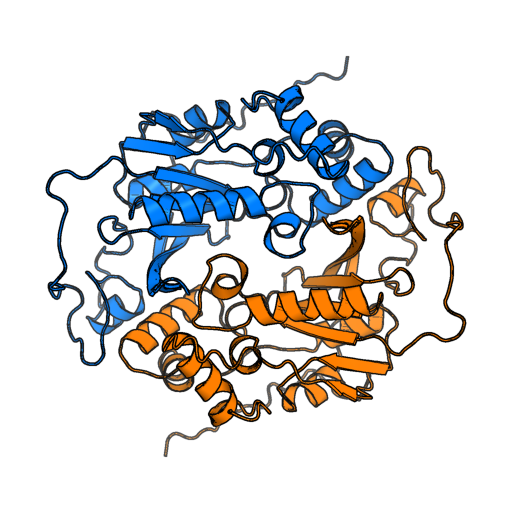.75 198 ILE A C 1
ATOM 1576 O O . ILE A 1 198 ? -7.887 13.977 13.031 1 98.75 198 ILE A O 1
ATOM 1580 N N . LEU A 1 199 ? -9.805 13.094 12.344 1 98.62 199 LEU A N 1
ATOM 1581 C CA . LEU A 1 199 ? -10.297 14.375 11.836 1 98.62 199 LEU A CA 1
ATOM 1582 C C . LEU A 1 199 ? -10.422 15.398 12.961 1 98.62 199 LEU A C 1
ATOM 1584 O O . LEU A 1 199 ? -10.078 16.562 12.781 1 98.62 199 LEU A O 1
ATOM 1588 N N . LEU A 1 200 ? -10.859 14.938 14.117 1 98.25 200 LEU A N 1
ATOM 1589 C CA . LEU A 1 200 ? -10.961 15.828 15.273 1 98.25 200 LEU A CA 1
ATOM 1590 C C . LEU A 1 200 ? -9.578 16.266 15.742 1 98.25 200 LEU A C 1
ATOM 1592 O O . LEU A 1 200 ? -9.375 17.438 16.094 1 98.25 200 LEU A O 1
ATOM 1596 N N . ASP A 1 201 ? -8.664 15.391 15.766 1 98.69 201 ASP A N 1
ATOM 1597 C CA . ASP A 1 201 ? -7.293 15.727 16.141 1 98.69 201 ASP A CA 1
ATOM 1598 C C . ASP A 1 201 ? -6.703 16.766 15.188 1 98.69 201 ASP A C 1
ATOM 1600 O O . ASP A 1 201 ? -5.887 17.594 15.594 1 98.69 201 ASP A O 1
ATOM 1604 N N . LEU A 1 202 ? -7.109 16.703 13.938 1 98.38 202 LEU A N 1
ATOM 1605 C CA . LEU A 1 202 ? -6.648 17.641 12.922 1 98.38 202 LEU A CA 1
ATOM 1606 C C . LEU A 1 202 ? -7.398 18.969 13.023 1 98.38 202 LEU A C 1
ATOM 1608 O O . LEU A 1 202 ? -7.207 19.859 12.195 1 98.38 202 LEU A O 1
ATOM 1612 N N . GLY A 1 203 ? -8.305 19.062 13.969 1 96.44 203 GLY A N 1
ATOM 1613 C CA . GLY A 1 203 ? -9.016 20.312 14.242 1 96.44 203 GLY A CA 1
ATOM 1614 C C . GLY A 1 203 ? -10.211 20.531 13.336 1 96.44 203 GLY A C 1
ATOM 1615 O O . GLY A 1 203 ? -10.664 21.656 13.156 1 96.44 203 GLY A O 1
ATOM 1616 N N . LEU A 1 204 ? -10.664 19.5 12.758 1 96.69 204 LEU A N 1
ATOM 1617 C CA . LEU A 1 204 ? -11.766 19.625 11.812 1 96.69 204 LEU A CA 1
ATOM 1618 C C . LEU A 1 204 ? -13.102 19.281 12.469 1 96.69 204 LEU A C 1
ATOM 1620 O O . LEU A 1 204 ? -13.211 18.25 13.133 1 96.69 204 LEU A O 1
ATOM 1624 N N . LYS A 1 205 ? -14.047 20.109 12.344 1 95.56 205 LYS A N 1
ATOM 1625 C CA . LYS A 1 205 ? -15.391 19.875 12.867 1 95.56 205 LYS A CA 1
ATOM 1626 C C . LYS A 1 205 ? -16.422 19.859 11.742 1 95.56 205 LYS A C 1
ATOM 1628 O O . LYS A 1 205 ? -17.375 19.078 11.789 1 95.56 205 LYS A O 1
ATOM 1633 N N . ASP A 1 206 ? -16.25 20.797 10.789 1 96.88 206 ASP A N 1
ATOM 1634 C CA . ASP A 1 206 ? -17.078 20.828 9.578 1 96.88 206 ASP A CA 1
ATOM 1635 C C . ASP A 1 206 ? -16.281 20.344 8.367 1 96.88 206 ASP A C 1
ATOM 1637 O O . ASP A 1 206 ? -15.18 20.859 8.102 1 96.88 206 ASP A O 1
ATOM 1641 N N . ILE A 1 207 ? -16.906 19.391 7.605 1 97.5 207 ILE A N 1
ATOM 1642 C CA . ILE A 1 207 ? -16.156 18.844 6.473 1 97.5 207 ILE A CA 1
ATOM 1643 C C . ILE A 1 207 ? -17.094 18.672 5.273 1 97.5 207 ILE A C 1
ATOM 1645 O O . ILE A 1 207 ? -18.312 18.609 5.438 1 97.5 207 ILE A O 1
ATOM 1649 N N . ARG A 1 208 ? -16.531 18.719 4.078 1 97.38 208 ARG A N 1
ATOM 1650 C CA . ARG A 1 208 ? -17.172 18.234 2.85 1 97.38 208 ARG A CA 1
ATOM 1651 C C . ARG A 1 208 ? -16.656 16.859 2.469 1 97.38 208 ARG A C 1
ATOM 1653 O O . ARG A 1 208 ? -15.469 16.688 2.164 1 97.38 208 ARG A O 1
ATOM 1660 N N . LEU A 1 209 ? -17.562 15.867 2.457 1 97.12 209 LEU A N 1
ATOM 1661 C CA . LEU A 1 209 ? -17.156 14.469 2.396 1 97.12 209 LEU A CA 1
ATOM 1662 C C . LEU A 1 209 ? -17.281 13.93 0.977 1 97.12 209 LEU A C 1
ATOM 1664 O O . LEU A 1 209 ? -18.359 14 0.376 1 97.12 209 LEU A O 1
ATOM 1668 N N . LEU A 1 210 ? -16.219 13.406 0.461 1 95.69 210 LEU A N 1
ATOM 1669 C CA . LEU A 1 210 ? -16.203 12.672 -0.799 1 95.69 210 LEU A CA 1
ATOM 1670 C C . LEU A 1 210 ? -16.625 11.227 -0.587 1 95.69 210 LEU A C 1
ATOM 1672 O O . LEU A 1 210 ? -15.836 10.398 -0.125 1 95.69 210 LEU A O 1
ATOM 1676 N N . THR A 1 211 ? -17.844 10.914 -0.917 1 92.31 211 THR A N 1
ATOM 1677 C CA . THR A 1 211 ? -18.312 9.547 -0.763 1 92.31 211 THR A CA 1
ATOM 1678 C C . THR A 1 211 ? -19.516 9.281 -1.655 1 92.31 211 THR A C 1
ATOM 1680 O O . THR A 1 211 ? -20.266 10.211 -1.995 1 92.31 211 THR A O 1
ATOM 1683 N N . ASN A 1 212 ? -19.578 8.031 -2.018 1 83.31 212 ASN A N 1
ATOM 1684 C CA . ASN A 1 212 ? -20.781 7.59 -2.73 1 83.31 212 ASN A CA 1
ATOM 1685 C C . ASN A 1 212 ? -21.719 6.812 -1.816 1 83.31 212 ASN A C 1
ATOM 1687 O O . ASN A 1 212 ? -22.797 6.402 -2.238 1 83.31 212 ASN A O 1
ATOM 1691 N N . ASN A 1 213 ? -21.281 6.629 -0.556 1 80.19 213 ASN A N 1
ATOM 1692 C CA . ASN A 1 213 ? -22.047 5.848 0.409 1 80.19 213 ASN A CA 1
ATOM 1693 C C . ASN A 1 213 ? -22.672 6.734 1.484 1 80.19 213 ASN A C 1
ATOM 1695 O O . ASN A 1 213 ? -21.984 7.18 2.402 1 80.19 213 ASN A O 1
ATOM 1699 N N . PRO A 1 214 ? -23.938 6.883 1.428 1 80.69 214 PRO A N 1
ATOM 1700 C CA . PRO A 1 214 ? -24.594 7.746 2.412 1 80.69 214 PRO A CA 1
ATOM 1701 C C . PRO A 1 214 ? -24.469 7.215 3.838 1 80.69 214 PRO A C 1
ATOM 1703 O O . PRO A 1 214 ? -24.453 8 4.793 1 80.69 214 PRO A O 1
ATOM 1706 N N . ASP A 1 215 ? -24.328 5.938 3.941 1 79.25 215 ASP A N 1
ATOM 1707 C CA . ASP A 1 215 ? -24.219 5.344 5.27 1 79.25 215 ASP A CA 1
ATOM 1708 C C . ASP A 1 215 ? -22.922 5.758 5.945 1 79.25 215 ASP A C 1
ATOM 1710 O O . ASP A 1 215 ? -22.828 5.805 7.176 1 79.25 215 ASP A O 1
ATOM 1714 N N . LYS A 1 216 ? -22.031 6.086 5.109 1 85.69 216 LYS A N 1
ATOM 1715 C CA . LYS A 1 216 ? -20.734 6.508 5.648 1 85.69 216 LYS A CA 1
ATOM 1716 C C . LYS A 1 216 ? -20.844 7.867 6.336 1 85.69 216 LYS A C 1
ATOM 1718 O O . LYS A 1 216 ? -20.062 8.172 7.242 1 85.69 216 LYS A O 1
ATOM 1723 N N . ILE A 1 217 ? -21.797 8.641 5.938 1 89.5 217 ILE A N 1
ATOM 1724 C CA . ILE A 1 217 ? -21.938 9.984 6.492 1 89.5 217 ILE A CA 1
ATOM 1725 C C . ILE A 1 217 ? -22.203 9.898 7.992 1 89.5 217 ILE A C 1
ATOM 1727 O O . ILE A 1 217 ? -21.453 10.469 8.797 1 89.5 217 ILE A O 1
ATOM 1731 N N . LYS A 1 218 ? -23.141 9.117 8.352 1 89.06 218 LYS A N 1
ATOM 1732 C CA . LYS A 1 218 ? -23.484 8.977 9.758 1 89.06 218 LYS A CA 1
ATOM 1733 C C . LYS A 1 218 ? -22.312 8.375 10.547 1 89.06 218 LYS A C 1
ATOM 1735 O O . LYS A 1 218 ? -22.031 8.797 11.672 1 89.06 218 LYS A O 1
ATOM 1740 N N . SER A 1 219 ? -21.703 7.453 9.969 1 91.06 219 SER A N 1
ATOM 1741 C CA . SER A 1 219 ? -20.594 6.777 10.633 1 91.06 219 SER A CA 1
ATOM 1742 C C . SER A 1 219 ? -19.438 7.734 10.891 1 91.06 219 SER A C 1
ATOM 1744 O O . SER A 1 219 ? -18.812 7.684 11.953 1 91.06 219 SER A O 1
ATOM 1746 N N . ILE A 1 220 ? -19.25 8.625 9.977 1 94.12 220 ILE A N 1
ATOM 1747 C CA . ILE A 1 220 ? -18.109 9.539 10.062 1 94.12 220 ILE A CA 1
ATOM 1748 C C . ILE A 1 220 ? -18.438 10.664 11.039 1 94.12 220 ILE A C 1
ATOM 1750 O O . ILE A 1 220 ? -17.547 11.156 11.75 1 94.12 220 ILE A O 1
ATOM 1754 N N . GLU A 1 221 ? -19.672 11.031 11.109 1 95.06 221 GLU A N 1
ATOM 1755 C CA . GLU A 1 221 ? -20.062 12.094 12.031 1 95.06 221 GLU A CA 1
ATOM 1756 C C . GLU A 1 221 ? -19.891 11.664 13.484 1 95.06 221 GLU A C 1
ATOM 1758 O O . GLU A 1 221 ? -19.703 12.5 14.367 1 95.06 221 GLU A O 1
ATOM 1763 N N . GLY A 1 222 ? -19.922 10.398 13.727 1 91.44 222 GLY A N 1
ATOM 1764 C CA . GLY A 1 222 ? -19.703 9.875 15.055 1 91.44 222 GLY A CA 1
ATOM 1765 C C . GLY A 1 222 ? -20.984 9.664 15.844 1 91.44 222 GLY A C 1
ATOM 1766 O O . GLY A 1 222 ? -22.031 10.164 15.461 1 91.44 222 GLY A O 1
ATOM 1767 N N . PRO A 1 223 ? -20.891 8.898 16.891 1 89.44 223 PRO A N 1
ATOM 1768 C CA . PRO A 1 223 ? -22.094 8.547 17.656 1 89.44 223 PRO A CA 1
ATOM 1769 C C . PRO A 1 223 ? -22.75 9.766 18.312 1 89.44 223 PRO A C 1
ATOM 1771 O O . PRO A 1 223 ? -23.969 9.773 18.516 1 89.44 223 PRO A O 1
ATOM 1774 N N . HIS A 1 224 ? -22.016 10.742 18.641 1 92.69 224 HIS A N 1
ATOM 1775 C CA . HIS A 1 224 ? -22.578 11.93 19.266 1 92.69 224 HIS A CA 1
ATOM 1776 C C . HIS A 1 224 ? -22.453 13.148 18.344 1 92.69 224 HIS A C 1
ATOM 1778 O O . HIS A 1 224 ? -22.438 14.289 18.812 1 92.69 224 HIS A O 1
ATOM 1784 N N . LYS A 1 225 ? -22.266 12.859 17.078 1 93.56 225 LYS A N 1
ATOM 1785 C CA . LYS A 1 225 ? -22.141 13.922 16.078 1 93.56 225 LYS A CA 1
ATOM 1786 C C . LYS A 1 225 ? -20.984 14.859 16.406 1 93.56 225 LYS A C 1
ATOM 1788 O O . LYS A 1 225 ? -21.156 16.078 16.453 1 93.56 225 LYS A O 1
ATOM 1793 N N . GLU A 1 226 ? -19.875 14.258 16.656 1 95.44 226 GLU A N 1
ATOM 1794 C CA . GLU A 1 226 ? -18.656 15 16.953 1 95.44 226 GLU A CA 1
ATOM 1795 C C . GLU A 1 226 ? -18.203 15.836 15.766 1 95.44 226 GLU A C 1
ATOM 1797 O O . GLU A 1 226 ? -17.531 16.859 15.93 1 95.44 226 GLU A O 1
ATOM 1802 N N . LEU A 1 227 ? -18.594 15.438 14.547 1 95.56 227 LEU A N 1
ATOM 1803 C CA . LEU A 1 227 ? -18.266 16.094 13.289 1 95.56 227 LEU A CA 1
ATOM 1804 C C . LEU A 1 227 ? -19.516 16.391 12.484 1 95.56 227 LEU A C 1
ATOM 1806 O O . LEU A 1 227 ? -20.531 15.703 12.625 1 95.56 227 LEU A O 1
ATOM 1810 N N . ASN A 1 228 ? -19.422 17.453 11.688 1 96.94 228 ASN A N 1
ATOM 1811 C CA . ASN A 1 228 ? -20.516 17.812 10.805 1 96.94 228 ASN A CA 1
ATOM 1812 C C . ASN A 1 228 ? -20.125 17.656 9.336 1 96.94 228 ASN A C 1
ATOM 1814 O O . ASN A 1 228 ? -19.203 18.312 8.867 1 96.94 228 ASN A O 1
ATOM 1818 N N . VAL A 1 229 ? -20.828 16.781 8.68 1 96.62 229 VAL A N 1
ATOM 1819 C CA . VAL A 1 229 ? -20.688 16.703 7.227 1 96.62 229 VAL A CA 1
ATOM 1820 C C . VAL A 1 229 ? -21.625 17.688 6.562 1 96.62 229 VAL A C 1
ATOM 1822 O O . VAL A 1 229 ? -22.828 17.438 6.465 1 96.62 229 VAL A O 1
ATOM 1825 N N . ILE A 1 230 ? -21.125 18.797 6.062 1 95.75 230 ILE A N 1
ATOM 1826 C CA . ILE A 1 230 ? -21.969 19.891 5.594 1 95.75 230 ILE A CA 1
ATOM 1827 C C . ILE A 1 230 ? -22.359 19.656 4.133 1 95.75 230 ILE A C 1
ATOM 1829 O O . ILE A 1 230 ? -23.312 20.25 3.635 1 95.75 230 ILE A O 1
ATOM 1833 N N . GLU A 1 231 ? -21.516 18.875 3.475 1 94.25 231 GLU A N 1
ATOM 1834 C CA . GLU A 1 231 ? -21.734 18.578 2.062 1 94.25 231 GLU A CA 1
ATOM 1835 C C . GLU A 1 231 ? -21.203 17.203 1.696 1 94.25 231 GLU A C 1
ATOM 1837 O O . GLU A 1 231 ? -20.125 16.812 2.148 1 94.25 231 GLU A O 1
ATOM 1842 N N . ARG A 1 232 ? -22 16.469 0.942 1 93 232 ARG A N 1
ATOM 1843 C CA . ARG A 1 232 ? -21.562 15.234 0.322 1 93 232 ARG A CA 1
ATOM 1844 C C . ARG A 1 232 ? -21.234 15.445 -1.153 1 93 232 ARG A C 1
ATOM 1846 O O . ARG A 1 232 ? -22.062 15.938 -1.915 1 93 232 ARG A O 1
ATOM 1853 N N . ILE A 1 233 ? -20.078 15.031 -1.566 1 89.5 233 ILE A N 1
ATOM 1854 C CA . ILE A 1 233 ? -19.656 15.172 -2.953 1 89.5 233 ILE A CA 1
ATOM 1855 C C . ILE A 1 233 ? -19.469 13.789 -3.574 1 89.5 233 ILE A C 1
ATOM 1857 O O . ILE A 1 233 ? -18.641 13 -3.107 1 89.5 233 ILE A O 1
ATOM 1861 N N . PRO A 1 234 ? -20.156 13.477 -4.594 1 86.5 234 PRO A N 1
ATOM 1862 C CA . PRO A 1 234 ? -20.031 12.164 -5.23 1 86.5 234 PRO A CA 1
ATOM 1863 C C . PRO A 1 234 ? -18.703 11.992 -5.957 1 86.5 234 PRO A C 1
ATOM 1865 O O . PRO A 1 234 ? -18.125 12.969 -6.449 1 86.5 234 PRO A O 1
ATOM 1868 N N . MET A 1 235 ? -18.203 10.742 -5.926 1 83.88 235 MET A N 1
ATOM 1869 C CA . MET A 1 235 ? -17 10.391 -6.688 1 83.88 235 MET A CA 1
ATOM 1870 C C . MET A 1 235 ? -17.359 9.555 -7.906 1 83.88 235 MET A C 1
ATOM 1872 O O . MET A 1 235 ? -17.531 8.336 -7.801 1 83.88 235 MET A O 1
ATOM 1876 N N . ILE A 1 236 ? -17.516 10.125 -8.977 1 70.94 236 ILE A N 1
ATOM 1877 C CA . ILE A 1 236 ? -17.969 9.461 -10.195 1 70.94 236 ILE A CA 1
ATOM 1878 C C . ILE A 1 236 ? -16.812 8.703 -10.828 1 70.94 236 ILE A C 1
ATOM 1880 O O . ILE A 1 236 ? -15.75 9.281 -11.094 1 70.94 236 ILE A O 1
ATOM 1884 N N . PRO A 1 237 ? -17 7.43 -11.062 1 70.5 237 PRO A N 1
ATOM 1885 C CA . PRO A 1 237 ? -15.938 6.645 -11.703 1 70.5 237 PRO A CA 1
ATOM 1886 C C . PRO A 1 237 ? -15.555 7.18 -13.078 1 70.5 237 PRO A C 1
ATOM 1888 O O . PRO A 1 237 ? -16.422 7.652 -13.828 1 70.5 237 PRO A O 1
ATOM 1891 N N . LYS A 1 238 ? -14.242 7.105 -13.383 1 67.12 238 LYS A N 1
ATOM 1892 C CA . LYS A 1 238 ? -13.734 7.613 -14.656 1 67.12 238 LYS A CA 1
ATOM 1893 C C . LYS A 1 238 ? -14.43 6.945 -15.836 1 67.12 238 LYS A C 1
ATOM 1895 O O . LYS A 1 238 ? -14.727 7.602 -16.828 1 67.12 238 LYS A O 1
ATOM 1900 N N . ILE A 1 239 ? -14.648 5.652 -15.633 1 61.09 239 ILE A N 1
ATOM 1901 C CA . ILE A 1 239 ? -15.25 4.879 -16.719 1 61.09 239 ILE A CA 1
ATOM 1902 C C . ILE A 1 239 ? -16.625 5.445 -17.062 1 61.09 239 ILE A C 1
ATOM 1904 O O . ILE A 1 239 ? -17.078 5.34 -18.203 1 61.09 239 ILE A O 1
ATOM 1908 N N . TRP A 1 240 ? -17.234 6.016 -16.203 1 58.34 240 TRP A N 1
ATOM 1909 C CA . TRP A 1 240 ? -18.562 6.59 -16.422 1 58.34 240 TRP A CA 1
ATOM 1910 C C . TRP A 1 240 ? -18.453 8.016 -16.953 1 58.34 240 TRP A C 1
ATOM 1912 O O . TRP A 1 240 ? -19.422 8.547 -17.531 1 58.34 240 TRP A O 1
ATOM 1922 N N . LYS A 1 241 ? -17.312 8.562 -16.781 1 58.41 241 LYS A N 1
ATOM 1923 C CA . LYS A 1 241 ? -17.109 9.93 -17.266 1 58.41 241 LYS A CA 1
ATOM 1924 C C . LYS A 1 241 ? -16.797 9.938 -18.766 1 58.41 241 LYS A C 1
ATOM 1926 O O . LYS A 1 241 ? -17.188 10.859 -19.484 1 58.41 241 LYS A O 1
ATOM 1931 N N . SER A 1 242 ? -15.891 9.07 -19.156 1 53.62 242 SER A N 1
ATOM 1932 C CA . SER A 1 242 ? -15.406 9.109 -20.531 1 53.62 242 SER A CA 1
ATOM 1933 C C . SER A 1 242 ? -16.438 8.531 -21.5 1 53.62 242 SER A C 1
ATOM 1935 O O . SER A 1 242 ? -16.203 8.508 -22.703 1 53.62 242 SER A O 1
ATOM 1937 N N . GLY A 1 243 ? -17.625 8.398 -21.094 1 48.47 243 GLY A N 1
ATOM 1938 C CA . GLY A 1 243 ? -18.578 7.809 -22.031 1 48.47 243 GLY A CA 1
ATOM 1939 C C . GLY A 1 243 ? -18.125 6.465 -22.578 1 48.47 243 GLY A C 1
ATOM 1940 O O . GLY A 1 243 ? -18.812 5.863 -23.406 1 48.47 243 GLY A O 1
ATOM 1941 N N . PHE A 1 244 ? -16.906 6.191 -22.516 1 44.81 244 PHE A N 1
ATOM 1942 C CA . PHE A 1 244 ? -16.344 4.988 -23.109 1 44.81 244 PHE A CA 1
ATOM 1943 C C . PHE A 1 244 ? -16.75 3.748 -22.328 1 44.81 244 PHE A C 1
ATOM 1945 O O . PHE A 1 244 ? -16.484 3.66 -21.125 1 44.81 244 PHE A O 1
ATOM 1952 N N . ARG A 1 245 ? -17.719 3.119 -22.719 1 42.03 245 ARG A N 1
ATOM 1953 C CA . ARG A 1 245 ? -18.312 1.849 -22.312 1 42.03 245 ARG A CA 1
ATOM 1954 C C . ARG A 1 245 ? -17.281 0.733 -22.312 1 42.03 245 ARG A C 1
ATOM 1956 O O . ARG A 1 245 ? -17.625 -0.449 -22.297 1 42.03 245 ARG A O 1
ATOM 1963 N N . ASN A 1 246 ? -16.062 0.983 -22.75 1 47.69 246 ASN A N 1
ATOM 1964 C CA . ASN A 1 246 ? -15.328 -0.274 -22.812 1 47.69 246 ASN A CA 1
ATOM 1965 C C . ASN A 1 246 ? -15.031 -0.805 -21.406 1 47.69 246 ASN A C 1
ATOM 1967 O O . ASN A 1 246 ? -14.039 -0.411 -20.797 1 47.69 246 ASN A O 1
ATOM 1971 N N . GLY A 1 247 ? -16.078 -0.963 -20.609 1 49.81 247 GLY A N 1
ATOM 1972 C CA . GLY A 1 247 ? -16.406 -1.49 -19.297 1 49.81 247 GLY A CA 1
ATOM 1973 C C . GLY A 1 247 ? -15.734 -2.82 -19.016 1 49.81 247 GLY A C 1
ATOM 1974 O O . GLY A 1 247 ? -15.945 -3.799 -19.734 1 49.81 247 GLY A O 1
ATOM 1975 N N . ILE A 1 248 ? -14.508 -2.771 -18.531 1 58.91 248 ILE A N 1
ATOM 1976 C CA . ILE A 1 248 ? -14 -4.055 -18.047 1 58.91 248 ILE A CA 1
ATOM 1977 C C . ILE A 1 248 ? -15.047 -4.727 -17.172 1 58.91 248 ILE A C 1
ATOM 1979 O O . ILE A 1 248 ? -15.461 -4.164 -16.156 1 58.91 248 ILE A O 1
ATOM 1983 N N . ALA A 1 249 ? -15.617 -5.844 -17.781 1 63.69 249 ALA A N 1
ATOM 1984 C CA . ALA A 1 249 ? -16.688 -6.617 -17.156 1 63.69 249 ALA A CA 1
ATOM 1985 C C . ALA A 1 249 ? -16.484 -6.734 -15.648 1 63.69 249 ALA A C 1
ATOM 1987 O O . ALA A 1 249 ? -17.438 -6.641 -14.883 1 63.69 249 ALA A O 1
ATOM 1988 N N . GLU A 1 250 ? -15.297 -6.707 -15.336 1 69.25 250 GLU A N 1
ATOM 1989 C CA . GLU A 1 250 ? -14.992 -6.879 -13.914 1 69.25 250 GLU A CA 1
ATOM 1990 C C . GLU A 1 250 ? -15.328 -5.617 -13.125 1 69.25 250 GLU A C 1
ATOM 1992 O O . GLU A 1 250 ? -15.875 -5.695 -12.023 1 69.25 250 GLU A O 1
ATOM 1997 N N . ILE A 1 251 ? -15.039 -4.527 -13.727 1 68.44 251 ILE A N 1
ATOM 1998 C CA . ILE A 1 251 ? -15.305 -3.266 -13.047 1 68.44 251 ILE A CA 1
ATOM 1999 C C . ILE A 1 251 ? -16.812 -3.027 -12.961 1 68.44 251 ILE A C 1
ATOM 2001 O O . ILE A 1 251 ? -17.328 -2.625 -11.914 1 68.44 251 ILE A O 1
ATOM 2005 N N . GLU A 1 252 ? -17.422 -3.363 -13.945 1 67.06 252 GLU A N 1
ATOM 2006 C CA . GLU A 1 252 ? -18.875 -3.168 -13.992 1 67.06 252 GLU A CA 1
ATOM 2007 C C . GLU A 1 252 ? -19.578 -4.031 -12.961 1 67.06 252 GLU A C 1
ATOM 2009 O O . GLU A 1 252 ? -20.531 -3.58 -12.305 1 67.06 252 GLU A O 1
ATOM 2014 N N . GLN A 1 253 ? -19.094 -5.238 -12.875 1 67.12 253 GLN A N 1
ATOM 2015 C CA . GLN A 1 253 ? -19.688 -6.141 -11.898 1 67.12 253 GLN A CA 1
ATOM 2016 C C . GLN A 1 253 ? -19.484 -5.625 -10.477 1 67.12 253 GLN A C 1
ATOM 2018 O O . GLN A 1 253 ? -20.406 -5.672 -9.656 1 67.12 253 GLN A O 1
ATOM 2023 N N . TYR A 1 254 ? -18.406 -5.125 -10.242 1 69.06 254 TYR A N 1
ATOM 2024 C CA . TYR A 1 254 ? -18.109 -4.605 -8.914 1 69.06 254 TYR A CA 1
ATOM 2025 C C . TYR A 1 254 ? -18.938 -3.369 -8.609 1 69.06 254 TYR A C 1
ATOM 2027 O O . TYR A 1 254 ? -19.578 -3.281 -7.555 1 69.06 254 TYR A O 1
ATOM 2035 N N . LEU A 1 255 ? -18.969 -2.51 -9.594 1 68.81 255 LEU A N 1
ATOM 2036 C CA . LEU A 1 255 ? -19.703 -1.259 -9.398 1 68.81 255 LEU A CA 1
ATOM 2037 C C . LEU A 1 255 ? -21.203 -1.514 -9.273 1 68.81 255 LEU A C 1
ATOM 2039 O O . LEU A 1 255 ? -21.875 -0.859 -8.484 1 68.81 255 LEU A O 1
ATOM 2043 N N . SER A 1 256 ? -21.641 -2.426 -10.016 1 67.31 256 SER A N 1
ATOM 2044 C CA . SER A 1 256 ? -23.047 -2.787 -9.93 1 67.31 256 SER A CA 1
ATOM 2045 C C . SER A 1 256 ? -23.406 -3.326 -8.555 1 67.31 256 SER A C 1
ATOM 2047 O O . SER A 1 256 ? -24.438 -2.971 -7.988 1 67.31 256 SER A O 1
ATOM 2049 N N . THR A 1 257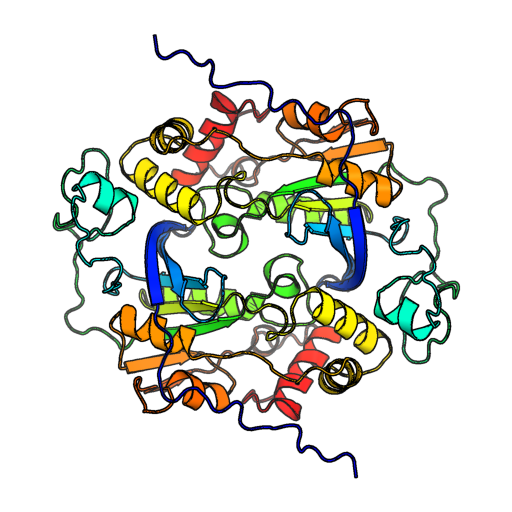 ? -22.547 -4.082 -8.031 1 65.5 257 THR A N 1
ATOM 2050 C CA . THR A 1 257 ? -22.781 -4.633 -6.699 1 65.5 257 THR A CA 1
ATOM 2051 C C . THR A 1 257 ? -22.766 -3.523 -5.652 1 65.5 257 THR A C 1
ATOM 2053 O O . THR A 1 257 ? -23.594 -3.521 -4.738 1 65.5 257 THR A O 1
ATOM 2056 N N . LYS A 1 258 ? -21.859 -2.611 -5.805 1 67.19 258 LYS A N 1
ATOM 2057 C CA . LYS A 1 258 ? -21.781 -1.482 -4.883 1 67.19 258 LYS A CA 1
ATOM 2058 C C . LYS A 1 258 ? -23.094 -0.692 -4.867 1 67.19 258 LYS A C 1
ATOM 2060 O O . LYS A 1 258 ? -23.578 -0.309 -3.801 1 67.19 258 LYS A O 1
ATOM 2065 N N . VAL A 1 259 ? -23.641 -0.484 -6.035 1 63.94 259 VAL A N 1
ATOM 2066 C CA . VAL A 1 259 ? -24.844 0.328 -6.184 1 63.94 259 VAL A CA 1
ATOM 2067 C C . VAL A 1 259 ? -26.062 -0.467 -5.727 1 63.94 259 VAL A C 1
ATOM 2069 O O . VAL A 1 259 ? -26.859 0.019 -4.922 1 63.94 259 VAL A O 1
ATOM 2072 N N . GLU A 1 260 ? -26.125 -1.672 -6.125 1 67 260 GLU A N 1
ATOM 2073 C CA . GLU A 1 260 ? -27.344 -2.447 -5.969 1 67 260 GLU A CA 1
ATOM 2074 C C . GLU A 1 260 ? -27.422 -3.082 -4.582 1 67 260 GLU A C 1
ATOM 2076 O O . GLU A 1 260 ? -28.516 -3.186 -4.004 1 67 260 GLU A O 1
ATOM 2081 N N . LYS A 1 261 ? -26.234 -3.379 -4.094 1 65.25 261 LYS A N 1
ATOM 2082 C CA . LYS A 1 261 ? -26.312 -4.23 -2.912 1 65.25 261 LYS A CA 1
ATOM 2083 C C . LYS A 1 261 ? -25.672 -3.547 -1.702 1 65.25 261 LYS A C 1
ATOM 2085 O O . LYS A 1 261 ? -25.938 -3.924 -0.56 1 65.25 261 LYS A O 1
ATOM 2090 N N . MET A 1 262 ? -24.984 -2.445 -2.09 1 61.75 262 MET A N 1
ATOM 2091 C CA . MET A 1 262 ? -24.266 -1.837 -0.969 1 61.75 262 MET A CA 1
ATOM 2092 C C . MET A 1 262 ? -24.719 -0.394 -0.76 1 61.75 262 MET A C 1
ATOM 2094 O O . MET A 1 262 ? -24.094 0.352 -0.007 1 61.75 262 MET A O 1
ATOM 2098 N N . GLY A 1 263 ? -25.641 0.043 -1.457 1 61.53 263 GLY A N 1
ATOM 2099 C CA . GLY A 1 263 ? -26.312 1.31 -1.209 1 61.53 263 GLY A CA 1
ATOM 2100 C C . GLY A 1 263 ? -25.516 2.508 -1.701 1 61.53 263 GLY A C 1
ATOM 2101 O O . GLY A 1 263 ? -25.703 3.625 -1.217 1 61.53 263 GLY A O 1
ATOM 2102 N N . HIS A 1 264 ? -24.609 2.262 -2.564 1 67.5 264 HIS A N 1
ATOM 2103 C CA . HIS A 1 264 ? -23.859 3.391 -3.094 1 67.5 264 HIS A CA 1
ATOM 2104 C C . HIS A 1 264 ? -24.703 4.23 -4.039 1 67.5 264 HIS A C 1
ATOM 2106 O O . HIS A 1 264 ? -25.5 3.686 -4.82 1 67.5 264 HIS A O 1
ATOM 2112 N N . LEU A 1 265 ? -24.672 5.539 -3.789 1 60.78 265 LEU A N 1
ATOM 2113 C CA . LEU A 1 265 ? -25.453 6.477 -4.586 1 60.78 265 LEU A CA 1
ATOM 2114 C C . LEU A 1 265 ? -24.703 6.867 -5.859 1 60.78 265 LEU A C 1
ATOM 2116 O O . LEU A 1 265 ? -23.984 7.863 -5.875 1 60.78 265 LEU A O 1
ATOM 2120 N N . LEU A 1 266 ? -24.594 5.965 -6.805 1 60.44 266 LEU A N 1
ATOM 2121 C CA . LEU A 1 266 ? -24.047 6.25 -8.125 1 60.44 266 LEU A CA 1
ATOM 2122 C C . LEU A 1 266 ? -25.125 6.094 -9.203 1 60.44 266 LEU A C 1
ATOM 2124 O O . LEU A 1 266 ? -25.953 5.191 -9.125 1 60.44 266 LEU A O 1
ATOM 2128 N N . LYS A 1 267 ? -25.469 7.188 -9.953 1 52.81 267 LYS A N 1
ATOM 2129 C CA . LYS A 1 267 ? -26.391 7.012 -11.078 1 52.81 267 LYS A CA 1
ATOM 2130 C C . LYS A 1 267 ? -25.703 6.258 -12.219 1 52.81 267 LYS A C 1
ATOM 2132 O O . LYS A 1 267 ? -24.703 6.711 -12.758 1 52.81 267 LYS A O 1
ATOM 2137 N N . LYS A 1 268 ? -26.141 4.973 -12.445 1 51.66 268 LYS A N 1
ATOM 2138 C CA . LYS A 1 268 ? -25.641 4.207 -13.586 1 51.66 268 LYS A CA 1
ATOM 2139 C C . LYS A 1 268 ? -25.891 4.945 -14.898 1 51.66 268 LYS A C 1
ATOM 2141 O O . LYS A 1 268 ? -26.922 5.598 -15.062 1 51.66 268 LYS A O 1
ATOM 2146 N N . PRO A 1 269 ? -24.781 4.949 -15.812 1 45.97 269 PRO A N 1
ATOM 2147 C CA . PRO A 1 269 ? -25.141 5.602 -17.078 1 45.97 269 PRO A CA 1
ATOM 2148 C C . PRO A 1 269 ? -26.375 4.977 -17.734 1 45.97 269 PRO A C 1
ATOM 2150 O O . PRO A 1 269 ? -26.672 3.807 -17.5 1 45.97 269 PRO A O 1
ATOM 2153 N N . MET B 1 1 ? 37.031 8.945 14.945 1 21.7 1 MET B N 1
ATOM 2154 C CA . MET B 1 1 ? 37.156 7.637 14.305 1 21.7 1 MET B CA 1
ATOM 2155 C C . MET B 1 1 ? 35.906 6.777 14.594 1 21.7 1 MET B C 1
ATOM 2157 O O . MET B 1 1 ? 35.812 6.156 15.656 1 21.7 1 MET B O 1
ATOM 2161 N N . VAL B 1 2 ? 34.719 7.297 14.367 1 27.09 2 VAL B N 1
ATOM 2162 C CA . VAL B 1 2 ? 33.469 6.594 14.625 1 27.09 2 VAL B CA 1
ATOM 2163 C C . VAL B 1 2 ? 33.5 5.234 13.93 1 27.09 2 VAL B C 1
ATOM 2165 O O . VAL B 1 2 ? 33.781 5.145 12.734 1 27.09 2 VAL B O 1
ATOM 2168 N N . SER B 1 3 ? 33.938 4.219 14.695 1 25.08 3 SER B N 1
ATOM 2169 C CA . SER B 1 3 ? 34.062 2.824 14.273 1 25.08 3 SER B CA 1
ATOM 2170 C C . SER B 1 3 ? 32.812 2.371 13.523 1 25.08 3 SER B C 1
ATOM 2172 O O . SER B 1 3 ? 31.688 2.539 14.008 1 25.08 3 SER B O 1
ATOM 2174 N N . TYR B 1 4 ? 32.812 2.455 12.188 1 26.95 4 TYR B N 1
ATOM 2175 C CA . TYR B 1 4 ? 31.953 1.869 11.156 1 26.95 4 TYR B CA 1
ATOM 2176 C C . TYR B 1 4 ? 31.641 0.408 11.469 1 26.95 4 TYR B C 1
ATOM 2178 O O . TYR B 1 4 ? 31.328 -0.372 10.57 1 26.95 4 TYR B O 1
ATOM 2186 N N . ASP B 1 5 ? 32.094 -0.026 12.695 1 29.25 5 ASP B N 1
ATOM 2187 C CA . ASP B 1 5 ? 31.969 -1.444 13.016 1 29.25 5 ASP B CA 1
ATOM 2188 C C . ASP B 1 5 ? 30.516 -1.883 12.977 1 29.25 5 ASP B C 1
ATOM 2190 O O . ASP B 1 5 ? 30.156 -2.945 13.5 1 29.25 5 ASP B O 1
ATOM 2194 N N . PHE B 1 6 ? 29.641 -0.957 12.844 1 29.88 6 PHE B N 1
ATOM 2195 C CA . PHE B 1 6 ? 28.266 -1.424 13.031 1 29.88 6 PHE B CA 1
ATOM 2196 C C . PHE B 1 6 ? 27.891 -2.449 11.969 1 29.88 6 PHE B C 1
ATOM 2198 O O . PHE B 1 6 ? 26.734 -2.822 11.844 1 29.88 6 PHE B O 1
ATOM 2205 N N . TYR B 1 7 ? 28.781 -2.672 10.984 1 30.81 7 TYR B N 1
ATOM 2206 C CA . TYR B 1 7 ? 28.422 -3.725 10.039 1 30.81 7 TYR B CA 1
ATOM 2207 C C . TYR B 1 7 ? 28.359 -5.078 10.727 1 30.81 7 TYR B C 1
ATOM 2209 O O . TYR B 1 7 ? 29.344 -5.82 10.766 1 30.81 7 TYR B O 1
ATOM 2217 N N . LYS B 1 8 ? 28.078 -5.141 12.055 1 30.25 8 LYS B N 1
ATOM 2218 C CA . LYS B 1 8 ? 27.984 -6.523 12.508 1 30.25 8 LYS B CA 1
ATOM 2219 C C . LYS B 1 8 ? 27.266 -7.395 11.477 1 30.25 8 LYS B C 1
ATOM 2221 O O . LYS B 1 8 ? 26.438 -6.906 10.719 1 30.25 8 LYS B O 1
ATOM 2226 N N . GLU B 1 9 ? 27.875 -8.602 11.203 1 32.06 9 GLU B N 1
ATOM 2227 C CA . GLU B 1 9 ? 27.531 -9.844 10.523 1 32.06 9 GLU B CA 1
ATOM 2228 C C . GLU B 1 9 ? 26.078 -10.242 10.797 1 32.06 9 GLU B C 1
ATOM 2230 O O . GLU B 1 9 ? 25.734 -10.617 11.914 1 32.06 9 GLU B O 1
ATOM 2235 N N . ASN B 1 10 ? 25.094 -9.406 10.711 1 36.06 10 ASN B N 1
ATOM 2236 C CA . ASN B 1 10 ? 23.859 -10.195 10.68 1 36.06 10 ASN B CA 1
ATOM 2237 C C . ASN B 1 10 ? 24.125 -11.602 10.141 1 36.06 10 ASN B C 1
ATOM 2239 O O . ASN B 1 10 ? 24.438 -11.766 8.953 1 36.06 10 ASN B O 1
ATOM 2243 N N . CYS B 1 11 ? 24.828 -12.367 10.961 1 32.69 11 CYS B N 1
ATOM 2244 C CA . CYS B 1 11 ? 24.953 -13.789 10.688 1 32.69 11 CYS B CA 1
ATOM 2245 C C . CYS B 1 11 ? 23.719 -14.328 9.977 1 32.69 11 CYS B C 1
ATOM 2247 O O . CYS B 1 11 ? 22.641 -14.422 10.57 1 32.69 11 CYS B O 1
ATOM 2249 N N . ALA B 1 12 ? 23.516 -13.984 8.773 1 44.12 12 ALA B N 1
ATOM 2250 C CA . ALA B 1 12 ? 22.562 -14.688 7.914 1 44.12 12 ALA B CA 1
ATOM 2251 C C . ALA B 1 12 ? 22.344 -16.125 8.398 1 44.12 12 ALA B C 1
ATOM 2253 O O . ALA B 1 12 ? 23.297 -16.891 8.555 1 44.12 12 ALA B O 1
ATOM 2254 N N . SER B 1 13 ? 21.391 -16.312 9.203 1 52.38 13 SER B N 1
ATOM 2255 C CA . SER B 1 13 ? 21.031 -17.688 9.555 1 52.38 13 SER B CA 1
ATOM 2256 C C . SER B 1 13 ? 21.375 -18.656 8.43 1 52.38 13 SER B C 1
ATOM 2258 O O . SER B 1 13 ? 21.266 -18.312 7.25 1 52.38 13 SER B O 1
ATOM 2260 N N . SER B 1 14 ? 22.219 -19.609 8.641 1 66.56 14 SER B N 1
ATOM 2261 C CA . SER B 1 14 ? 22.734 -20.672 7.781 1 66.56 14 SER B CA 1
ATOM 2262 C C . SER B 1 14 ? 21.609 -21.312 6.973 1 66.56 14 SER B C 1
ATOM 2264 O O . SER B 1 14 ? 21.859 -21.875 5.91 1 66.56 14 SER B O 1
ATOM 2266 N N . SER B 1 15 ? 20.297 -21.047 7.445 1 86.25 15 SER B N 1
ATOM 2267 C CA . SER B 1 15 ? 19.234 -21.703 6.688 1 86.25 15 SER B CA 1
ATOM 2268 C C . SER B 1 15 ? 18.188 -20.688 6.23 1 86.25 15 SER B C 1
ATOM 2270 O O . SER B 1 15 ? 18 -19.656 6.867 1 86.25 15 SER B O 1
ATOM 2272 N N . LEU B 1 16 ? 17.594 -20.859 5.09 1 93.75 16 LEU B N 1
ATOM 2273 C CA . LEU B 1 16 ? 16.531 -20.016 4.531 1 93.75 16 LEU B CA 1
ATOM 2274 C C . LEU B 1 16 ? 15.273 -20.094 5.391 1 93.75 16 LEU B C 1
ATOM 2276 O O . LEU B 1 16 ? 14.977 -21.141 5.98 1 93.75 16 LEU B O 1
ATOM 2280 N N . PRO B 1 17 ? 14.562 -18.984 5.492 1 96.38 17 PRO B N 1
ATOM 2281 C CA . PRO B 1 17 ? 13.258 -19.031 6.16 1 96.38 17 PRO B CA 1
ATOM 2282 C C . PRO B 1 17 ? 12.297 -20.016 5.5 1 96.38 17 PRO B C 1
ATOM 2284 O O . PRO B 1 17 ? 12.445 -20.328 4.312 1 96.38 17 PRO B O 1
ATOM 2287 N N . LYS B 1 18 ? 11.414 -20.516 6.34 1 97.81 18 LYS B N 1
ATOM 2288 C CA . LYS B 1 18 ? 10.312 -21.312 5.801 1 97.81 18 LYS B CA 1
ATOM 2289 C C . LYS B 1 18 ? 9.148 -20.406 5.375 1 97.81 18 LYS B C 1
ATOM 2291 O O . LYS B 1 18 ? 8.789 -19.469 6.09 1 97.81 18 LYS B O 1
ATOM 2296 N N . VAL B 1 19 ? 8.609 -20.703 4.191 1 98.44 19 VAL B N 1
ATOM 2297 C CA . VAL B 1 19 ? 7.473 -19.938 3.703 1 98.44 19 VAL B CA 1
ATOM 2298 C C . VAL B 1 19 ? 6.355 -20.875 3.271 1 98.44 19 VAL B C 1
ATOM 2300 O O . VAL B 1 19 ? 6.605 -22.047 2.945 1 98.44 19 VAL B O 1
ATOM 2303 N N . GLU B 1 20 ? 5.156 -20.391 3.338 1 98.69 20 GLU B N 1
ATOM 2304 C CA . GLU B 1 20 ? 3.98 -21.109 2.863 1 98.69 20 GLU B CA 1
ATOM 2305 C C . GLU B 1 20 ? 3.002 -20.172 2.164 1 98.69 20 GLU B C 1
ATOM 2307 O O . GLU B 1 20 ? 2.631 -19.125 2.713 1 98.69 20 GLU B O 1
ATOM 2312 N N . CYS B 1 21 ? 2.691 -20.547 0.962 1 98.81 21 CYS B N 1
ATOM 2313 C CA . CYS B 1 21 ? 1.654 -19.797 0.253 1 98.81 21 CYS B CA 1
ATOM 2314 C C . CYS B 1 21 ? 0.267 -20.203 0.746 1 98.81 21 CYS B C 1
ATOM 2316 O O . CYS B 1 21 ? -0.134 -21.359 0.619 1 98.81 21 CYS B O 1
ATOM 2318 N N . ILE B 1 22 ? -0.463 -19.234 1.201 1 98.38 22 ILE B N 1
ATOM 2319 C CA . ILE B 1 22 ? -1.688 -19.578 1.911 1 98.38 22 ILE B CA 1
ATOM 2320 C C . ILE B 1 22 ? -2.893 -19.375 0.995 1 98.38 22 ILE B C 1
ATOM 2322 O O . ILE B 1 22 ? -3.932 -20.016 1.172 1 98.38 22 ILE B O 1
ATOM 2326 N N . VAL B 1 23 ? -2.793 -18.516 0.081 1 98.69 23 VAL B N 1
ATOM 2327 C CA . VAL B 1 23 ? -3.885 -18.234 -0.847 1 98.69 23 VAL B CA 1
ATOM 2328 C C . VAL B 1 23 ? -3.328 -17.625 -2.135 1 98.69 23 VAL B C 1
ATOM 2330 O O . VAL B 1 23 ? -2.264 -17.016 -2.125 1 98.69 23 VAL B O 1
ATOM 2333 N N . ARG B 1 24 ? -3.984 -17.859 -3.205 1 98.69 24 ARG B N 1
ATOM 2334 C CA . ARG B 1 24 ? -3.705 -17.297 -4.516 1 98.69 24 ARG B CA 1
ATOM 2335 C C . ARG B 1 24 ? -4.996 -16.875 -5.219 1 98.69 24 ARG B C 1
ATOM 2337 O O . ARG B 1 24 ? -6.004 -17.578 -5.145 1 98.69 24 ARG B O 1
ATOM 2344 N N . ALA B 1 25 ? -5.004 -15.758 -5.879 1 98.19 25 ALA B N 1
ATOM 2345 C CA . ALA B 1 25 ? -6.191 -15.336 -6.625 1 98.19 25 ALA B CA 1
ATOM 2346 C C . ALA B 1 25 ? -5.801 -14.633 -7.918 1 98.19 25 ALA B C 1
ATOM 2348 O O . ALA B 1 25 ? -4.754 -13.984 -7.992 1 98.19 25 ALA B O 1
ATOM 2349 N N . ARG B 1 26 ? -6.621 -14.789 -8.883 1 96.75 26 ARG B N 1
ATOM 2350 C CA . ARG B 1 26 ? -6.469 -14.102 -10.156 1 96.75 26 ARG B CA 1
ATOM 2351 C C . ARG B 1 26 ? -6.781 -12.609 -10.016 1 96.75 26 ARG B C 1
ATOM 2353 O O . ARG B 1 26 ? -7.785 -12.242 -9.406 1 96.75 26 ARG B O 1
ATOM 2360 N N . ILE B 1 27 ? -5.934 -11.781 -10.555 1 96.56 27 ILE B N 1
ATOM 2361 C CA . ILE B 1 27 ? -6.117 -10.336 -10.555 1 96.56 27 ILE B CA 1
ATOM 2362 C C . ILE B 1 27 ? -6.25 -9.828 -11.992 1 96.56 27 ILE B C 1
ATOM 2364 O O . ILE B 1 27 ? -5.25 -9.688 -12.695 1 96.56 27 ILE B O 1
ATOM 2368 N N . PRO B 1 28 ? -7.441 -9.523 -12.398 1 93.44 28 PRO B N 1
ATOM 2369 C CA . PRO B 1 28 ? -7.609 -8.977 -13.742 1 93.44 28 PRO B CA 1
ATOM 2370 C C . PRO B 1 28 ? -7.156 -7.523 -13.852 1 93.44 28 PRO B C 1
ATOM 2372 O O . PRO B 1 28 ? -7.387 -6.734 -12.938 1 93.44 28 PRO B O 1
ATOM 2375 N N . MET B 1 29 ? -6.535 -7.215 -14.945 1 89.19 29 MET B N 1
ATOM 2376 C CA . MET B 1 29 ? -6.078 -5.852 -15.211 1 89.19 29 MET B CA 1
ATOM 2377 C C . MET B 1 29 ? -6.898 -5.207 -16.312 1 89.19 29 MET B C 1
ATOM 2379 O O . MET B 1 29 ? -7.621 -5.898 -17.047 1 89.19 29 MET B O 1
ATOM 2383 N N . ALA B 1 30 ? -6.711 -3.92 -16.438 1 81.06 30 ALA B N 1
ATOM 2384 C CA . ALA B 1 30 ? -7.449 -3.146 -17.438 1 81.06 30 ALA B CA 1
ATOM 2385 C C . ALA B 1 30 ? -7.055 -3.562 -18.859 1 81.06 30 ALA B C 1
ATOM 2387 O O . ALA B 1 30 ? -7.859 -3.461 -19.781 1 81.06 30 ALA B O 1
ATOM 2388 N N . SER B 1 31 ? -5.879 -4.082 -19.078 1 77.38 31 SER B N 1
ATOM 2389 C CA . SER B 1 31 ? -5.375 -4.484 -20.375 1 77.38 31 SER B CA 1
ATOM 2390 C C . SER B 1 31 ? -6.066 -5.754 -20.875 1 77.38 31 SER B C 1
ATOM 2392 O O . SER B 1 31 ? -5.938 -6.125 -22.047 1 77.38 31 SER B O 1
ATOM 2394 N N . GLY B 1 32 ? -6.77 -6.359 -20 1 82.38 32 GLY B N 1
ATOM 2395 C CA . GLY B 1 32 ? -7.418 -7.609 -20.359 1 82.38 32 GLY B CA 1
ATOM 2396 C C . GLY B 1 32 ? -6.625 -8.836 -19.938 1 82.38 32 GLY B C 1
ATOM 2397 O O . GLY B 1 32 ? -7.152 -9.945 -19.938 1 82.38 32 GLY B O 1
ATOM 2398 N N . VAL B 1 33 ? -5.402 -8.523 -19.625 1 87.25 33 VAL B N 1
ATOM 2399 C CA . VAL B 1 33 ? -4.574 -9.617 -19.125 1 87.25 33 VAL B CA 1
ATOM 2400 C C . VAL B 1 33 ? -4.691 -9.695 -17.609 1 87.25 33 VAL B C 1
ATOM 2402 O O . VAL B 1 33 ? -5.258 -8.797 -16.969 1 87.25 33 VAL B O 1
ATOM 2405 N N . HIS B 1 34 ? -4.289 -10.867 -17.078 1 93 34 HIS B N 1
ATOM 2406 C CA . HIS B 1 34 ? 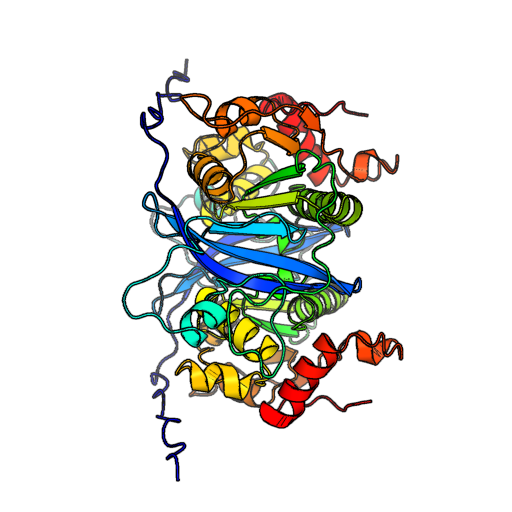-4.352 -11.031 -15.633 1 93 34 HIS B CA 1
ATOM 2407 C C . HIS B 1 34 ? -3.033 -11.562 -15.086 1 93 34 HIS B C 1
ATOM 2409 O O . HIS B 1 34 ? -2.184 -12.031 -15.852 1 93 34 HIS B O 1
ATOM 2415 N N . HIS B 1 35 ? -2.811 -11.352 -13.906 1 96.38 35 HIS B N 1
ATOM 2416 C CA . HIS B 1 35 ? -1.773 -12.031 -13.133 1 96.38 35 HIS B CA 1
ATOM 2417 C C . HIS B 1 35 ? -2.352 -12.68 -11.883 1 96.38 35 HIS B C 1
ATOM 2419 O O . HIS B 1 35 ? -3.551 -12.562 -11.609 1 96.38 35 HIS B O 1
ATOM 2425 N N . PHE B 1 36 ? -1.52 -13.445 -11.172 1 98.06 36 PHE B N 1
ATOM 2426 C CA . PHE B 1 36 ? -1.957 -14.094 -9.945 1 98.06 36 PHE B CA 1
ATOM 2427 C C . PHE B 1 36 ? -1.231 -13.516 -8.734 1 98.06 36 PHE B C 1
ATOM 2429 O O . PHE B 1 36 ? -0.018 -13.297 -8.781 1 98.06 36 PHE B O 1
ATOM 2436 N N . LEU B 1 37 ? -2.01 -13.195 -7.734 1 98.5 37 LEU B N 1
ATOM 2437 C CA . LEU B 1 37 ? -1.455 -12.703 -6.48 1 98.5 37 LEU B CA 1
ATOM 2438 C C . LEU B 1 37 ? -1.368 -13.82 -5.445 1 98.5 37 LEU B C 1
ATOM 2440 O O . LEU B 1 37 ? -2.379 -14.445 -5.109 1 98.5 37 LEU B O 1
ATOM 2444 N N . HIS B 1 38 ? -0.126 -14.117 -5 1 98.81 38 HIS B N 1
ATOM 2445 C CA . HIS B 1 38 ? 0.144 -15.109 -3.965 1 98.81 38 HIS B CA 1
ATOM 2446 C C . HIS B 1 38 ? 0.433 -14.445 -2.623 1 98.81 38 HIS B C 1
ATOM 2448 O O . HIS B 1 38 ? 1.191 -13.477 -2.557 1 98.81 38 HIS B O 1
ATOM 2454 N N . LEU B 1 39 ? -0.219 -14.922 -1.636 1 98.81 39 LEU B N 1
ATOM 2455 C CA . LEU B 1 39 ? 0.042 -14.438 -0.285 1 98.81 39 LEU B CA 1
ATOM 2456 C C . LEU B 1 39 ? 0.821 -15.469 0.523 1 98.81 39 LEU B C 1
ATOM 2458 O O . LEU B 1 39 ? 0.418 -16.625 0.608 1 98.81 39 LEU B O 1
ATOM 2462 N N . TYR B 1 40 ? 1.949 -15.055 1.145 1 98.81 40 TYR B N 1
ATOM 2463 C CA . TYR B 1 40 ? 2.842 -15.977 1.845 1 98.81 40 TYR B CA 1
ATOM 2464 C C . TYR B 1 40 ? 2.922 -15.633 3.328 1 98.81 40 TYR B C 1
ATOM 2466 O O . TYR B 1 40 ? 3.029 -14.461 3.695 1 98.81 40 TYR B O 1
ATOM 2474 N N . HIS B 1 41 ? 2.84 -16.625 4.133 1 98.44 41 HIS B N 1
ATOM 2475 C CA . HIS B 1 41 ? 3.297 -16.578 5.52 1 98.44 41 HIS B CA 1
ATOM 2476 C C . HIS B 1 41 ? 4.734 -17.078 5.641 1 98.44 41 HIS B C 1
ATOM 2478 O O . HIS B 1 41 ? 5.258 -17.719 4.723 1 98.44 41 HIS B O 1
ATOM 2484 N N . ASN B 1 42 ? 5.41 -16.688 6.711 1 97.88 42 ASN B N 1
ATOM 2485 C CA . ASN B 1 42 ? 6.781 -17.109 6.965 1 97.88 42 ASN B CA 1
ATOM 2486 C C . ASN B 1 42 ? 7.035 -17.328 8.453 1 97.88 42 ASN B C 1
ATOM 2488 O O . ASN B 1 42 ? 6.16 -17.062 9.281 1 97.88 42 ASN B O 1
ATOM 2492 N N . ASN B 1 43 ? 8.211 -17.844 8.797 1 97.38 43 ASN B N 1
ATOM 2493 C CA . ASN B 1 43 ? 8.516 -18.141 10.188 1 97.38 43 ASN B CA 1
ATOM 2494 C C . ASN B 1 43 ? 9.523 -17.141 10.766 1 97.38 43 ASN B C 1
ATOM 2496 O O . ASN B 1 43 ? 10.156 -17.422 11.789 1 97.38 43 ASN B O 1
ATOM 2500 N N . THR B 1 44 ? 9.812 -16.031 10.094 1 95.06 44 THR B N 1
ATOM 2501 C CA . THR B 1 44 ? 10.805 -15.062 10.539 1 95.06 44 THR B CA 1
ATOM 2502 C C . THR B 1 44 ? 10.125 -13.82 11.109 1 95.06 44 THR B C 1
ATOM 2504 O O . THR B 1 44 ? 10.617 -13.219 12.07 1 95.06 44 THR B O 1
ATOM 2507 N N . ASP B 1 45 ? 8.984 -13.422 10.516 1 93.12 45 ASP B N 1
ATOM 2508 C CA . ASP B 1 45 ? 8.203 -12.297 11.008 1 93.12 45 ASP B CA 1
ATOM 2509 C C . ASP B 1 45 ? 6.703 -12.586 10.914 1 93.12 45 ASP B C 1
ATOM 2511 O O . ASP B 1 45 ? 6.301 -13.688 10.555 1 93.12 45 ASP B O 1
ATOM 2515 N N . LYS B 1 46 ? 5.934 -11.609 11.344 1 92.31 46 LYS B N 1
ATOM 2516 C CA . LYS B 1 46 ? 4.488 -11.828 11.375 1 92.31 46 LYS B CA 1
ATOM 2517 C C . LYS B 1 46 ? 3.801 -11.156 10.195 1 92.31 46 LYS B C 1
ATOM 2519 O O . LYS B 1 46 ? 2.578 -10.992 10.195 1 92.31 46 LYS B O 1
ATOM 2524 N N . LYS B 1 47 ? 4.57 -10.797 9.227 1 94.19 47 LYS B N 1
ATOM 2525 C CA . LYS B 1 47 ? 4.004 -10.078 8.086 1 94.19 47 LYS B CA 1
ATOM 2526 C C . LYS B 1 47 ? 3.617 -11.039 6.965 1 94.19 47 LYS B C 1
ATOM 2528 O O . LYS B 1 47 ? 4.125 -12.164 6.902 1 94.19 47 LYS B O 1
ATOM 2533 N N . GLU B 1 48 ? 2.678 -10.586 6.172 1 95.81 48 GLU B N 1
ATOM 2534 C CA . GLU B 1 48 ? 2.293 -11.273 4.945 1 95.81 48 GLU B CA 1
ATOM 2535 C C . GLU B 1 48 ? 3.016 -10.688 3.734 1 95.81 48 GLU B C 1
ATOM 2537 O O . GLU B 1 48 ? 2.885 -9.5 3.443 1 95.81 48 GLU B O 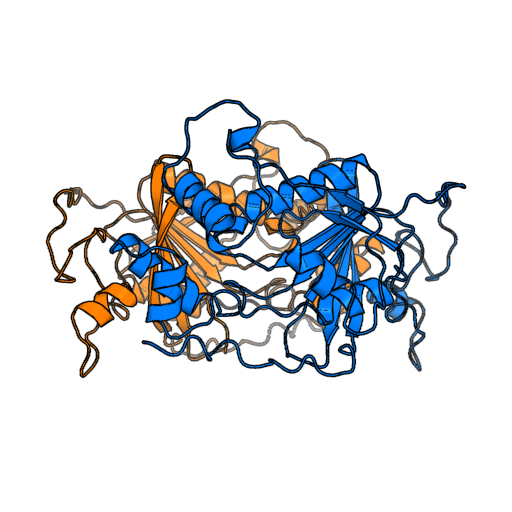1
ATOM 2542 N N . HIS B 1 49 ? 3.869 -11.5 3.148 1 98.31 49 HIS B N 1
ATOM 2543 C CA . HIS B 1 49 ? 4.527 -11.07 1.919 1 98.31 49 HIS B CA 1
ATOM 2544 C C . HIS B 1 49 ? 3.803 -11.617 0.69 1 98.31 49 HIS B C 1
ATOM 2546 O O . HIS B 1 49 ? 2.975 -12.523 0.803 1 98.31 49 HIS B O 1
ATOM 2552 N N . LEU B 1 50 ? 4.102 -11.008 -0.476 1 98.69 50 LEU B N 1
ATOM 2553 C CA . LEU B 1 50 ? 3.33 -11.352 -1.665 1 98.69 50 LEU B CA 1
ATOM 2554 C C . LEU B 1 50 ? 4.25 -11.742 -2.814 1 98.69 50 LEU B C 1
ATOM 2556 O O . LEU B 1 50 ? 5.434 -11.398 -2.816 1 98.69 50 LEU B O 1
ATOM 2560 N N . ALA B 1 51 ? 3.77 -12.523 -3.676 1 98.88 51 ALA B N 1
ATOM 2561 C CA . ALA B 1 51 ? 4.332 -12.719 -5.008 1 98.88 51 ALA B CA 1
ATOM 2562 C C . ALA B 1 51 ? 3.295 -12.438 -6.09 1 98.88 51 ALA B C 1
ATOM 2564 O O . ALA B 1 51 ? 2.215 -13.031 -6.094 1 98.88 51 ALA B O 1
ATOM 2565 N N . ILE B 1 52 ? 3.574 -11.516 -6.918 1 98.62 52 ILE B N 1
ATOM 2566 C CA . ILE B 1 52 ? 2.773 -11.234 -8.102 1 98.62 52 ILE B CA 1
ATOM 2567 C C . ILE B 1 52 ? 3.32 -12.023 -9.289 1 98.62 52 ILE B C 1
ATOM 2569 O O . ILE B 1 52 ? 4.422 -11.75 -9.773 1 98.62 52 ILE B O 1
ATOM 2573 N N . VAL B 1 53 ? 2.553 -12.938 -9.781 1 98.19 53 VAL B N 1
ATOM 2574 C CA . VAL B 1 53 ? 3.064 -13.875 -10.773 1 98.19 53 VAL B CA 1
ATOM 2575 C C . VAL B 1 53 ? 2.354 -13.656 -12.102 1 98.19 53 VAL B C 1
ATOM 2577 O O . VAL B 1 53 ? 1.125 -13.742 -12.18 1 98.19 53 VAL B O 1
ATOM 2580 N N . PHE B 1 54 ? 3.125 -13.344 -13.07 1 95.75 54 PHE B N 1
ATOM 2581 C CA . PHE B 1 54 ? 2.635 -13.18 -14.438 1 95.75 54 PHE B CA 1
ATOM 2582 C C . PHE B 1 54 ? 2.777 -14.477 -15.219 1 95.75 54 PHE B C 1
ATOM 2584 O O . PHE B 1 54 ? 3.814 -15.141 -15.148 1 95.75 54 PHE B O 1
ATOM 2591 N N . GLY B 1 55 ? 1.754 -14.797 -15.914 1 90.31 55 GLY B N 1
ATOM 2592 C CA . GLY B 1 55 ? 1.748 -16.062 -16.641 1 90.31 55 GLY B CA 1
ATOM 2593 C C . GLY B 1 55 ? 1.107 -17.188 -15.859 1 90.31 55 GLY B C 1
ATOM 2594 O O . GLY B 1 55 ? 0.765 -17.031 -14.688 1 90.31 55 GLY B O 1
ATOM 2595 N N . ASP B 1 56 ? 0.983 -18.344 -16.453 1 85 56 ASP B N 1
ATOM 2596 C CA . ASP B 1 56 ? 0.212 -19.438 -15.852 1 85 56 ASP B CA 1
ATOM 2597 C C . ASP B 1 56 ? 1.096 -20.641 -15.57 1 85 56 ASP B C 1
ATOM 2599 O O . ASP B 1 56 ? 0.621 -21.672 -15.062 1 85 56 ASP B O 1
ATOM 2603 N N . ARG B 1 57 ? 2.336 -20.516 -15.781 1 87.12 57 ARG B N 1
ATOM 2604 C CA . ARG B 1 57 ? 3.219 -21.672 -15.68 1 87.12 57 ARG B CA 1
ATOM 2605 C C . ARG B 1 57 ? 3.797 -21.797 -14.273 1 87.12 57 ARG B C 1
ATOM 2607 O O . ARG B 1 57 ? 4.059 -22.906 -13.797 1 87.12 57 ARG B O 1
ATOM 2614 N N . ILE B 1 58 ? 4.039 -20.719 -13.648 1 93.19 58 ILE B N 1
ATOM 2615 C CA . ILE B 1 58 ? 4.699 -20.703 -12.352 1 93.19 58 ILE B CA 1
ATOM 2616 C C . ILE B 1 58 ? 3.688 -21.031 -11.25 1 93.19 58 ILE B C 1
ATOM 2618 O O . ILE B 1 58 ? 2.637 -20.391 -11.164 1 93.19 58 ILE B O 1
ATOM 2622 N N . GLN B 1 59 ? 4.035 -22.047 -10.5 1 93.25 59 GLN B N 1
ATOM 2623 C CA . GLN B 1 59 ? 3.123 -22.5 -9.461 1 93.25 59 GLN B CA 1
ATOM 2624 C C . GLN B 1 59 ? 3.842 -22.656 -8.125 1 93.25 59 GLN B C 1
ATOM 2626 O O . GLN B 1 59 ? 5.008 -23.047 -8.086 1 93.25 59 GLN B O 1
ATOM 2631 N N . SER B 1 60 ? 3.143 -22.422 -7.102 1 98.06 60 SER B N 1
ATOM 2632 C CA . SER B 1 60 ? 3.666 -22.594 -5.75 1 98.06 60 SER B CA 1
ATOM 2633 C C . SER B 1 60 ? 3.516 -24.031 -5.273 1 98.06 60 SER B C 1
ATOM 2635 O O . SER B 1 60 ? 2.418 -24.594 -5.305 1 98.06 60 SER B O 1
ATOM 2637 N N . THR B 1 61 ? 4.637 -24.562 -4.824 1 98.06 61 THR B N 1
ATOM 2638 C CA . THR B 1 61 ? 4.625 -25.938 -4.316 1 98.06 61 THR B CA 1
ATOM 2639 C C . THR B 1 61 ? 3.824 -26.016 -3.02 1 98.06 61 THR B C 1
ATOM 2641 O O . THR B 1 61 ? 3.006 -26.922 -2.85 1 98.06 61 THR B O 1
ATOM 2644 N N . SER B 1 62 ? 4.047 -25.094 -2.092 1 98.56 62 SER B N 1
ATOM 2645 C CA . SER B 1 62 ? 3.369 -25.141 -0.8 1 98.56 62 SER B CA 1
ATOM 2646 C C . SER B 1 62 ? 1.869 -24.906 -0.955 1 98.56 62 SER B C 1
ATOM 2648 O O . SER B 1 62 ? 1.07 -25.5 -0.218 1 98.56 62 SER B O 1
ATOM 2650 N N . LEU B 1 63 ? 1.479 -24.141 -1.906 1 98.38 63 LEU B N 1
ATOM 2651 C CA . LEU B 1 63 ? 0.061 -23.891 -2.141 1 98.38 63 LEU B CA 1
ATOM 2652 C C . LEU B 1 63 ? -0.643 -25.156 -2.611 1 98.38 63 LEU B C 1
ATOM 2654 O O . LEU B 1 63 ? -1.767 -25.438 -2.191 1 98.38 63 LEU B O 1
ATOM 2658 N N . HIS B 1 64 ? 0.025 -25.875 -3.414 1 97.12 64 HIS B N 1
ATOM 2659 C CA . HIS B 1 64 ? -0.627 -27 -4.078 1 97.12 64 HIS B CA 1
ATOM 2660 C C . HIS B 1 64 ? -0.513 -28.281 -3.252 1 97.12 64 HIS B C 1
ATOM 2662 O O . HIS B 1 64 ? -1.119 -29.297 -3.588 1 97.12 64 HIS B O 1
ATOM 2668 N N . ARG B 1 65 ? 0.256 -28.188 -2.209 1 97.12 65 ARG B N 1
ATOM 2669 C CA . ARG B 1 65 ? 0.3 -29.328 -1.3 1 97.12 65 ARG B CA 1
ATOM 2670 C C . ARG B 1 65 ? -1.086 -29.641 -0.745 1 97.12 65 ARG B C 1
ATOM 2672 O O . ARG B 1 65 ? -1.808 -28.734 -0.321 1 97.12 65 ARG B O 1
ATOM 2679 N N . VAL B 1 66 ? -1.426 -30.906 -0.755 1 94.75 66 VAL B N 1
ATOM 2680 C CA . VAL B 1 66 ? -2.742 -31.312 -0.277 1 94.75 66 VAL B CA 1
ATOM 2681 C C . VAL B 1 66 ? -2.801 -31.188 1.244 1 94.75 66 VAL B C 1
ATOM 2683 O O . VAL B 1 66 ? -1.868 -31.594 1.942 1 94.75 66 VAL B O 1
ATOM 2686 N N . LYS B 1 67 ? -3.854 -30.609 1.685 1 95.69 67 LYS B N 1
ATOM 2687 C CA . LYS B 1 67 ? -4.094 -30.5 3.121 1 95.69 67 LYS B CA 1
ATOM 2688 C C . LYS B 1 67 ? -5.074 -31.578 3.594 1 95.69 67 LYS B C 1
ATOM 2690 O O . LYS B 1 67 ? -6.035 -31.891 2.895 1 95.69 67 LYS B O 1
ATOM 2695 N N . ASN B 1 68 ? -4.84 -32.031 4.746 1 95.25 68 ASN B N 1
ATOM 2696 C CA . ASN B 1 68 ? -5.684 -33.094 5.281 1 95.25 68 ASN B CA 1
ATOM 2697 C C . ASN B 1 68 ? -7.141 -32.625 5.395 1 95.25 68 ASN B C 1
ATOM 2699 O O . ASN B 1 68 ? -7.434 -31.609 6 1 95.25 68 ASN B O 1
ATOM 2703 N N . GLY B 1 69 ? -8.039 -33.469 4.82 1 96.25 69 GLY B N 1
ATOM 2704 C CA . GLY B 1 69 ? -9.469 -33.219 4.961 1 96.25 69 GLY B CA 1
ATOM 2705 C C . GLY B 1 69 ? -9.984 -32.125 4.043 1 96.25 69 GLY B C 1
ATOM 2706 O O . GLY B 1 69 ? -11.156 -31.75 4.113 1 96.25 69 GLY B O 1
ATOM 2707 N N . GLU B 1 70 ? -9.133 -31.641 3.168 1 96.06 70 GLU B N 1
ATOM 2708 C CA . GLU B 1 70 ? -9.578 -30.562 2.299 1 96.06 70 GLU B CA 1
ATOM 2709 C C . GLU B 1 70 ? -10.43 -31.094 1.149 1 96.06 70 GLU B C 1
ATOM 2711 O O . GLU B 1 70 ? -10.148 -32.156 0.598 1 96.06 70 GLU B O 1
ATOM 2716 N N . THR B 1 71 ? -11.461 -30.359 0.795 1 97.31 71 THR B N 1
ATOM 2717 C CA . THR B 1 71 ? -12.305 -30.656 -0.349 1 97.31 71 THR B CA 1
ATOM 2718 C C . THR B 1 71 ? -11.812 -29.938 -1.6 1 97.31 71 THR B C 1
ATOM 2720 O O . THR B 1 71 ? -10.938 -29.078 -1.52 1 97.31 71 THR B O 1
ATOM 2723 N N . GLU B 1 72 ? -12.375 -30.359 -2.742 1 97.12 72 GLU B N 1
ATOM 2724 C CA . GLU B 1 72 ? -12.094 -29.656 -3.99 1 97.12 72 GLU B CA 1
ATOM 2725 C C . GLU B 1 72 ? -12.469 -28.172 -3.887 1 97.12 72 GLU B C 1
ATOM 2727 O O . GLU B 1 72 ? -11.75 -27.312 -4.398 1 97.12 72 GLU B O 1
ATOM 2732 N N . SER B 1 73 ? -13.531 -27.922 -3.223 1 96.38 73 SER B N 1
ATOM 2733 C CA . SER B 1 73 ? -13.977 -26.547 -3.012 1 96.38 73 SER B CA 1
ATOM 2734 C C . SER B 1 73 ? -12.969 -25.766 -2.18 1 96.38 73 SER B C 1
ATOM 2736 O O . SER B 1 73 ? -12.625 -24.641 -2.518 1 96.38 73 SER B O 1
ATOM 2738 N N . ASP B 1 74 ? -12.5 -26.391 -1.143 1 97.31 74 ASP B N 1
ATOM 2739 C CA . ASP B 1 74 ? -11.492 -25.75 -0.296 1 97.31 74 ASP B CA 1
ATOM 2740 C C . ASP B 1 74 ? -10.25 -25.391 -1.102 1 97.31 74 ASP B C 1
ATOM 2742 O O . ASP B 1 74 ? -9.703 -24.297 -0.955 1 97.31 74 ASP B O 1
ATOM 2746 N N . ARG B 1 75 ? -9.82 -26.312 -1.932 1 98.12 75 ARG B N 1
ATOM 2747 C CA . ARG B 1 75 ? -8.641 -26.125 -2.764 1 98.12 75 ARG B CA 1
ATOM 2748 C C . ARG B 1 75 ? -8.828 -24.938 -3.715 1 98.12 75 ARG B C 1
ATOM 2750 O O . ARG B 1 75 ? -7.945 -24.094 -3.836 1 98.12 75 ARG B O 1
ATOM 2757 N N . MET B 1 76 ? -9.992 -24.875 -4.309 1 98 76 MET B N 1
ATOM 2758 C CA . MET B 1 76 ? -10.273 -23.812 -5.266 1 98 76 MET B CA 1
ATOM 2759 C C . MET B 1 76 ? -10.414 -22.469 -4.559 1 98 76 MET B C 1
ATOM 2761 O O . MET B 1 76 ? -9.953 -21.453 -5.062 1 98 76 MET B O 1
ATOM 2765 N N . ILE B 1 77 ? -10.938 -22.5 -3.375 1 98.06 77 ILE B N 1
ATOM 2766 C CA . ILE B 1 77 ? -11.125 -21.266 -2.604 1 98.06 77 ILE B CA 1
ATOM 2767 C C . ILE B 1 77 ? -9.773 -20.703 -2.18 1 98.06 77 ILE B C 1
ATOM 2769 O O . ILE B 1 77 ? -9.562 -19.5 -2.203 1 98.06 77 ILE B O 1
ATOM 2773 N N . ARG B 1 78 ? -8.852 -21.562 -1.836 1 98.06 78 ARG B N 1
ATOM 2774 C CA . ARG B 1 78 ? -7.547 -21.062 -1.42 1 98.06 78 ARG B CA 1
ATOM 2775 C C . ARG B 1 78 ? -6.645 -20.828 -2.625 1 98.06 78 ARG B C 1
ATOM 2777 O O . ARG B 1 78 ? -5.551 -20.281 -2.486 1 98.06 78 ARG B O 1
ATOM 2784 N N . GLY B 1 79 ? -7.008 -21.203 -3.811 1 98.19 79 GLY B N 1
ATOM 2785 C CA . GLY B 1 79 ? -6.285 -20.859 -5.027 1 98.19 79 GLY B CA 1
ATOM 2786 C C . GLY B 1 79 ? -5.406 -21.984 -5.531 1 98.19 79 GLY B C 1
ATOM 2787 O O . GLY B 1 79 ? -4.594 -21.797 -6.434 1 98.19 79 GLY B O 1
ATOM 2788 N N . ALA B 1 80 ? -5.543 -23.172 -4.926 1 97.75 80 ALA B N 1
ATOM 2789 C CA . ALA B 1 80 ? -4.77 -24.344 -5.34 1 97.75 80 ALA B CA 1
ATOM 2790 C C . ALA B 1 80 ? -5.449 -25.062 -6.496 1 97.75 80 ALA B C 1
ATOM 2792 O O . ALA B 1 80 ? -5.957 -26.188 -6.328 1 97.75 80 ALA B O 1
ATOM 2793 N N . TYR B 1 81 ? -5.426 -24.469 -7.641 1 96.19 81 TYR B N 1
ATOM 2794 C CA . TYR B 1 81 ? -6.031 -25.016 -8.844 1 96.19 81 TYR B CA 1
ATOM 2795 C C . TYR B 1 81 ? -5.172 -24.734 -10.07 1 96.19 81 TYR B C 1
ATOM 2797 O O . TYR B 1 81 ? -4.32 -23.844 -10.047 1 96.19 81 TYR B O 1
ATOM 2805 N N . ASN B 1 82 ? -5.398 -25.5 -11.109 1 92.31 82 ASN B N 1
ATOM 2806 C CA . ASN B 1 82 ? -4.742 -25.266 -12.391 1 92.31 82 ASN B CA 1
ATOM 2807 C C . ASN B 1 82 ? -5.566 -24.344 -13.281 1 92.31 82 ASN B C 1
ATOM 2809 O O . ASN B 1 82 ? -6.797 -24.406 -13.281 1 92.31 82 ASN B O 1
ATOM 2813 N N . GLY B 1 83 ? -4.852 -23.516 -13.938 1 90.06 83 GLY B N 1
ATOM 2814 C CA . GLY B 1 83 ? -5.543 -22.672 -14.891 1 90.06 83 GLY B CA 1
ATOM 2815 C C . GLY B 1 83 ? -6.391 -21.594 -14.234 1 90.06 83 GLY B C 1
ATOM 2816 O O . GLY B 1 83 ? -5.918 -20.875 -13.359 1 90.06 83 GLY B O 1
ATOM 2817 N N . LYS B 1 84 ? -7.703 -21.516 -14.75 1 91.94 84 LYS B N 1
ATOM 2818 C CA . LYS B 1 84 ? -8.609 -20.469 -14.273 1 91.94 84 LYS B CA 1
ATOM 2819 C C . LYS B 1 84 ? -9.875 -21.078 -13.68 1 91.94 84 LYS B C 1
ATOM 2821 O O . LYS B 1 84 ? -10.289 -22.172 -14.062 1 91.94 84 LYS B O 1
ATOM 2826 N N . LEU B 1 85 ? -10.414 -20.359 -12.789 1 95.19 85 LEU B N 1
ATOM 2827 C CA . LEU B 1 85 ? -11.719 -20.734 -12.25 1 95.19 85 LEU B CA 1
ATOM 2828 C C . LEU B 1 85 ? -12.844 -20.25 -13.156 1 95.19 85 LEU B C 1
ATOM 2830 O O . LEU B 1 85 ? -12.672 -19.281 -13.898 1 95.19 85 LEU B O 1
ATOM 2834 N N . TYR B 1 86 ? -13.945 -20.891 -13.148 1 93.5 86 TYR B N 1
ATOM 2835 C CA . TYR B 1 86 ? -15.156 -20.531 -13.875 1 93.5 86 TYR B CA 1
ATOM 2836 C C . TYR B 1 86 ? -16.391 -21.094 -13.188 1 93.5 86 TYR B C 1
ATOM 2838 O O . TYR B 1 86 ? -16.297 -22.047 -12.422 1 93.5 86 TYR B O 1
ATOM 2846 N N . PRO B 1 87 ? -17.5 -20.422 -13.43 1 94.06 87 PRO B N 1
ATOM 2847 C CA . PRO B 1 87 ? -18.719 -20.922 -12.789 1 94.06 87 PRO B CA 1
ATOM 2848 C C . PRO B 1 87 ? -19 -22.391 -13.117 1 94.06 87 PRO B C 1
ATOM 2850 O O . PRO B 1 87 ? -18.922 -22.797 -14.281 1 94.06 87 PRO B O 1
ATOM 2853 N N . GLY B 1 88 ? -19.297 -23.109 -12.102 1 92.5 88 GLY B N 1
ATOM 2854 C CA . GLY B 1 88 ? -19.641 -24.516 -12.297 1 92.5 88 GLY B CA 1
ATOM 2855 C C . GLY B 1 88 ? -18.453 -25.453 -12.188 1 92.5 88 GLY B C 1
ATOM 2856 O O . GLY B 1 88 ? -18.609 -26.672 -12.219 1 92.5 88 GLY B O 1
ATOM 2857 N N . ARG B 1 89 ? -17.312 -24.906 -12.016 1 94.69 89 ARG B N 1
ATOM 2858 C CA . ARG B 1 89 ? -16.125 -25.766 -11.883 1 94.69 89 ARG B CA 1
ATOM 2859 C C . ARG B 1 89 ? -16.219 -26.609 -10.617 1 94.69 89 ARG B C 1
ATOM 2861 O O . ARG B 1 89 ? -16.562 -26.125 -9.547 1 94.69 89 ARG B O 1
ATOM 2868 N N . ARG B 1 90 ? -15.711 -27.875 -10.789 1 93.75 90 ARG B N 1
ATOM 2869 C CA . ARG B 1 90 ? -15.922 -28.797 -9.68 1 93.75 90 ARG B CA 1
ATOM 2870 C C . ARG B 1 90 ? -14.586 -29.328 -9.156 1 93.75 90 ARG B C 1
ATOM 2872 O O . ARG B 1 90 ? -14.5 -29.766 -8.008 1 93.75 90 ARG B O 1
ATOM 2879 N N . PHE B 1 91 ? -13.609 -29.297 -10.062 1 95.38 91 PHE B N 1
ATOM 2880 C CA . PHE B 1 91 ? -12.344 -29.906 -9.68 1 95.38 91 PHE B CA 1
ATOM 2881 C C . PHE B 1 91 ? -11.195 -28.938 -9.867 1 95.38 91 PHE B C 1
ATOM 2883 O O . PHE B 1 91 ? -11.156 -28.188 -10.859 1 95.38 91 PHE B O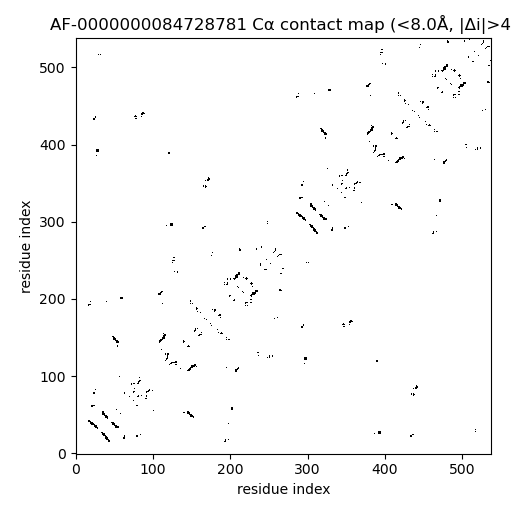 1
ATOM 2890 N N . SER B 1 92 ? -10.219 -28.938 -8.945 1 95 92 SER B N 1
ATOM 2891 C CA . SER B 1 92 ? -9.07 -28.047 -8.969 1 95 92 SER B CA 1
ATOM 2892 C C . SER B 1 92 ? -8.102 -28.406 -10.086 1 95 92 SER B C 1
ATOM 2894 O O . SER B 1 92 ? -7.359 -27.562 -10.578 1 95 92 SER B O 1
ATOM 2896 N N . THR B 1 93 ? -8 -29.625 -10.562 1 90.56 93 THR B N 1
ATOM 2897 C CA . THR B 1 93 ? -7.008 -30.094 -11.523 1 90.56 93 THR B CA 1
ATOM 2898 C C . THR B 1 93 ? -7.605 -30.172 -12.93 1 90.56 93 THR B C 1
ATOM 2900 O O . THR B 1 93 ? -7.023 -30.781 -13.82 1 90.56 93 THR B O 1
ATOM 2903 N N . GLU B 1 94 ? -8.703 -29.5 -13.117 1 82.38 94 GLU B N 1
ATOM 2904 C CA . GLU B 1 94 ? -9.305 -29.547 -14.445 1 82.38 94 GLU B CA 1
ATOM 2905 C C . GLU B 1 94 ? -8.406 -28.859 -15.477 1 82.38 94 GLU B C 1
ATOM 2907 O O . GLU B 1 94 ? -7.742 -27.859 -15.164 1 82.38 94 GLU B O 1
ATOM 2912 N N . LYS B 1 95 ? -8.055 -29.484 -16.609 1 67.62 95 LYS B N 1
ATOM 2913 C CA . LYS B 1 95 ? -7.176 -28.938 -17.656 1 67.62 95 LYS B CA 1
ATOM 2914 C C . LYS B 1 95 ? -7.801 -27.719 -18.312 1 67.62 95 LYS B C 1
ATOM 2916 O O . LYS B 1 95 ? -8.992 -27.719 -18.641 1 67.62 95 LYS B O 1
ATOM 2921 N N . SER B 1 96 ? -7.254 -26.578 -17.969 1 58.44 96 SER B N 1
ATOM 2922 C CA . SER B 1 96 ? -7.707 -25.438 -18.766 1 58.44 96 SER B CA 1
ATOM 2923 C C . SER B 1 96 ? -7.176 -25.531 -20.203 1 58.44 96 SER B C 1
ATOM 2925 O O . SER B 1 96 ? -6.117 -26.109 -20.438 1 58.44 96 SER B O 1
ATOM 2927 N N . VAL B 1 97 ? -8.078 -25.344 -21.172 1 49.81 97 VAL B N 1
ATOM 2928 C CA . VAL B 1 97 ? -7.816 -25.438 -22.609 1 49.81 97 VAL B CA 1
ATOM 2929 C C . VAL B 1 97 ? -6.504 -24.734 -22.938 1 49.81 97 VAL B C 1
ATOM 2931 O O . VAL B 1 97 ? -5.789 -25.141 -23.859 1 49.81 97 VAL B O 1
ATOM 2934 N N . GLU B 1 98 ? -6.191 -23.656 -22.344 1 52.19 98 GLU B N 1
ATOM 2935 C CA . GLU B 1 98 ? -5.16 -22.766 -22.875 1 52.19 98 GLU B CA 1
ATOM 2936 C C . GLU B 1 98 ? -3.775 -23.172 -22.391 1 52.19 98 GLU B C 1
ATOM 2938 O O . GLU B 1 98 ? -2.963 -22.312 -22.031 1 52.19 98 GLU B O 1
ATOM 2943 N N . ASP B 1 99 ? -3.631 -24.312 -21.984 1 50.53 99 ASP B N 1
ATOM 2944 C CA . ASP B 1 99 ? -2.299 -24.656 -21.484 1 50.53 99 ASP B CA 1
ATOM 2945 C C . ASP B 1 99 ? -1.261 -24.562 -22.609 1 50.53 99 ASP B C 1
ATOM 2947 O O . ASP B 1 99 ? -0.922 -25.578 -23.219 1 50.53 99 ASP B O 1
ATOM 2951 N N . LYS B 1 100 ? -1.202 -23.484 -23.328 1 48.59 100 LYS B N 1
ATOM 2952 C CA . LYS B 1 100 ? -0.135 -23.422 -24.312 1 48.59 100 LYS B CA 1
ATOM 2953 C C . LYS B 1 100 ? 1.234 -23.328 -23.656 1 48.59 100 LYS B C 1
ATOM 2955 O O . LYS B 1 100 ? 1.718 -22.234 -23.344 1 48.59 100 LYS B O 1
ATOM 2960 N N . SER B 1 101 ? 1.487 -24.312 -22.844 1 49.41 101 SER B N 1
ATOM 2961 C CA . SER B 1 101 ? 2.867 -24.391 -22.375 1 49.41 101 SER B CA 1
ATOM 2962 C C . SER B 1 101 ? 3.852 -24.141 -23.5 1 49.41 101 SER B C 1
ATOM 2964 O O . SER B 1 101 ? 3.801 -24.812 -24.531 1 49.41 101 SER B O 1
ATOM 2966 N N . SER B 1 102 ? 4.258 -23 -23.578 1 51.94 102 SER B N 1
ATOM 2967 C CA . SER B 1 102 ? 5.336 -22.766 -24.531 1 51.94 102 SER B CA 1
ATOM 2968 C C . SER B 1 102 ? 6.41 -23.828 -24.422 1 51.94 102 SER B C 1
ATOM 2970 O O . SER B 1 102 ? 6.754 -24.266 -23.328 1 51.94 102 SER B O 1
ATOM 2972 N N . LEU B 1 103 ? 6.699 -24.641 -25.438 1 50.56 103 LEU B N 1
ATOM 2973 C CA . LEU B 1 103 ? 7.719 -25.656 -25.641 1 50.56 103 LEU B CA 1
ATOM 2974 C C . LEU B 1 103 ? 9.078 -25.172 -25.156 1 50.56 103 LEU B C 1
ATOM 2976 O O . LEU B 1 103 ? 9.961 -25.984 -24.844 1 50.56 103 LEU B O 1
ATOM 2980 N N . PHE B 1 104 ? 9.336 -23.938 -25.109 1 53.44 104 PHE B N 1
ATOM 2981 C CA . PHE B 1 104 ? 10.648 -23.469 -24.703 1 53.44 104 PHE B CA 1
ATOM 2982 C C . PHE B 1 104 ? 10.531 -22.391 -23.625 1 53.44 104 PHE B C 1
ATOM 2984 O O . PHE B 1 104 ? 10.539 -21.188 -23.938 1 53.44 104 PHE B O 1
ATOM 2991 N N . PRO B 1 105 ? 10.375 -22.859 -22.281 1 65.31 105 PRO B N 1
ATOM 2992 C CA . PRO B 1 105 ? 10.109 -21.844 -21.234 1 65.31 105 PRO B CA 1
ATOM 2993 C C . PRO B 1 105 ? 11.297 -20.922 -21.016 1 65.31 105 PRO B C 1
ATOM 2995 O O . PRO B 1 105 ? 12.438 -21.375 -20.922 1 65.31 105 PRO B O 1
ATOM 2998 N N . LYS B 1 106 ? 11.188 -19.656 -21.266 1 81.44 106 LYS B N 1
ATOM 2999 C CA . LYS B 1 106 ? 12.18 -18.641 -20.938 1 81.44 106 LYS B CA 1
ATOM 3000 C C . LYS B 1 106 ? 12.344 -18.484 -19.438 1 81.44 106 LYS B C 1
ATOM 3002 O O . LYS B 1 106 ? 11.391 -18.688 -18.672 1 81.44 106 LYS B O 1
ATOM 3007 N N . ILE B 1 107 ? 13.664 -18.391 -19.031 1 94.75 107 ILE B N 1
ATOM 3008 C CA . ILE B 1 107 ? 13.953 -18.078 -17.641 1 94.75 107 ILE B CA 1
ATOM 3009 C C . ILE B 1 107 ? 13.203 -16.797 -17.25 1 94.75 107 ILE B C 1
ATOM 3011 O O . ILE B 1 107 ? 13.32 -15.773 -17.922 1 94.75 107 ILE B O 1
ATOM 3015 N N . PRO B 1 108 ? 12.406 -16.859 -16.266 1 95.88 108 PRO B N 1
ATOM 3016 C CA . PRO B 1 108 ? 11.484 -15.75 -15.977 1 95.88 108 PRO B CA 1
ATOM 3017 C C . PRO B 1 108 ? 12.203 -14.5 -15.469 1 95.88 108 PRO B C 1
ATOM 3019 O O . PRO B 1 108 ? 13.266 -14.609 -14.844 1 95.88 108 PRO B O 1
ATOM 3022 N N . LEU B 1 109 ? 11.617 -13.359 -15.758 1 96.81 109 LEU B N 1
ATOM 3023 C CA . LEU B 1 109 ? 11.992 -12.109 -15.117 1 96.81 109 LEU B CA 1
ATOM 3024 C C . LEU B 1 109 ? 11.539 -12.086 -13.656 1 96.81 109 LEU B C 1
ATOM 3026 O O . LEU B 1 109 ? 10.43 -12.523 -13.344 1 96.81 109 LEU B O 1
ATOM 3030 N N . VAL B 1 110 ? 12.477 -11.594 -12.797 1 98.44 110 VAL B N 1
ATOM 3031 C CA . VAL B 1 110 ? 12.125 -11.508 -11.383 1 98.44 110 VAL B CA 1
ATOM 3032 C C . VAL B 1 110 ? 12.516 -10.141 -10.836 1 98.44 110 VAL B C 1
ATOM 3034 O O . VAL B 1 110 ? 13.594 -9.625 -11.148 1 98.44 110 VAL B O 1
ATOM 3037 N N . ARG B 1 111 ? 11.703 -9.586 -10.07 1 98 111 ARG B N 1
ATOM 3038 C CA . ARG B 1 111 ? 11.984 -8.383 -9.305 1 98 111 ARG B CA 1
ATOM 3039 C C . ARG B 1 111 ? 11.703 -8.594 -7.82 1 98 111 ARG B C 1
ATOM 3041 O O . ARG B 1 111 ? 10.656 -9.141 -7.453 1 98 111 ARG B O 1
ATOM 3048 N N . ILE B 1 112 ? 12.641 -8.211 -6.996 1 97.75 112 ILE B N 1
ATOM 3049 C CA . ILE B 1 112 ? 12.406 -8.125 -5.559 1 97.75 112 ILE B CA 1
ATOM 3050 C C . ILE B 1 112 ? 12.07 -6.684 -5.18 1 97.75 112 ILE B C 1
ATOM 3052 O O . ILE B 1 112 ? 12.906 -5.785 -5.336 1 97.75 112 ILE B O 1
ATOM 3056 N N . HIS B 1 113 ? 10.906 -6.488 -4.742 1 97.19 113 HIS B N 1
ATOM 3057 C CA . HIS B 1 113 ? 10.398 -5.152 -4.445 1 97.19 113 HIS B CA 1
ATOM 3058 C C . HIS B 1 113 ? 10.016 -5.02 -2.977 1 97.19 113 HIS B C 1
ATOM 3060 O O . HIS B 1 113 ? 9.258 -5.844 -2.451 1 97.19 113 HIS B O 1
ATOM 3066 N N . SER B 1 114 ? 10.562 -4.043 -2.318 1 96.5 114 SER B N 1
ATOM 3067 C CA . SER B 1 114 ? 10.156 -3.748 -0.95 1 96.5 114 SER B CA 1
ATOM 3068 C C . SER B 1 114 ? 9.055 -2.689 -0.916 1 96.5 114 SER B C 1
ATOM 3070 O O . SER B 1 114 ? 9.117 -1.701 -1.65 1 96.5 114 SER B O 1
ATOM 3072 N N . GLU B 1 115 ? 8.078 -2.943 -0.146 1 96.81 115 GLU B N 1
ATOM 3073 C CA . GLU B 1 115 ? 6.934 -2.053 0.035 1 96.81 115 GLU B CA 1
ATOM 3074 C C . GLU B 1 115 ? 7.387 -0.618 0.291 1 96.81 115 GLU B C 1
ATOM 3076 O O . GLU B 1 115 ? 8.32 -0.386 1.058 1 96.81 115 GLU B O 1
ATOM 3081 N N . CYS B 1 116 ? 6.73 0.297 -0.33 1 95.94 116 CYS B N 1
ATOM 3082 C CA . CYS B 1 116 ? 7.008 1.72 -0.166 1 95.94 116 CYS B CA 1
ATOM 3083 C C . CYS B 1 116 ? 5.727 2.539 -0.248 1 95.94 116 CYS B C 1
ATOM 3085 O O . CYS B 1 116 ? 5.391 3.07 -1.308 1 95.94 116 CYS B O 1
ATOM 3087 N N . TYR B 1 117 ? 5.121 2.805 0.838 1 94.88 117 TYR B N 1
ATOM 3088 C CA . TYR B 1 117 ? 3.854 3.525 0.896 1 94.88 117 TYR B CA 1
ATOM 3089 C C . TYR B 1 117 ? 3.984 4.91 0.268 1 94.88 117 TYR B C 1
ATOM 3091 O O . TYR B 1 117 ? 3.121 5.328 -0.505 1 94.88 117 TYR B O 1
ATOM 3099 N N . THR B 1 118 ? 5.062 5.586 0.565 1 95.81 118 THR B N 1
ATOM 3100 C CA . THR B 1 118 ? 5.219 6.965 0.106 1 95.81 118 THR B CA 1
ATOM 3101 C C . THR B 1 118 ? 5.328 7.016 -1.416 1 95.81 118 THR B C 1
ATOM 3103 O O . THR B 1 118 ? 4.77 7.91 -2.053 1 95.81 118 THR B O 1
ATOM 3106 N N . GLY B 1 119 ? 6.012 6.059 -2.012 1 93.81 119 GLY B N 1
ATOM 3107 C CA . GLY B 1 119 ? 6.219 6.066 -3.451 1 93.81 119 GLY B CA 1
ATOM 3108 C C . GLY B 1 119 ? 5.09 5.41 -4.223 1 93.81 119 GLY B C 1
ATOM 3109 O O . GLY B 1 119 ? 4.812 5.781 -5.363 1 93.81 119 GLY B O 1
ATOM 3110 N N . GLU B 1 120 ? 4.371 4.484 -3.578 1 95.25 120 GLU B N 1
ATOM 3111 C CA . GLU B 1 120 ? 3.373 3.684 -4.285 1 95.25 120 GLU B CA 1
ATOM 3112 C C . GLU B 1 120 ? 1.969 4.242 -4.078 1 95.25 120 GLU B C 1
ATOM 3114 O O . GLU B 1 120 ? 1.111 4.125 -4.953 1 95.25 120 GLU B O 1
ATOM 3119 N N . THR B 1 121 ? 1.766 4.898 -2.9 1 94.69 121 THR B N 1
ATOM 3120 C CA . THR B 1 121 ? 0.391 5.191 -2.51 1 94.69 121 THR B CA 1
ATOM 3121 C C . THR B 1 121 ? 0.2 6.691 -2.291 1 94.69 121 THR B C 1
ATOM 3123 O O . THR B 1 121 ? -0.885 7.227 -2.527 1 94.69 121 THR B O 1
ATOM 3126 N N . THR B 1 122 ? 1.293 7.414 -1.903 1 96.31 122 THR B N 1
ATOM 3127 C CA . THR B 1 122 ? 1.103 8.82 -1.555 1 96.31 122 THR B CA 1
ATOM 3128 C C . THR B 1 122 ? 1.91 9.719 -2.482 1 96.31 122 THR B C 1
ATOM 3130 O O . THR B 1 122 ? 2.236 10.852 -2.125 1 96.31 122 THR B O 1
ATOM 3133 N N . TRP B 1 123 ? 2.316 9.305 -3.592 1 93.44 123 TRP B N 1
ATOM 3134 C CA . TRP B 1 123 ? 2.748 10.047 -4.77 1 93.44 123 TRP B CA 1
ATOM 3135 C C . TRP B 1 123 ? 4.047 10.797 -4.492 1 93.44 123 TRP B C 1
ATOM 3137 O O . TRP B 1 123 ? 4.27 11.883 -5.027 1 93.44 123 TRP B O 1
ATOM 3147 N N . SER B 1 124 ? 4.871 10.258 -3.646 1 94.25 124 SER B N 1
ATOM 3148 C CA . SER B 1 124 ? 6.152 10.891 -3.336 1 94.25 124 SER B CA 1
ATOM 3149 C C . SER B 1 124 ? 7.109 10.805 -4.52 1 94.25 124 SER B C 1
ATOM 3151 O O . SER B 1 124 ? 7.184 9.781 -5.195 1 94.25 124 SER B O 1
ATOM 3153 N N . VAL B 1 125 ? 7.949 11.875 -4.652 1 87.75 125 VAL B N 1
ATOM 3154 C CA . VAL B 1 125 ? 8.984 11.852 -5.68 1 87.75 125 VAL B CA 1
ATOM 3155 C C . VAL B 1 125 ? 10.359 11.75 -5.023 1 87.75 125 VAL B C 1
ATOM 3157 O O . VAL B 1 125 ? 11.383 11.969 -5.676 1 87.75 125 VAL B O 1
ATOM 3160 N N . ARG B 1 126 ? 10.367 11.477 -3.729 1 88.69 126 ARG B N 1
ATOM 3161 C CA . ARG B 1 126 ? 11.641 11.336 -3.029 1 88.69 126 ARG B CA 1
ATOM 3162 C C . ARG B 1 126 ? 12.273 9.977 -3.316 1 88.69 126 ARG B C 1
ATOM 3164 O O . ARG B 1 126 ? 13.414 9.719 -2.93 1 88.69 126 ARG B O 1
ATOM 3171 N N . CYS B 1 127 ? 11.516 9.125 -3.863 1 84.94 127 CYS B N 1
ATOM 3172 C CA . CYS B 1 127 ? 12.023 7.82 -4.266 1 84.94 127 CYS B CA 1
ATOM 3173 C C . CYS B 1 127 ? 11.445 7.402 -5.613 1 84.94 127 CYS B C 1
ATOM 3175 O O . CYS B 1 127 ? 10.555 8.062 -6.145 1 84.94 127 CYS B O 1
ATOM 3177 N N . ASP B 1 128 ? 11.992 6.379 -6.16 1 84.81 128 ASP B N 1
ATOM 3178 C CA . ASP B 1 128 ? 11.516 5.91 -7.457 1 84.81 128 ASP B CA 1
ATOM 3179 C C . ASP B 1 128 ? 10.867 4.531 -7.336 1 84.81 128 ASP B C 1
ATOM 3181 O O . ASP B 1 128 ? 10.758 3.801 -8.32 1 84.81 128 ASP B O 1
ATOM 3185 N N . CYS B 1 129 ? 10.477 4.145 -6.145 1 91.94 129 CYS B N 1
ATOM 3186 C CA . CYS B 1 129 ? 9.961 2.803 -5.895 1 91.94 129 CYS B CA 1
ATOM 3187 C C . CYS B 1 129 ? 8.688 2.551 -6.699 1 91.94 129 CYS B C 1
ATOM 3189 O O . CYS B 1 129 ? 8.523 1.48 -7.285 1 91.94 129 CYS B O 1
ATOM 3191 N N . GLY B 1 130 ? 7.762 3.518 -6.676 1 92.81 130 GLY B N 1
ATOM 3192 C CA . GLY B 1 130 ? 6.527 3.365 -7.426 1 92.81 130 GLY B CA 1
ATOM 3193 C C . GLY B 1 130 ? 6.75 3.191 -8.914 1 92.81 130 GLY B C 1
ATOM 3194 O O . GLY B 1 130 ? 6.137 2.328 -9.547 1 92.81 130 GLY B O 1
ATOM 3195 N N . GLU B 1 131 ? 7.602 3.941 -9.477 1 88.06 131 GLU B N 1
ATOM 3196 C CA . GLU B 1 131 ? 7.922 3.863 -10.898 1 88.06 131 GLU B CA 1
ATOM 3197 C C . GLU B 1 131 ? 8.57 2.523 -11.242 1 88.06 131 GLU B C 1
ATOM 3199 O O . GLU B 1 131 ? 8.281 1.946 -12.297 1 88.06 131 GLU B O 1
ATOM 3204 N N . GLN B 1 132 ? 9.453 2.107 -10.383 1 92.25 132 GLN B N 1
ATOM 3205 C CA . GLN B 1 132 ? 10.125 0.833 -10.617 1 92.25 132 GLN B CA 1
ATOM 3206 C C . GLN B 1 132 ? 9.133 -0.326 -10.57 1 92.25 132 GLN B C 1
ATOM 3208 O O . GLN B 1 132 ? 9.242 -1.273 -11.352 1 92.25 132 GLN B O 1
ATOM 3213 N N . LEU B 1 133 ? 8.188 -0.269 -9.68 1 96.19 133 LEU B N 1
ATOM 3214 C CA . LEU B 1 133 ? 7.145 -1.288 -9.609 1 96.19 133 LEU B CA 1
ATOM 3215 C C . LEU B 1 133 ? 6.332 -1.323 -10.898 1 96.19 133 LEU B C 1
ATOM 3217 O O . LEU B 1 133 ? 6.094 -2.396 -11.461 1 96.19 133 LEU B O 1
ATOM 3221 N N . GLU B 1 134 ? 5.965 -0.186 -11.367 1 93.19 134 GLU B N 1
ATOM 3222 C CA . GLU B 1 134 ? 5.215 -0.076 -12.609 1 93.19 134 GLU B CA 1
ATOM 3223 C C . GLU B 1 134 ? 6.02 -0.607 -13.797 1 93.19 134 GLU B C 1
ATOM 3225 O O . GLU B 1 134 ? 5.48 -1.303 -14.656 1 93.19 134 GLU B O 1
ATOM 3230 N N . GLU B 1 135 ? 7.25 -0.259 -13.812 1 92.38 135 GLU B N 1
ATOM 3231 C CA . GLU B 1 135 ? 8.117 -0.728 -14.891 1 92.38 135 GLU B CA 1
ATOM 3232 C C . GLU B 1 135 ? 8.227 -2.25 -14.891 1 92.38 135 GLU B C 1
ATOM 3234 O O . GLU B 1 135 ? 8.172 -2.881 -15.945 1 92.38 135 GLU B O 1
ATOM 3239 N N . ALA B 1 136 ? 8.375 -2.793 -13.75 1 96.44 136 ALA B N 1
ATOM 3240 C CA . ALA B 1 136 ? 8.43 -4.246 -13.633 1 96.44 136 ALA B CA 1
ATOM 3241 C C . ALA B 1 136 ? 7.156 -4.891 -14.172 1 96.44 136 ALA B C 1
ATOM 3243 O O . ALA B 1 136 ? 7.215 -5.867 -14.922 1 96.44 136 ALA B O 1
ATOM 3244 N N . ARG B 1 137 ? 6.02 -4.336 -13.789 1 95.81 137 ARG B N 1
ATOM 3245 C CA . ARG B 1 137 ? 4.742 -4.82 -14.297 1 95.81 137 ARG B CA 1
ATOM 3246 C C . ARG B 1 137 ? 4.711 -4.793 -15.828 1 95.81 137 ARG B C 1
ATOM 3248 O O . ARG B 1 137 ? 4.309 -5.77 -16.469 1 95.81 137 ARG B O 1
ATOM 3255 N N . GLN B 1 138 ? 5.121 -3.695 -16.391 1 92.88 138 GLN B N 1
ATOM 3256 C CA . GLN B 1 138 ? 5.078 -3.523 -17.828 1 92.88 138 GLN B CA 1
ATOM 3257 C C . GLN B 1 138 ? 5.965 -4.551 -18.531 1 92.88 138 GLN B C 1
ATOM 3259 O O . GLN B 1 138 ? 5.539 -5.195 -19.5 1 92.88 138 GLN B O 1
ATOM 3264 N N . LEU B 1 139 ? 7.152 -4.711 -18.062 1 93.06 139 LEU B N 1
ATOM 3265 C CA . LEU B 1 139 ? 8.102 -5.645 -18.672 1 93.06 139 LEU B CA 1
ATOM 3266 C C . LEU B 1 139 ? 7.582 -7.074 -18.594 1 93.06 139 LEU B C 1
ATOM 3268 O O . LEU B 1 139 ? 7.648 -7.816 -19.578 1 93.06 139 LEU B O 1
ATOM 3272 N N . MET B 1 140 ? 7.023 -7.418 -17.484 1 94.44 140 MET B N 1
ATOM 3273 C CA . MET B 1 140 ? 6.578 -8.797 -17.281 1 94.44 140 MET B CA 1
ATOM 3274 C C . MET B 1 140 ? 5.289 -9.062 -18.047 1 94.44 140 MET B C 1
ATOM 3276 O O . MET B 1 140 ? 5.055 -10.188 -18.5 1 94.44 140 MET B O 1
ATOM 3280 N N . THR B 1 141 ? 4.484 -8.023 -18.156 1 92.38 141 THR B N 1
ATOM 3281 C CA . THR B 1 141 ? 3.299 -8.156 -19 1 92.38 141 THR B CA 1
ATOM 3282 C C . THR B 1 141 ? 3.691 -8.383 -20.453 1 92.38 141 THR B C 1
ATOM 3284 O O . THR B 1 141 ? 3.135 -9.258 -21.125 1 92.38 141 THR B O 1
ATOM 3287 N N . LEU B 1 142 ? 4.656 -7.629 -20.922 1 89.69 142 LEU B N 1
ATOM 3288 C CA . LEU B 1 142 ? 5.141 -7.758 -22.281 1 89.69 142 LEU B CA 1
ATOM 3289 C C . LEU B 1 142 ? 5.766 -9.133 -22.516 1 89.69 142 LEU B C 1
ATOM 3291 O O . LEU B 1 142 ? 5.562 -9.742 -23.562 1 89.69 142 LEU B O 1
ATOM 3295 N N . GLU B 1 143 ? 6.457 -9.617 -21.547 1 89.19 143 GLU B N 1
ATOM 3296 C CA . GLU B 1 143 ? 7.109 -10.914 -21.641 1 89.19 143 GLU B CA 1
ATOM 3297 C C . GLU B 1 143 ? 6.098 -12.055 -21.516 1 89.19 143 GLU B C 1
ATOM 3299 O O . GLU B 1 143 ? 6.328 -13.156 -22.016 1 89.19 143 GLU B O 1
ATOM 3304 N N . GLY B 1 144 ? 5.016 -11.766 -20.812 1 88.25 144 GLY B N 1
ATOM 3305 C CA . GLY B 1 144 ? 3.984 -12.766 -20.578 1 88.25 144 GLY B CA 1
ATOM 3306 C C . GLY B 1 144 ? 4.305 -13.695 -19.422 1 88.25 144 GLY B C 1
ATOM 3307 O O . GLY B 1 144 ? 3.58 -14.664 -19.188 1 88.25 144 GLY B O 1
ATOM 3308 N N . GLU B 1 145 ? 5.484 -13.445 -18.812 1 93.12 145 GLU B N 1
ATOM 3309 C CA . GLU B 1 145 ? 5.91 -14.25 -17.688 1 93.12 145 GLU B CA 1
ATOM 3310 C C . GLU B 1 145 ? 6.844 -13.469 -16.766 1 93.12 145 GLU B C 1
ATOM 3312 O O . GLU B 1 145 ? 7.641 -12.648 -17.234 1 93.12 145 GLU B O 1
ATOM 3317 N N . GLY B 1 146 ? 6.746 -13.734 -15.469 1 97 146 GLY B N 1
ATOM 3318 C CA . GLY B 1 146 ? 7.609 -13.086 -14.492 1 97 146 GLY B CA 1
ATOM 3319 C C . GLY B 1 146 ? 7.035 -13.078 -13.094 1 97 146 GLY B C 1
ATOM 3320 O O . GLY B 1 146 ? 5.898 -13.516 -12.883 1 97 146 GLY B O 1
ATOM 3321 N N . VAL B 1 147 ? 7.91 -12.68 -12.156 1 98.62 147 VAL B N 1
ATOM 3322 C CA . VAL B 1 147 ? 7.496 -12.664 -10.758 1 98.62 147 VAL B CA 1
ATOM 3323 C C . VAL B 1 147 ? 8.008 -11.383 -10.086 1 98.62 147 VAL B C 1
ATOM 3325 O O . VAL B 1 147 ? 9.18 -11.031 -10.227 1 98.62 147 VAL B O 1
ATOM 3328 N N . ILE B 1 148 ? 7.133 -10.688 -9.453 1 98.69 148 ILE B N 1
ATOM 3329 C CA . ILE B 1 148 ? 7.523 -9.664 -8.492 1 98.69 148 ILE B CA 1
ATOM 3330 C C . ILE B 1 148 ? 7.332 -10.195 -7.07 1 98.69 148 ILE B C 1
ATOM 3332 O O . ILE B 1 148 ? 6.203 -10.453 -6.641 1 98.69 148 ILE B O 1
ATOM 3336 N N . VAL B 1 149 ? 8.422 -10.414 -6.383 1 98.81 149 VAL B N 1
ATOM 3337 C CA . VAL B 1 149 ? 8.32 -10.672 -4.949 1 98.81 149 VAL B CA 1
ATOM 3338 C C . VAL B 1 149 ? 8.195 -9.352 -4.195 1 98.81 149 VAL B C 1
ATOM 3340 O O . VAL B 1 149 ? 9.086 -8.508 -4.25 1 98.81 149 VAL B O 1
ATOM 3343 N N . TYR B 1 150 ? 7.086 -9.18 -3.586 1 98.56 150 TYR B N 1
ATOM 3344 C CA . TYR B 1 150 ? 6.758 -7.949 -2.869 1 98.56 150 TYR B CA 1
ATOM 3345 C C . TYR B 1 150 ? 6.91 -8.141 -1.364 1 98.56 150 TYR B C 1
ATOM 3347 O O . TYR B 1 150 ? 6.039 -8.719 -0.716 1 98.56 150 TYR B O 1
ATOM 3355 N N . LEU B 1 151 ? 7.965 -7.598 -0.822 1 97.75 151 LEU B N 1
ATOM 3356 C CA . LEU B 1 151 ? 8.289 -7.734 0.594 1 97.75 151 LEU B CA 1
ATOM 3357 C C . LEU B 1 151 ? 7.762 -6.543 1.388 1 97.75 151 LEU B C 1
ATOM 3359 O O . LEU B 1 151 ? 8.031 -5.391 1.042 1 97.75 151 LEU B O 1
ATOM 3363 N N . ARG B 1 152 ? 7.027 -6.844 2.408 1 95.62 152 ARG B N 1
ATOM 3364 C CA . ARG B 1 152 ? 6.473 -5.777 3.232 1 95.62 152 ARG B CA 1
ATOM 3365 C C . ARG B 1 152 ? 7.508 -5.246 4.215 1 95.62 152 ARG B C 1
ATOM 3367 O O . ARG B 1 152 ? 7.348 -5.383 5.43 1 95.62 152 ARG B O 1
ATOM 3374 N N . GLN B 1 153 ? 8.531 -4.676 3.672 1 94.31 153 GLN B N 1
ATOM 3375 C CA . GLN B 1 153 ? 9.641 -4.102 4.434 1 94.31 153 GLN B CA 1
ATOM 3376 C C . GLN B 1 153 ? 9.758 -2.598 4.188 1 94.31 153 GLN B C 1
ATOM 3378 O O . GLN B 1 153 ? 10.773 -2.123 3.686 1 94.31 153 GLN B O 1
ATOM 3383 N N . GLU B 1 154 ? 8.766 -1.863 4.613 1 94.38 154 GLU B N 1
ATOM 3384 C CA . GLU B 1 154 ? 8.664 -0.416 4.453 1 94.38 154 GLU B CA 1
ATOM 3385 C C . GLU B 1 154 ? 9.875 0.29 5.055 1 94.38 154 GLU B C 1
ATOM 3387 O O . GLU B 1 154 ? 10.375 -0.112 6.109 1 94.38 154 GLU B O 1
ATOM 3392 N N . GLY B 1 155 ? 10.391 1.357 4.27 1 92.75 155 GLY B N 1
ATOM 3393 C CA . GLY B 1 155 ? 11.484 2.162 4.781 1 92.75 155 GLY B CA 1
ATOM 3394 C C . GLY B 1 155 ? 12.812 1.418 4.816 1 92.75 155 GLY B C 1
ATOM 3395 O O . GLY B 1 155 ? 13.586 1.568 5.758 1 92.75 155 GLY B O 1
ATOM 3396 N N . ARG B 1 156 ? 13.016 0.53 3.959 1 90.06 156 ARG B N 1
ATOM 3397 C CA . ARG B 1 156 ? 14.195 -0.32 3.918 1 90.06 156 ARG B CA 1
ATOM 3398 C C . ARG B 1 156 ? 14.344 -1.12 5.207 1 90.06 156 ARG B C 1
ATOM 3400 O O . ARG B 1 156 ? 15.445 -1.253 5.742 1 90.06 156 ARG B O 1
ATOM 3407 N N . GLY B 1 157 ? 13.25 -1.408 5.715 1 92.38 157 GLY B N 1
ATOM 3408 C CA . GLY B 1 157 ? 13.227 -2.295 6.867 1 92.38 157 GLY B CA 1
ATOM 3409 C C . GLY B 1 157 ? 13.078 -1.557 8.188 1 92.38 157 GLY B C 1
ATOM 3410 O O . GLY B 1 157 ? 12.859 -2.174 9.227 1 92.38 157 GLY B O 1
ATOM 3411 N N . ILE B 1 158 ? 13.133 -0.215 8.195 1 93.81 158 ILE B N 1
ATOM 3412 C CA . ILE B 1 158 ? 13.125 0.506 9.461 1 93.81 158 ILE B CA 1
ATOM 3413 C C . ILE B 1 158 ? 11.703 0.937 9.812 1 93.81 158 ILE B C 1
ATOM 3415 O O . ILE B 1 158 ? 11.438 1.378 10.93 1 93.81 158 ILE B O 1
ATOM 3419 N N . GLY B 1 159 ? 10.766 0.821 8.867 1 95.44 159 GLY B N 1
ATOM 3420 C CA . GLY B 1 159 ? 9.375 1.175 9.094 1 95.44 159 GLY B CA 1
ATOM 3421 C C . GLY B 1 159 ? 9.023 2.568 8.609 1 95.44 159 GLY B C 1
ATOM 3422 O O . GLY B 1 159 ? 9.906 3.381 8.344 1 95.44 159 GLY B O 1
ATOM 3423 N N . LEU B 1 160 ? 7.77 2.836 8.523 1 97 160 LEU B N 1
ATOM 3424 C CA . LEU B 1 160 ? 7.273 4.086 7.957 1 97 160 LEU B CA 1
ATOM 3425 C C . LEU B 1 160 ? 7.543 5.254 8.898 1 97 160 LEU B C 1
ATOM 3427 O O . LEU B 1 160 ? 7.941 6.336 8.461 1 97 160 LEU B O 1
ATOM 3431 N N . GLN B 1 161 ? 7.328 5.008 10.18 1 97.62 161 GLN B N 1
ATOM 3432 C CA . GLN B 1 161 ? 7.543 6.066 11.164 1 97.62 161 GLN B CA 1
ATOM 3433 C C . GLN B 1 161 ? 8.961 6.629 11.07 1 97.62 161 GLN B C 1
ATOM 3435 O O . GLN B 1 161 ? 9.148 7.84 10.969 1 97.62 161 GLN B O 1
ATOM 3440 N N . GLU B 1 162 ? 9.922 5.781 11.055 1 97.56 162 GLU B N 1
ATOM 3441 C CA . GLU B 1 162 ? 11.32 6.188 11.016 1 97.56 162 GLU B CA 1
ATOM 3442 C C . GLU B 1 162 ? 11.68 6.785 9.656 1 97.56 162 GLU B C 1
ATOM 3444 O O . GLU B 1 162 ? 12.5 7.707 9.57 1 97.56 162 GLU B O 1
ATOM 3449 N N . LYS B 1 163 ? 11.102 6.23 8.672 1 96.69 163 LYS B N 1
ATOM 3450 C CA . LYS B 1 163 ? 11.297 6.805 7.344 1 96.69 163 LYS B CA 1
ATOM 3451 C C . LYS B 1 163 ? 10.844 8.258 7.301 1 96.69 163 LYS B C 1
ATOM 3453 O O . LYS B 1 163 ? 11.531 9.117 6.75 1 96.69 163 LYS B O 1
ATOM 3458 N N . LEU B 1 164 ? 9.734 8.57 7.879 1 98.12 164 LEU B N 1
ATOM 3459 C CA . LEU B 1 164 ? 9.211 9.93 7.871 1 98.12 164 LEU B CA 1
ATOM 3460 C C . LEU B 1 164 ? 10.094 10.859 8.703 1 98.12 164 LEU B C 1
ATOM 3462 O O . LEU B 1 164 ? 10.312 12.016 8.32 1 98.12 164 LEU B O 1
ATOM 3466 N N . LYS B 1 165 ? 10.578 10.336 9.766 1 98.38 165 LYS B N 1
ATOM 3467 C CA . LYS B 1 165 ? 11.547 11.117 10.516 1 98.38 165 LYS B CA 1
ATOM 3468 C C . LYS B 1 165 ? 12.789 11.414 9.672 1 98.38 165 LYS B C 1
ATOM 3470 O O . LYS B 1 165 ? 13.312 12.531 9.711 1 98.38 165 LYS B O 1
ATOM 3475 N N . ALA B 1 166 ? 13.234 10.422 8.961 1 96.75 166 ALA B N 1
ATOM 3476 C CA . ALA B 1 166 ? 14.383 10.602 8.078 1 96.75 166 ALA B CA 1
ATOM 3477 C C . ALA B 1 166 ? 14.102 11.672 7.023 1 96.75 166 ALA B C 1
ATOM 3479 O O . ALA B 1 166 ? 14.977 12.461 6.676 1 96.75 166 ALA B O 1
ATOM 3480 N N . TYR B 1 167 ? 12.898 11.703 6.512 1 96.88 167 TYR B N 1
ATOM 3481 C CA . TYR B 1 167 ? 12.5 12.727 5.551 1 96.88 167 TYR B CA 1
ATOM 3482 C C . TYR B 1 167 ? 12.633 14.117 6.152 1 96.88 167 TYR B C 1
ATOM 3484 O O . TYR B 1 167 ? 13.094 15.047 5.484 1 96.88 167 TYR B O 1
ATOM 3492 N N . ASN B 1 168 ? 12.211 14.203 7.363 1 98.12 168 ASN B N 1
ATOM 3493 C CA . ASN B 1 168 ? 12.344 15.492 8.031 1 98.12 168 ASN B CA 1
ATOM 3494 C C . ASN B 1 168 ? 13.805 15.898 8.188 1 98.12 168 ASN B C 1
ATOM 3496 O O . ASN B 1 168 ? 14.148 17.062 7.984 1 98.12 168 ASN B O 1
ATOM 3500 N N . LEU B 1 169 ? 14.602 14.992 8.539 1 97.31 169 LEU B N 1
ATOM 3501 C CA . LEU B 1 169 ? 16.031 15.258 8.656 1 97.31 169 LEU B CA 1
ATOM 3502 C C . LEU B 1 169 ? 16.625 15.656 7.309 1 97.31 169 LEU B C 1
ATOM 3504 O O . LEU B 1 169 ? 17.484 16.531 7.238 1 97.31 169 LEU B O 1
ATOM 3508 N N . GLN B 1 170 ? 16.156 15.023 6.316 1 93.56 170 GLN B N 1
ATOM 3509 C CA . GLN B 1 170 ? 16.594 15.391 4.977 1 93.56 170 GLN B CA 1
ATOM 3510 C C . GLN B 1 170 ? 16.188 16.828 4.637 1 93.56 170 GLN B C 1
ATOM 3512 O O . GLN B 1 170 ? 16.984 17.578 4.074 1 93.56 170 GLN B O 1
ATOM 3517 N N . ASP B 1 171 ? 14.984 17.203 4.984 1 94.81 171 ASP B N 1
ATOM 3518 C CA . ASP B 1 171 ? 14.516 18.562 4.758 1 94.81 171 ASP B CA 1
ATOM 3519 C C . ASP B 1 171 ? 15.32 19.562 5.582 1 94.81 171 ASP B C 1
ATOM 3521 O O . ASP B 1 171 ? 15.422 20.75 5.223 1 94.81 171 ASP B O 1
ATOM 3525 N N . LEU B 1 172 ? 15.867 19.062 6.613 1 95.69 172 LEU B N 1
ATOM 3526 C CA . LEU B 1 172 ? 16.703 19.891 7.461 1 95.69 172 LEU B CA 1
ATOM 3527 C C . LEU B 1 172 ? 18.141 19.953 6.93 1 95.69 172 LEU B C 1
ATOM 3529 O O . LEU B 1 172 ? 18.984 20.641 7.496 1 95.69 172 LEU B O 1
ATOM 3533 N N . GLY B 1 173 ? 18.406 19.156 5.863 1 92.44 173 GLY B N 1
ATOM 3534 C CA . GLY B 1 173 ? 19.688 19.328 5.195 1 92.44 173 GLY B CA 1
ATOM 3535 C C . GLY B 1 173 ? 20.547 18.078 5.219 1 92.44 173 GLY B C 1
ATOM 3536 O O . GLY B 1 173 ? 21.609 18.047 4.602 1 92.44 173 GLY B O 1
ATOM 3537 N N . LYS B 1 174 ? 20.141 17.078 5.863 1 91.12 174 LYS B N 1
ATOM 3538 C CA . LYS B 1 174 ? 20.906 15.82 5.887 1 91.12 174 LYS B CA 1
ATOM 3539 C C . LYS B 1 174 ? 20.609 14.977 4.652 1 91.12 174 LYS B C 1
ATOM 3541 O O . LYS B 1 174 ? 19.5 15.031 4.105 1 91.12 174 LYS B O 1
ATOM 3546 N N . ASP B 1 175 ? 21.547 14.297 4.191 1 84.44 175 ASP B N 1
ATOM 3547 C CA . ASP B 1 175 ? 21.234 13.336 3.141 1 84.44 175 ASP B CA 1
ATOM 3548 C C . ASP B 1 175 ? 20.641 12.055 3.732 1 84.44 175 ASP B C 1
ATOM 3550 O O . ASP B 1 175 ? 20.516 11.93 4.953 1 84.44 175 ASP B O 1
ATOM 3554 N N . THR B 1 176 ? 20.312 11.141 2.859 1 82.69 176 THR B N 1
ATOM 3555 C CA . THR B 1 176 ? 19.609 9.93 3.268 1 82.69 176 THR B CA 1
ATOM 3556 C C . THR B 1 176 ? 20.438 9.117 4.254 1 82.69 176 THR B C 1
ATOM 3558 O O . THR B 1 176 ? 19.938 8.648 5.27 1 82.69 176 THR B O 1
ATOM 3561 N N . VAL B 1 177 ? 21.688 8.945 4.02 1 82.69 177 VAL B N 1
ATOM 3562 C CA . VAL B 1 177 ? 22.594 8.156 4.859 1 82.69 177 VAL B CA 1
ATOM 3563 C C . VAL B 1 177 ? 22.75 8.828 6.215 1 82.69 177 VAL B C 1
ATOM 3565 O O . VAL B 1 177 ? 22.594 8.195 7.258 1 82.69 177 VAL B O 1
ATOM 3568 N N . GLN B 1 178 ? 23 10.125 6.172 1 89.06 178 GLN B N 1
ATOM 3569 C CA . GLN B 1 178 ? 23.156 10.898 7.398 1 89.06 178 GLN B CA 1
ATOM 3570 C C . GLN B 1 178 ? 21.906 10.836 8.258 1 89.06 178 GLN B C 1
ATOM 3572 O O . GLN B 1 178 ? 21.984 10.695 9.477 1 89.06 178 GLN B O 1
ATOM 3577 N N . ALA B 1 179 ? 20.812 10.953 7.602 1 92.06 179 ALA B N 1
ATOM 3578 C CA . ALA B 1 179 ? 19.531 10.938 8.305 1 92.06 179 ALA B CA 1
ATOM 3579 C C . ALA B 1 179 ? 19.328 9.617 9.039 1 92.06 179 ALA B C 1
ATOM 3581 O O . ALA B 1 179 ? 18.969 9.594 10.219 1 92.06 179 ALA B O 1
ATOM 3582 N N . ASN B 1 180 ? 19.578 8.523 8.352 1 89.81 180 ASN B N 1
ATOM 3583 C CA . ASN B 1 180 ? 19.391 7.211 8.961 1 89.81 180 ASN B CA 1
ATOM 3584 C C . ASN B 1 180 ? 20.359 6.984 10.117 1 89.81 180 ASN B C 1
ATOM 3586 O O . ASN B 1 180 ? 19.969 6.453 11.164 1 89.81 180 ASN B O 1
ATOM 3590 N N . LEU B 1 181 ? 21.547 7.418 9.938 1 88.75 181 LEU B N 1
ATOM 3591 C CA . LEU B 1 181 ? 22.547 7.254 10.992 1 88.75 181 LEU B CA 1
ATOM 3592 C C . LEU B 1 181 ? 22.188 8.094 12.211 1 88.75 181 LEU B C 1
ATOM 3594 O O . LEU B 1 181 ? 22.328 7.633 13.352 1 88.75 181 LEU B O 1
ATOM 3598 N N . PHE B 1 182 ? 21.766 9.281 11.938 1 92.38 182 PHE B N 1
ATOM 3599 C CA . PHE B 1 182 ? 21.328 10.164 13.023 1 92.38 182 PHE B CA 1
ATOM 3600 C C . PHE B 1 182 ? 20.234 9.516 13.852 1 92.38 182 PHE B C 1
ATOM 3602 O O . PHE B 1 182 ? 20.203 9.672 15.07 1 92.38 182 PHE B O 1
ATOM 3609 N N . LEU B 1 183 ? 19.406 8.742 13.227 1 94.94 183 LEU B N 1
ATOM 3610 C CA . LEU B 1 183 ? 18.297 8.062 13.883 1 94.94 183 LEU B CA 1
ATOM 3611 C C . LEU B 1 183 ? 18.719 6.699 14.406 1 94.94 183 LEU B C 1
ATOM 3613 O O . LEU B 1 183 ? 17.891 5.922 14.875 1 94.94 183 LEU B O 1
ATOM 3617 N N . ARG B 1 184 ? 19.953 6.344 14.266 1 94.56 184 ARG B N 1
ATOM 3618 C CA . ARG B 1 184 ? 20.547 5.109 14.758 1 94.56 184 ARG B CA 1
ATOM 3619 C C . ARG B 1 184 ? 19.984 3.896 14.031 1 94.56 184 ARG B C 1
ATOM 3621 O O . ARG B 1 184 ? 19.688 2.877 14.656 1 94.56 184 ARG B O 1
ATOM 3628 N N . HIS B 1 185 ? 19.766 4.078 12.805 1 92.06 185 HIS B N 1
ATOM 3629 C CA . HIS B 1 185 ? 19.344 2.99 11.93 1 92.06 185 HIS B CA 1
ATOM 3630 C C . HIS B 1 185 ? 20.422 2.676 10.898 1 92.06 185 HIS B C 1
ATOM 3632 O O . HIS B 1 185 ? 21.172 3.564 10.484 1 92.06 185 HIS B O 1
ATOM 3638 N N . PRO B 1 186 ? 20.516 1.359 10.555 1 89.12 186 PRO B N 1
ATOM 3639 C CA . PRO B 1 186 ? 21.375 1.077 9.406 1 89.12 186 PRO B CA 1
ATOM 3640 C C . PRO B 1 186 ? 20.844 1.697 8.109 1 89.12 186 PRO B C 1
ATOM 3642 O O . PRO B 1 186 ? 19.672 2.074 8.031 1 89.12 186 PRO B O 1
ATOM 3645 N N . VAL B 1 187 ? 21.703 1.811 7.121 1 82.12 187 VAL B N 1
ATOM 3646 C CA . VAL B 1 187 ? 21.328 2.385 5.832 1 82.12 187 VAL B CA 1
ATOM 3647 C C . VAL B 1 187 ? 20.297 1.488 5.141 1 82.12 187 VAL B C 1
ATOM 3649 O O . VAL B 1 187 ? 19.422 1.976 4.422 1 82.12 187 VAL B O 1
ATOM 3652 N N . ASP B 1 188 ? 20.453 0.241 5.371 1 84.56 188 ASP B N 1
ATOM 3653 C CA . ASP B 1 188 ? 19.547 -0.758 4.809 1 84.56 188 ASP B CA 1
ATOM 3654 C C . ASP B 1 188 ? 19.359 -1.93 5.773 1 84.56 188 ASP B C 1
ATOM 3656 O O . ASP B 1 188 ? 20.297 -2.684 6.035 1 84.56 188 ASP B O 1
ATOM 3660 N N . ALA B 1 189 ? 18.156 -2.086 6.277 1 89.5 189 ALA B N 1
ATOM 3661 C CA . ALA B 1 189 ? 17.859 -3.115 7.273 1 89.5 189 ALA B CA 1
ATOM 3662 C C . ALA B 1 189 ? 17.094 -4.277 6.648 1 89.5 189 ALA B C 1
ATOM 3664 O O . ALA B 1 189 ? 16.609 -5.16 7.359 1 89.5 189 ALA B O 1
ATOM 3665 N N . ARG B 1 190 ? 16.953 -4.336 5.387 1 89.56 190 ARG B N 1
ATOM 3666 C CA . ARG B 1 190 ? 16.172 -5.367 4.715 1 89.56 190 ARG B CA 1
ATOM 3667 C C . ARG B 1 190 ? 16.906 -6.703 4.719 1 89.56 190 ARG B C 1
ATOM 3669 O O . ARG B 1 190 ? 18.141 -6.738 4.77 1 89.56 190 ARG B O 1
ATOM 3676 N N . THR B 1 191 ? 16.109 -7.73 4.688 1 90.31 191 THR B N 1
ATOM 3677 C CA . THR B 1 191 ? 16.594 -9.094 4.488 1 90.31 191 THR B CA 1
ATOM 3678 C C . THR B 1 191 ? 15.875 -9.75 3.314 1 90.31 191 THR B C 1
ATOM 3680 O O . THR B 1 191 ? 14.695 -9.484 3.072 1 90.31 191 THR B O 1
ATOM 3683 N N . TYR B 1 192 ? 16.594 -10.648 2.645 1 93.81 192 TYR B N 1
ATOM 3684 C CA . TYR B 1 192 ? 16.062 -11.125 1.378 1 93.81 192 TYR B CA 1
ATOM 3685 C C . TYR B 1 192 ? 15.867 -12.633 1.399 1 93.81 192 TYR B C 1
ATOM 3687 O O . TYR B 1 192 ? 15.461 -13.234 0.4 1 93.81 192 TYR B O 1
ATOM 3695 N N . GLY B 1 193 ? 16.156 -13.234 2.553 1 95.75 193 GLY B N 1
ATOM 3696 C CA . GLY B 1 193 ? 15.961 -14.672 2.668 1 95.75 193 GLY B CA 1
ATOM 3697 C C . GLY B 1 193 ? 14.547 -15.109 2.33 1 95.75 193 GLY B C 1
ATOM 3698 O O . GLY B 1 193 ? 14.352 -16.141 1.683 1 95.75 193 GLY B O 1
ATOM 3699 N N . ILE B 1 194 ? 13.578 -14.375 2.744 1 97.44 194 ILE B N 1
ATOM 3700 C CA . ILE B 1 194 ? 12.18 -14.672 2.473 1 97.44 194 ILE B CA 1
ATOM 3701 C C . ILE B 1 194 ? 11.922 -14.641 0.968 1 97.44 194 ILE B C 1
ATOM 3703 O O . ILE B 1 194 ? 11.195 -15.484 0.438 1 97.44 194 ILE B O 1
ATOM 3707 N N . ALA B 1 195 ? 12.562 -13.68 0.302 1 98.06 195 ALA B N 1
ATOM 3708 C CA . ALA B 1 195 ? 12.414 -13.594 -1.149 1 98.06 195 ALA B CA 1
ATOM 3709 C C . ALA B 1 195 ? 12.961 -14.852 -1.826 1 98.06 195 ALA B C 1
ATOM 3711 O O . ALA B 1 195 ? 12.305 -15.43 -2.699 1 98.06 195 ALA B O 1
ATOM 3712 N N . THR B 1 196 ? 14.094 -15.258 -1.363 1 97.94 196 THR B N 1
ATOM 3713 C CA . THR B 1 196 ? 14.703 -16.469 -1.896 1 97.94 196 THR B CA 1
ATOM 3714 C C . THR B 1 196 ? 13.789 -17.672 -1.665 1 97.94 196 THR B C 1
ATOM 3716 O O . THR B 1 196 ? 13.547 -18.469 -2.584 1 97.94 196 THR B O 1
ATOM 3719 N N . ALA B 1 197 ? 13.281 -17.781 -0.486 1 98.38 197 ALA B N 1
ATOM 3720 C CA . ALA B 1 197 ? 12.406 -18.891 -0.125 1 98.38 197 ALA B CA 1
ATOM 3721 C C . ALA B 1 197 ? 11.133 -18.891 -0.97 1 98.38 197 ALA B C 1
ATOM 3723 O O . ALA B 1 197 ? 10.664 -19.953 -1.399 1 98.38 197 ALA B O 1
ATOM 3724 N N . ILE B 1 198 ? 10.594 -17.75 -1.228 1 98.75 198 ILE B N 1
ATOM 3725 C CA . ILE B 1 198 ? 9.375 -17.625 -2.031 1 98.75 198 ILE B CA 1
ATOM 3726 C C . ILE B 1 198 ? 9.664 -18.062 -3.465 1 98.75 198 ILE B C 1
ATOM 3728 O O . ILE B 1 198 ? 8.891 -18.828 -4.055 1 98.75 198 ILE B O 1
ATOM 3732 N N . LEU B 1 199 ? 10.766 -17.625 -4.004 1 98.62 199 LEU B N 1
ATOM 3733 C CA . LEU B 1 199 ? 11.117 -18 -5.371 1 98.62 199 LEU B CA 1
ATOM 3734 C C . LEU B 1 199 ? 11.312 -19.5 -5.496 1 98.62 199 LEU B C 1
ATOM 3736 O O . LEU B 1 199 ? 10.883 -20.109 -6.48 1 98.62 199 LEU B O 1
ATOM 3740 N N . LEU B 1 200 ? 11.914 -20.109 -4.477 1 98.31 200 LEU B N 1
ATOM 3741 C CA . LEU B 1 200 ? 12.094 -21.547 -4.473 1 98.31 200 LEU B CA 1
ATOM 3742 C C . LEU B 1 200 ? 10.75 -22.266 -4.371 1 98.31 200 LEU B C 1
ATOM 3744 O O . LEU B 1 200 ? 10.523 -23.266 -5.051 1 98.31 200 LEU B O 1
ATOM 3748 N N . ASP B 1 201 ? 9.898 -21.797 -3.562 1 98.69 201 ASP B N 1
ATOM 3749 C CA . ASP B 1 201 ? 8.562 -22.375 -3.438 1 98.69 201 ASP B CA 1
ATOM 3750 C C . ASP B 1 201 ? 7.809 -22.312 -4.762 1 98.69 201 ASP B C 1
ATOM 3752 O O . ASP B 1 201 ? 7 -23.188 -5.066 1 98.69 201 ASP B O 1
ATOM 3756 N N . LEU B 1 202 ? 8.062 -21.266 -5.531 1 98.38 202 LEU B N 1
ATOM 3757 C CA . LEU B 1 202 ? 7.445 -21.094 -6.836 1 98.38 202 LEU B CA 1
ATOM 3758 C C . LEU B 1 202 ? 8.125 -21.953 -7.895 1 98.38 202 LEU B C 1
ATOM 3760 O O . LEU B 1 202 ? 7.789 -21.875 -9.078 1 98.38 202 LEU B O 1
ATOM 3764 N N . GLY B 1 203 ? 9.125 -22.688 -7.5 1 96.44 203 GLY B N 1
ATOM 3765 C CA . GLY B 1 203 ? 9.789 -23.641 -8.383 1 96.44 203 GLY B CA 1
ATOM 3766 C C . GLY B 1 203 ? 10.859 -23 -9.242 1 96.44 203 GLY B C 1
ATOM 3767 O O . GLY B 1 203 ? 11.234 -23.547 -10.289 1 96.44 203 GLY B O 1
ATOM 3768 N N . LEU B 1 204 ? 11.305 -21.891 -8.852 1 96.75 204 LEU B N 1
ATOM 3769 C CA . LEU B 1 204 ? 12.289 -21.172 -9.656 1 96.75 204 LEU B CA 1
ATOM 3770 C C . LEU B 1 204 ? 13.695 -21.406 -9.125 1 96.75 204 LEU B C 1
ATOM 3772 O O . LEU B 1 204 ? 13.938 -21.281 -7.926 1 96.75 204 LEU B O 1
ATOM 3776 N N . LYS B 1 205 ? 14.586 -21.75 -9.969 1 95.62 205 LYS B N 1
ATOM 3777 C CA . LYS B 1 205 ? 15.992 -21.938 -9.617 1 95.62 205 LYS B CA 1
ATOM 3778 C C . LYS B 1 205 ? 16.891 -20.984 -10.398 1 95.62 205 LYS B C 1
ATOM 3780 O O . LYS B 1 205 ? 17.875 -20.484 -9.867 1 95.62 205 LYS B O 1
ATOM 3785 N N . ASP B 1 206 ? 16.562 -20.844 -11.711 1 96.94 206 ASP B N 1
ATOM 3786 C CA . ASP B 1 206 ? 17.234 -19.875 -12.57 1 96.94 206 ASP B CA 1
ATOM 3787 C C . ASP B 1 206 ? 16.328 -18.672 -12.852 1 96.94 206 ASP B C 1
ATOM 3789 O O . ASP B 1 206 ? 15.188 -18.828 -13.289 1 96.94 206 ASP B O 1
ATOM 3793 N N . ILE B 1 207 ? 16.922 -17.438 -12.633 1 97.56 207 ILE B N 1
ATOM 3794 C CA . ILE B 1 207 ? 16.094 -16.266 -12.828 1 97.56 207 ILE B CA 1
ATOM 3795 C C . ILE B 1 207 ? 16.891 -15.172 -13.531 1 97.56 207 ILE B C 1
ATOM 3797 O O . ILE B 1 207 ? 18.125 -15.188 -13.516 1 97.56 207 ILE B O 1
ATOM 3801 N N . ARG B 1 208 ? 16.188 -14.289 -14.242 1 97.38 208 ARG B N 1
ATOM 3802 C CA . ARG B 1 208 ? 16.703 -13.008 -14.703 1 97.38 208 ARG B CA 1
ATOM 3803 C C . ARG B 1 208 ? 16.234 -11.875 -13.797 1 97.38 208 ARG B C 1
ATOM 3805 O O . ARG B 1 208 ? 15.031 -11.586 -13.727 1 97.38 208 ARG B O 1
ATOM 3812 N N . LEU B 1 209 ? 17.188 -11.195 -13.125 1 97.19 209 LEU B N 1
ATOM 3813 C CA . LEU B 1 209 ? 16.844 -10.305 -12.023 1 97.19 209 LEU B CA 1
ATOM 3814 C C . LEU B 1 209 ? 16.844 -8.852 -12.484 1 97.19 209 LEU B C 1
ATOM 3816 O O . LEU B 1 209 ? 17.844 -8.367 -13.031 1 97.19 209 LEU B O 1
ATOM 3820 N N . LEU B 1 210 ? 15.758 -8.18 -12.273 1 95.75 210 LEU B N 1
ATOM 3821 C CA . LEU B 1 210 ? 15.641 -6.738 -12.477 1 95.75 210 LEU B CA 1
ATOM 3822 C C . LEU B 1 210 ? 16.172 -5.98 -11.258 1 95.75 210 LEU B C 1
ATOM 3824 O O . LEU B 1 210 ? 15.484 -5.875 -10.242 1 95.75 210 LEU B O 1
ATOM 3828 N N . THR B 1 211 ? 17.359 -5.465 -11.352 1 92.38 211 THR B N 1
ATOM 3829 C CA . THR B 1 211 ? 17.922 -4.703 -10.234 1 92.38 211 THR B CA 1
ATOM 3830 C C . THR B 1 211 ? 19.031 -3.777 -10.719 1 92.38 211 THR B C 1
ATOM 3832 O O . THR B 1 211 ? 19.672 -4.051 -11.734 1 92.38 211 THR B O 1
ATOM 3835 N N . ASN B 1 212 ? 19.109 -2.713 -9.984 1 83.31 212 ASN B N 1
ATOM 3836 C CA . ASN B 1 212 ? 20.219 -1.811 -10.211 1 83.31 212 ASN B CA 1
ATOM 3837 C C . ASN B 1 212 ? 21.312 -1.989 -9.156 1 83.31 212 ASN B C 1
ATOM 3839 O O . ASN B 1 212 ? 22.359 -1.346 -9.219 1 83.31 212 ASN B O 1
ATOM 3843 N N . ASN B 1 213 ? 21.031 -2.889 -8.18 1 80.25 213 ASN B N 1
ATOM 3844 C CA . ASN B 1 213 ? 21.938 -3.113 -7.066 1 80.25 213 ASN B CA 1
ATOM 3845 C C . ASN B 1 213 ? 22.641 -4.469 -7.172 1 80.25 213 ASN B C 1
ATOM 3847 O O . ASN B 1 213 ? 22.031 -5.504 -6.871 1 80.25 213 ASN B O 1
ATOM 3851 N N . PRO B 1 214 ? 23.875 -4.449 -7.469 1 80.81 214 PRO B N 1
ATOM 3852 C CA . PRO B 1 214 ? 24.594 -5.719 -7.617 1 80.81 214 PRO B CA 1
ATOM 3853 C C . PRO B 1 214 ? 24.672 -6.512 -6.312 1 80.81 214 PRO B C 1
ATOM 3855 O O . PRO B 1 214 ? 24.719 -7.742 -6.336 1 80.81 214 PRO B O 1
ATOM 3858 N N . ASP B 1 215 ? 24.609 -5.801 -5.227 1 79.25 215 ASP B N 1
ATOM 3859 C CA . ASP B 1 215 ? 24.688 -6.477 -3.938 1 79.25 215 ASP B CA 1
ATOM 3860 C C . ASP B 1 215 ? 23.453 -7.336 -3.691 1 79.25 215 ASP B C 1
ATOM 3862 O O . ASP B 1 215 ? 23.516 -8.328 -2.959 1 79.25 215 ASP B O 1
ATOM 3866 N N . LYS B 1 216 ? 22.453 -6.945 -4.367 1 85.81 216 LYS B N 1
ATOM 3867 C CA . LYS B 1 216 ? 21.219 -7.703 -4.215 1 85.81 216 LYS B CA 1
ATOM 3868 C C . LYS B 1 216 ? 21.328 -9.078 -4.863 1 85.81 216 LYS B C 1
ATOM 3870 O O . LYS B 1 216 ? 20.641 -10.016 -4.457 1 85.81 216 LYS B O 1
ATOM 3875 N N . ILE B 1 217 ? 22.188 -9.188 -5.816 1 89.62 217 ILE B N 1
ATOM 3876 C CA . ILE B 1 217 ? 22.328 -10.445 -6.539 1 89.62 217 ILE B CA 1
ATOM 3877 C C . ILE B 1 217 ? 22.75 -11.555 -5.582 1 89.62 217 ILE B C 1
ATOM 3879 O O . ILE B 1 217 ? 22.078 -12.578 -5.453 1 89.62 217 ILE B O 1
ATOM 3883 N N . LYS B 1 218 ? 23.766 -11.297 -4.867 1 89.19 218 LYS B N 1
ATOM 3884 C CA . LYS B 1 218 ? 24.281 -12.297 -3.932 1 89.19 218 LYS B CA 1
ATOM 3885 C C . LYS B 1 218 ? 23.25 -12.602 -2.846 1 89.19 218 LYS B C 1
ATOM 3887 O O . LYS B 1 218 ? 23.078 -13.758 -2.457 1 89.19 218 LYS B O 1
ATOM 3892 N N . SER B 1 219 ? 22.609 -11.609 -2.406 1 91.06 219 SER B N 1
ATOM 3893 C CA . SER B 1 219 ? 21.625 -11.773 -1.345 1 91.06 219 SER B CA 1
ATOM 3894 C C . SER B 1 219 ? 20.453 -12.633 -1.804 1 91.06 219 SER B C 1
ATOM 3896 O O . SER B 1 219 ? 19.953 -13.469 -1.044 1 91.06 219 SER B O 1
ATOM 3898 N N . ILE B 1 220 ? 20.109 -12.477 -3.041 1 94.19 220 ILE B N 1
ATOM 3899 C CA . ILE B 1 220 ? 18.953 -13.18 -3.574 1 94.19 220 ILE B CA 1
ATOM 3900 C C . ILE B 1 220 ? 19.312 -14.625 -3.891 1 94.19 220 ILE B C 1
ATOM 3902 O O . ILE B 1 220 ? 18.484 -15.531 -3.738 1 94.19 220 ILE B O 1
ATOM 3906 N N . GLU B 1 221 ? 20.547 -14.828 -4.27 1 95.12 221 GLU B N 1
ATOM 3907 C CA . GLU B 1 221 ? 20.984 -16.188 -4.578 1 95.12 221 GLU B CA 1
ATOM 3908 C C . GLU B 1 221 ? 20.984 -17.062 -3.328 1 95.12 221 GLU B C 1
ATOM 3910 O O . GLU B 1 221 ? 20.859 -18.281 -3.42 1 95.12 221 GLU B O 1
ATOM 3915 N N . GLY B 1 222 ? 21.109 -16.469 -2.205 1 91.56 222 GLY B N 1
ATOM 3916 C CA . GLY B 1 222 ? 21.078 -17.188 -0.946 1 91.56 222 GLY B CA 1
ATOM 3917 C C . GLY B 1 222 ? 22.438 -17.609 -0.448 1 91.56 222 GLY B C 1
ATOM 3918 O O . GLY B 1 222 ? 23.422 -17.562 -1.201 1 91.56 222 GLY B O 1
ATOM 3919 N N . PRO B 1 223 ? 22.531 -17.953 0.807 1 89.38 223 PRO B N 1
ATOM 3920 C CA . PRO B 1 223 ? 23.828 -18.266 1.41 1 89.38 223 PRO B CA 1
ATOM 3921 C C . PRO B 1 223 ? 24.5 -19.5 0.784 1 89.38 223 PRO B C 1
ATOM 3923 O O . PRO B 1 223 ? 25.719 -19.594 0.761 1 89.38 223 PRO B O 1
ATOM 3926 N N . HIS B 1 224 ? 23.75 -20.391 0.314 1 92.75 224 HIS B N 1
ATOM 3927 C CA . HIS B 1 224 ? 24.297 -21.609 -0.289 1 92.75 224 HIS B CA 1
ATOM 3928 C C . HIS B 1 224 ? 24.016 -21.656 -1.787 1 92.75 224 HIS B C 1
ATOM 3930 O O . HIS B 1 224 ? 23.984 -22.734 -2.387 1 92.75 224 HIS B O 1
ATOM 3936 N N . LYS B 1 225 ? 23.688 -20.5 -2.332 1 93.69 225 LYS B N 1
ATOM 3937 C CA . LYS B 1 225 ? 23.406 -20.391 -3.762 1 93.69 225 LYS B CA 1
ATOM 3938 C C . LYS B 1 225 ? 22.234 -21.281 -4.16 1 93.69 225 LYS B C 1
ATOM 3940 O O . LYS B 1 225 ? 22.344 -22.078 -5.102 1 93.69 225 LYS B O 1
ATOM 3945 N N . GLU B 1 226 ? 21.188 -21.156 -3.41 1 95.56 226 GLU B N 1
ATOM 3946 C CA . GLU B 1 226 ? 19.984 -21.922 -3.666 1 95.56 226 GLU B CA 1
ATOM 3947 C C . GLU B 1 226 ? 19.359 -21.547 -5.004 1 95.56 226 GLU B C 1
ATOM 3949 O O . GLU B 1 226 ? 18.656 -22.344 -5.617 1 95.56 226 GLU B O 1
ATOM 3954 N N . LEU B 1 227 ? 19.609 -20.312 -5.48 1 95.69 227 LEU B N 1
ATOM 3955 C CA . LEU B 1 227 ? 19.094 -19.766 -6.73 1 95.69 227 LEU B CA 1
ATOM 3956 C C . LEU B 1 227 ? 20.234 -19.25 -7.602 1 95.69 227 LEU B C 1
ATOM 3958 O O . LEU B 1 227 ? 21.297 -18.875 -7.09 1 95.69 227 LEU B O 1
ATOM 3962 N N . ASN B 1 228 ? 19.984 -19.297 -8.906 1 97 228 ASN B N 1
ATOM 3963 C CA . ASN B 1 228 ? 20.969 -18.766 -9.852 1 97 228 ASN B CA 1
ATOM 3964 C C . ASN B 1 228 ? 20.422 -17.547 -10.602 1 97 228 ASN B C 1
ATOM 3966 O O . ASN B 1 228 ? 19.406 -17.641 -11.297 1 97 228 ASN B O 1
ATOM 3970 N N . VAL B 1 229 ? 21.094 -16.453 -10.398 1 96.69 229 VAL B N 1
ATOM 3971 C CA . VAL B 1 229 ? 20.781 -15.281 -11.211 1 96.69 229 VAL B CA 1
ATOM 3972 C C . VAL B 1 229 ? 21.594 -15.328 -12.508 1 96.69 229 VAL B C 1
ATOM 3974 O O . VAL B 1 229 ? 22.797 -15.031 -12.508 1 96.69 229 VAL B O 1
ATOM 3977 N N . ILE B 1 230 ? 20.969 -15.641 -13.602 1 95.81 230 ILE B N 1
ATOM 3978 C CA . ILE B 1 230 ? 21.688 -15.914 -14.844 1 95.81 230 ILE B CA 1
ATOM 3979 C C . ILE B 1 230 ? 21.922 -14.609 -15.594 1 95.81 230 ILE B C 1
ATOM 3981 O O . ILE B 1 230 ? 22.781 -14.539 -16.484 1 95.81 230 ILE B O 1
ATOM 3985 N N . GLU B 1 231 ? 21.062 -13.648 -15.305 1 94.25 231 GLU B N 1
ATOM 3986 C CA . GLU B 1 231 ? 21.125 -12.352 -15.961 1 94.25 231 GLU B CA 1
ATOM 3987 C C . GLU B 1 231 ? 20.641 -11.234 -15.047 1 94.25 231 GLU B C 1
ATOM 3989 O O . GLU B 1 231 ? 19.641 -11.406 -14.336 1 94.25 231 GLU B O 1
ATOM 3994 N N . ARG B 1 232 ? 21.391 -10.156 -15.039 1 93.06 232 ARG B N 1
ATOM 3995 C CA . ARG B 1 232 ? 20.938 -8.922 -14.398 1 93.06 232 ARG B CA 1
ATOM 3996 C C . ARG B 1 232 ? 20.438 -7.918 -15.43 1 93.06 232 ARG B C 1
ATOM 3998 O O . ARG B 1 232 ? 21.156 -7.578 -16.375 1 93.06 232 ARG B O 1
ATOM 4005 N N . ILE B 1 233 ? 19.281 -7.402 -15.234 1 89.5 233 ILE B N 1
ATOM 4006 C CA . ILE B 1 233 ? 18.688 -6.426 -16.141 1 89.5 233 ILE B CA 1
ATOM 4007 C C . ILE B 1 233 ? 18.5 -5.094 -15.422 1 89.5 233 ILE B C 1
ATOM 4009 O O . ILE B 1 233 ? 17.781 -5.016 -14.422 1 89.5 233 ILE B O 1
ATOM 4013 N N . PRO B 1 234 ? 19.094 -4.055 -15.867 1 86.44 234 PRO B N 1
ATOM 4014 C CA . PRO B 1 234 ? 18.969 -2.752 -15.219 1 86.44 234 PRO B CA 1
ATOM 4015 C C . PRO B 1 234 ? 17.562 -2.15 -15.383 1 86.44 234 PRO B C 1
ATOM 4017 O O . PRO B 1 234 ? 16.906 -2.402 -16.391 1 86.44 234 PRO B O 1
ATOM 4020 N N . MET B 1 235 ? 17.141 -1.44 -14.328 1 83.88 235 MET B N 1
ATOM 4021 C CA . MET B 1 235 ? 15.891 -0.697 -14.391 1 83.88 235 MET B CA 1
ATOM 4022 C C . MET B 1 235 ? 16.141 0.799 -14.523 1 83.88 235 MET B C 1
ATOM 4024 O O . MET B 1 235 ? 16.406 1.482 -13.531 1 83.88 235 MET B O 1
ATOM 4028 N N . ILE B 1 236 ? 16.156 1.291 -15.648 1 70.5 236 ILE B N 1
ATOM 4029 C CA . ILE B 1 236 ? 16.5 2.682 -15.93 1 70.5 236 ILE B CA 1
ATOM 4030 C C . ILE B 1 236 ? 15.312 3.582 -15.602 1 70.5 236 ILE B C 1
ATOM 4032 O O . ILE B 1 236 ? 14.211 3.367 -16.094 1 70.5 236 ILE B O 1
ATOM 4036 N N . PRO B 1 237 ? 15.539 4.559 -14.766 1 70.12 237 PRO B N 1
ATOM 4037 C CA . PRO B 1 237 ? 14.453 5.484 -14.43 1 70.12 237 PRO B CA 1
ATOM 4038 C C . PRO B 1 237 ? 13.891 6.203 -15.648 1 70.12 237 PRO B C 1
ATOM 4040 O O . PRO B 1 237 ? 14.641 6.535 -16.578 1 70.12 237 PRO B O 1
ATOM 4043 N N . LYS B 1 238 ? 12.562 6.391 -15.625 1 66.69 238 LYS B N 1
ATOM 4044 C CA . LYS B 1 238 ? 11.883 7.039 -16.75 1 66.69 238 LYS B CA 1
ATOM 4045 C C . LYS B 1 238 ? 12.477 8.414 -17.031 1 66.69 238 LYS B C 1
ATOM 4047 O O . LYS B 1 238 ? 12.633 8.805 -18.188 1 66.69 238 LYS B O 1
ATOM 4052 N N . ILE B 1 239 ? 12.789 9.055 -15.906 1 60.31 239 ILE B N 1
ATOM 4053 C CA . ILE B 1 239 ? 13.297 10.422 -16.031 1 60.31 239 ILE B CA 1
ATOM 4054 C C . ILE B 1 239 ? 14.594 10.414 -16.844 1 60.31 239 ILE B C 1
ATOM 4056 O O . ILE B 1 239 ? 14.922 11.406 -17.5 1 60.31 239 ILE B O 1
ATOM 4060 N N . TRP B 1 240 ? 15.273 9.438 -16.828 1 57.59 240 TRP B N 1
ATOM 4061 C CA . TRP B 1 240 ? 16.531 9.328 -17.562 1 57.59 240 TRP B CA 1
ATOM 4062 C C . TRP B 1 240 ? 16.281 8.867 -18.984 1 57.59 240 TRP B C 1
ATOM 4064 O O . TRP B 1 240 ? 17.141 9.055 -19.859 1 57.59 240 TRP B O 1
ATOM 4074 N N . LYS B 1 241 ? 15.141 8.281 -19.172 1 57.81 241 LYS B N 1
ATOM 4075 C CA . LYS B 1 241 ? 14.812 7.809 -20.516 1 57.81 241 LYS B CA 1
ATOM 4076 C C . LYS B 1 241 ? 14.32 8.953 -21.391 1 57.81 241 LYS B C 1
ATOM 4078 O O . LYS B 1 241 ? 14.586 8.977 -22.594 1 57.81 241 LYS B O 1
ATOM 4083 N N . SER B 1 242 ? 13.406 9.664 -20.844 1 53.16 242 SER B N 1
ATOM 4084 C CA . SER B 1 242 ? 12.758 10.68 -21.672 1 53.16 242 SER B CA 1
ATOM 4085 C C . SER B 1 242 ? 13.688 11.875 -21.906 1 53.16 242 SER B C 1
ATOM 4087 O O . SER B 1 242 ? 13.32 12.812 -22.609 1 53.16 242 SER B O 1
ATOM 4089 N N . GLY B 1 243 ? 14.953 11.672 -21.688 1 48.09 243 GLY B N 1
ATOM 4090 C CA . GLY B 1 243 ? 15.789 12.852 -21.859 1 48.09 243 GLY B CA 1
ATOM 4091 C C . GLY B 1 243 ? 15.305 14.047 -21.062 1 48.09 243 GLY B C 1
ATOM 4092 O O . GLY B 1 243 ? 15.891 15.133 -21.141 1 48.09 243 GLY B O 1
ATOM 4093 N N . PHE B 1 244 ? 14.117 13.938 -20.641 1 42.84 244 PHE B N 1
ATOM 4094 C CA . PHE B 1 244 ? 13.5 15.078 -19.984 1 42.84 244 PHE B CA 1
ATOM 4095 C C . PHE B 1 244 ? 13.961 15.172 -18.531 1 42.84 244 PHE B C 1
ATOM 4097 O O . PHE B 1 244 ? 13.859 14.195 -17.781 1 42.84 244 PHE B O 1
ATOM 4104 N N . ARG B 1 245 ? 14.953 15.789 -18.266 1 41.88 245 ARG B N 1
ATOM 4105 C CA . ARG B 1 245 ? 15.422 16.25 -16.969 1 41.88 245 ARG B CA 1
ATOM 4106 C C . ARG B 1 245 ? 14.266 16.828 -16.141 1 41.88 245 ARG B C 1
ATOM 4108 O O . ARG B 1 245 ? 14.016 18.031 -16.172 1 41.88 245 ARG B O 1
ATOM 4115 N N . ASN B 1 246 ? 13.117 16.219 -16.312 1 46.03 246 ASN B N 1
ATOM 4116 C CA . ASN B 1 246 ? 12.094 17.016 -15.656 1 46.03 246 ASN B CA 1
ATOM 4117 C C . ASN B 1 246 ? 12.414 17.25 -14.18 1 46.03 246 ASN B C 1
ATOM 4119 O O . ASN B 1 246 ? 11.688 17.953 -13.484 1 46.03 246 ASN B O 1
ATOM 4123 N N . GLY B 1 247 ? 13.594 17.719 -13.82 1 48.84 247 GLY B N 1
ATOM 4124 C CA . GLY B 1 247 ? 14.148 18.672 -12.867 1 48.84 247 GLY B CA 1
ATOM 4125 C C . GLY B 1 247 ? 13.602 18.5 -11.461 1 48.84 247 GLY B C 1
ATOM 4126 O O . GLY B 1 247 ? 13.555 19.453 -10.688 1 48.84 247 GLY B O 1
ATOM 4127 N N . ILE B 1 248 ? 12.914 17.344 -11.195 1 57.84 248 ILE B N 1
ATOM 4128 C CA . ILE B 1 248 ? 12.492 17.531 -9.812 1 57.84 248 ILE B CA 1
ATOM 4129 C C . ILE B 1 248 ? 13.656 17.234 -8.875 1 57.84 248 ILE B C 1
ATOM 4131 O O . ILE B 1 248 ? 14.141 16.094 -8.812 1 57.84 248 ILE B O 1
ATOM 4135 N N . ALA B 1 249 ? 14.164 18.219 -8.328 1 62.31 249 ALA B N 1
ATOM 4136 C CA . ALA B 1 249 ? 15.352 18.25 -7.477 1 62.31 249 ALA B CA 1
ATOM 4137 C C . ALA B 1 249 ? 15.32 17.125 -6.453 1 62.31 249 ALA B C 1
ATOM 4139 O O . ALA B 1 249 ? 16.344 16.484 -6.18 1 62.31 249 ALA B O 1
ATOM 4140 N N . GLU B 1 250 ? 14.164 16.719 -6.133 1 68.62 250 GLU B N 1
ATOM 4141 C CA . GLU B 1 250 ? 14.031 15.703 -5.094 1 68.62 250 GLU B CA 1
ATOM 4142 C C . GLU B 1 250 ? 14.375 14.32 -5.637 1 68.62 250 GLU B C 1
ATOM 4144 O O . GLU B 1 250 ? 15.039 13.531 -4.965 1 68.62 250 GLU B O 1
ATOM 4149 N N . ILE B 1 251 ? 13.961 14.07 -6.82 1 67.69 251 ILE B N 1
ATOM 4150 C CA . ILE B 1 251 ? 14.227 12.766 -7.426 1 67.69 251 ILE B CA 1
ATOM 4151 C C . ILE B 1 251 ? 15.719 12.641 -7.73 1 67.69 251 ILE B C 1
ATOM 4153 O O . ILE B 1 251 ? 16.312 11.594 -7.469 1 67.69 251 ILE B O 1
ATOM 4157 N N . GLU B 1 252 ? 16.219 13.633 -8.141 1 66.69 252 GLU B N 1
ATOM 4158 C CA . GLU B 1 252 ? 17.641 13.633 -8.492 1 66.69 252 GLU B CA 1
ATOM 4159 C C . GLU B 1 252 ? 18.516 13.391 -7.266 1 66.69 252 GLU B C 1
ATOM 4161 O O . GLU B 1 252 ? 19.5 12.648 -7.336 1 66.69 252 GLU B O 1
ATOM 4166 N N . GLN B 1 253 ? 18.109 14.031 -6.207 1 66.5 253 GLN B N 1
ATOM 4167 C CA . GLN B 1 253 ? 18.859 13.852 -4.969 1 66.5 253 GLN B CA 1
ATOM 4168 C C . GLN B 1 253 ? 18.781 12.414 -4.484 1 66.5 253 GLN B C 1
ATOM 4170 O O . GLN B 1 253 ? 19.797 11.844 -4.055 1 66.5 253 GLN B O 1
ATOM 4175 N N . TYR B 1 254 ? 17.703 11.844 -4.605 1 68.56 254 TYR B N 1
ATOM 4176 C CA . TYR B 1 254 ? 17.531 10.469 -4.172 1 68.56 254 TYR B CA 1
ATOM 4177 C C . TYR B 1 254 ? 18.328 9.516 -5.051 1 68.56 254 TYR B C 1
ATOM 4179 O O . TYR B 1 254 ? 19.078 8.664 -4.547 1 68.56 254 TYR B O 1
ATOM 4187 N N . LEU B 1 255 ? 18.203 9.734 -6.312 1 68.5 255 LEU B N 1
ATOM 4188 C CA . LEU B 1 255 ? 18.875 8.859 -7.258 1 68.5 255 LEU B CA 1
ATOM 4189 C C . LEU B 1 255 ? 20.391 9 -7.156 1 68.5 255 LEU B C 1
ATOM 4191 O O . LEU B 1 255 ? 21.109 8.008 -7.262 1 68.5 255 LEU B O 1
ATOM 4195 N N . SER B 1 256 ? 20.797 10.172 -6.938 1 67.06 256 SER B N 1
ATOM 4196 C CA . SER B 1 256 ? 22.219 10.414 -6.77 1 67.06 256 SER B CA 1
ATOM 4197 C C . SER B 1 256 ? 22.766 9.68 -5.543 1 67.06 256 SER B C 1
ATOM 4199 O O . SER B 1 256 ? 23.828 9.07 -5.598 1 67.06 256 SER B O 1
ATOM 4201 N N . THR B 1 257 ? 22.016 9.695 -4.539 1 65.44 257 THR B N 1
ATOM 4202 C CA . THR B 1 257 ? 22.422 9 -3.322 1 65.44 257 THR B CA 1
ATOM 4203 C C . THR B 1 257 ? 22.484 7.492 -3.553 1 65.44 257 THR B C 1
ATOM 4205 O O . THR B 1 257 ? 23.406 6.82 -3.094 1 65.44 257 THR B O 1
ATOM 4208 N N . LYS B 1 258 ? 21.5 7.004 -4.246 1 67 258 LYS B N 1
ATOM 4209 C CA . LYS B 1 258 ? 21.469 5.578 -4.559 1 67 258 LYS B CA 1
ATOM 4210 C C . LYS B 1 258 ? 22.719 5.148 -5.32 1 67 258 LYS B C 1
ATOM 4212 O O . LYS B 1 258 ? 23.297 4.098 -5.031 1 67 258 LYS B O 1
ATOM 4217 N N . VAL B 1 259 ? 23.125 5.957 -6.258 1 64.12 259 VAL B N 1
ATOM 4218 C CA . VAL B 1 259 ? 24.25 5.637 -7.125 1 64.12 259 VAL B CA 1
ATOM 4219 C C . VAL B 1 259 ? 25.562 5.832 -6.363 1 64.12 259 VAL B C 1
ATOM 4221 O O . VAL B 1 259 ? 26.406 4.945 -6.348 1 64.12 259 VAL B O 1
ATOM 4224 N N . GLU B 1 260 ? 25.641 6.895 -5.668 1 66.44 260 GLU B N 1
ATOM 4225 C CA . GLU B 1 260 ? 26.922 7.316 -5.109 1 66.44 260 GLU B CA 1
ATOM 4226 C C . GLU B 1 260 ? 27.188 6.629 -3.773 1 66.44 260 GLU B C 1
ATOM 4228 O O . GLU B 1 260 ? 28.328 6.293 -3.463 1 66.44 260 GLU B O 1
ATOM 4233 N N . LYS B 1 261 ? 26.078 6.383 -3.098 1 64.94 261 LYS B N 1
ATOM 4234 C CA . LYS B 1 261 ? 26.328 5.988 -1.715 1 64.94 261 LYS B CA 1
ATOM 4235 C C . LYS B 1 261 ? 25.812 4.582 -1.439 1 64.94 261 LYS B C 1
ATOM 4237 O O . LYS B 1 261 ? 26.234 3.932 -0.482 1 64.94 261 LYS B O 1
ATOM 4242 N N . MET B 1 262 ? 25 4.168 -2.453 1 61.5 262 MET B N 1
ATOM 4243 C CA . MET B 1 262 ? 24.391 2.873 -2.164 1 61.5 262 MET B CA 1
ATOM 4244 C C . MET B 1 262 ? 24.781 1.84 -3.213 1 61.5 262 MET B C 1
ATOM 4246 O O . MET B 1 262 ? 24.219 0.75 -3.262 1 61.5 262 MET B O 1
ATOM 4250 N N . GLY B 1 263 ? 25.594 2.18 -4.074 1 61.41 263 GLY B N 1
ATOM 4251 C CA . GLY B 1 263 ? 26.234 1.239 -4.992 1 61.41 263 GLY B CA 1
ATOM 4252 C C . GLY B 1 263 ? 25.328 0.832 -6.137 1 61.41 263 GLY B C 1
ATOM 4253 O O . GLY B 1 263 ? 25.5 -0.237 -6.727 1 61.41 263 GLY B O 1
ATOM 4254 N N . HIS B 1 264 ? 24.328 1.588 -6.387 1 67.31 264 HIS B N 1
ATOM 4255 C CA . HIS B 1 264 ? 23.469 1.252 -7.512 1 67.31 264 HIS B CA 1
ATOM 4256 C C . HIS B 1 264 ? 24.156 1.52 -8.844 1 67.31 264 HIS B C 1
ATOM 4258 O O . HIS B 1 264 ? 24.875 2.51 -8.984 1 67.31 264 HIS B O 1
ATOM 4264 N N . LEU B 1 265 ? 24.094 0.509 -9.695 1 59.88 265 LEU B N 1
ATOM 4265 C CA . LEU B 1 265 ? 24.734 0.585 -11.008 1 59.88 265 LEU B CA 1
ATOM 4266 C C . LEU B 1 265 ? 23.844 1.3 -12.008 1 59.88 265 LEU B C 1
ATOM 4268 O O . LEU B 1 265 ? 23.078 0.657 -12.727 1 59.88 265 LEU B O 1
ATOM 4272 N N . LEU B 1 266 ? 23.641 2.578 -11.859 1 59.44 266 LEU B N 1
ATOM 4273 C CA . LEU B 1 266 ? 22.938 3.4 -12.836 1 59.44 266 LEU B CA 1
ATOM 4274 C C . LEU B 1 266 ? 23.891 4.395 -13.492 1 59.44 266 LEU B C 1
ATOM 4276 O O . LEU B 1 266 ? 24.781 4.945 -12.836 1 59.44 266 LEU B O 1
ATOM 4280 N N . LYS B 1 267 ? 24.125 4.328 -14.844 1 52.47 267 LYS B N 1
ATOM 4281 C CA . LYS B 1 267 ? 24.906 5.371 -15.5 1 52.47 267 LYS B CA 1
ATOM 4282 C C . LYS B 1 267 ? 24.141 6.695 -15.539 1 52.47 267 LYS B C 1
ATOM 4284 O O . LYS B 1 267 ? 23.047 6.77 -16.094 1 52.47 267 LYS B O 1
ATOM 4289 N N . LYS B 1 268 ? 24.609 7.695 -14.727 1 51.03 268 LYS B N 1
ATOM 4290 C CA . LYS B 1 268 ? 24 9.023 -14.781 1 51.03 268 LYS B CA 1
ATOM 4291 C C . LYS B 1 268 ? 24.062 9.602 -16.188 1 51.03 268 LYS B C 1
ATOM 4293 O O . LYS B 1 268 ? 25.047 9.398 -16.906 1 51.03 268 LYS B O 1
ATOM 4298 N N . PRO B 1 269 ? 22.875 10.234 -16.641 1 46.28 269 PRO B N 1
ATOM 4299 C CA . PRO B 1 269 ? 23.062 10.836 -17.969 1 46.28 269 PRO B CA 1
ATOM 4300 C C . PRO B 1 269 ? 24.234 11.82 -18.016 1 46.28 269 PRO B C 1
ATOM 4302 O O . PRO B 1 269 ? 24.609 12.375 -16.984 1 46.28 269 PRO B O 1
#

Radius of gyration: 23.98 Å; Cα contacts (8 Å, |Δi|>4): 974; chains: 2; bounding box: 72×68×54 Å

Secondary structure (DSSP, 8-state):
----TT-------SSPPPEEEEEEEEEE-TTS-EEEEEEEEESS-S--EEEEEESSS---HHHHSPPTT--HHHHHHHT--SS---TT---TT---TT----SS-PPPEEEEEE--HHHHTS--SS--HHHHHHHHHHHHHHHT-EEEEEE--TTTTT-HHHHHHHHHHHHTT--HHHHHHHTT--S-----HHHHHHHHHTT-SEEEEE-S-HHHHHHHHTTTT-SEEEEEE----HHHHS------HHHHHHHHHHHHHH-------/----TT-------SSPPPEEEEEEEEEE-TTS-EEEEEEEEESS-S--EEEEEESSS---HHHHSPPTT--HHHHHHHT--SS---TT---TT---TT----SSPPPPEEEEEE--HHHHTS--SS--HHHHHHHHHHHHHHHT-EEEEEE--TTTTT-HHHHHHHHHHHHTT--HHHHHHHTT--S-----HHHHHHHHHTT-SEEEEE-S-HHHHHHHHTTTT-SEEEEEE----HHHHSS-----HHHHHHHHHHHHHH-------

pLDDT: mean 84.91, std 18.52, range [21.2, 98.88]

Nearest PDB structures (foldseek):
  2bz1-assembly1_A-2  TM=9.221E-01  e=1.509E-18  Escherichia coli
  2bz0-assembly1_A  TM=9.111E-01  e=2.538E-16  Escherichia coli
  4rl4-assembly1_B  TM=8.733E-01  e=1.475E-14  Helicobacter pylori 26695
  4rl4-assembly1_A  TM=8.633E-01  e=1.570E-14  Helicobacter pylori 26695
  4i14-assembly1_A  TM=8.381E-01  e=2.233E-10  Mycobacterium tuberculosis H37Ra

Foldseek 3Di:
DPPPVVPPCPVQPPDFWAKAFFAKDWAADPVRAIWIKTWMDTDPDGDIWIKTKFAQPFDFQRLQDDDPPDAQVNSVGRPNAHDDDDPPDHHRDPDDPPPPVPPDDDAAEEEEAEDECCVCPVPDLLECRNVLVVVSVVVCVVVRTHMYTYHDCYPLNPDDVLNVQLVVVVVVPDANCRSCVVVVHHSHDDACSVVLNRCVSSVAAEHAYEFQAPVVQVRNCDPVRSHHHPHYDYDADPCQVVVPPPDPPSNVSNVCCCVPPVVGNDDDD/DPPPVPPPCPVPPPDFWAKAFFAKDWAADPVRAIWIKTWMDTDPDGDIWIKTKFAQPFDFQRLQDDDPPDAQVNSVGRPNAHDDDDPPDHHRDDDDPPPPVPPDDDAAEEEEAEDECCVCPVPDLLECRNVLVVVSVVVCVVVRTHMYTYHDCYPLNPDDVLNVQLVVVVVVPDANCRSCVVVVHHSHDDACSVVLNRCVSSVAAEHAYEFQAPVVQVRNCPPVRSHHHPHYDYDADPCQVVVPCVPPVSNVSNVCCCVPPVVGNDDDD

Solvent-accessible surface area (backbone atoms only — not comparable to full-atom values): 29505 Å² total; per-residue (Å²): 130,81,76,76,66,77,70,62,72,76,67,66,65,95,62,70,49,56,67,40,43,67,34,31,24,81,36,47,30,86,87,72,51,59,33,33,43,33,39,27,45,48,79,83,57,92,59,71,31,37,36,42,32,33,46,84,78,72,49,49,52,58,39,59,51,84,59,90,91,61,48,49,63,54,32,38,33,34,35,36,46,44,78,71,73,39,63,80,68,71,58,29,78,47,79,45,88,78,67,70,68,63,91,71,78,69,71,37,42,34,32,80,40,62,39,42,60,50,27,53,73,62,53,24,32,58,50,60,58,31,59,51,53,52,48,50,50,53,53,23,58,74,66,49,32,22,36,37,36,38,37,79,35,28,52,46,43,66,29,61,70,53,41,32,29,29,49,30,33,31,41,40,60,36,50,74,62,56,19,27,47,74,69,72,39,71,87,66,59,64,81,41,45,58,54,34,32,49,41,45,38,36,68,44,46,58,32,28,35,51,44,40,41,66,70,52,53,57,49,44,18,36,96,80,52,75,30,41,73,81,39,79,39,73,71,77,56,65,63,71,65,66,69,49,70,85,60,52,67,49,36,48,52,37,51,48,43,37,37,74,74,61,57,28,67,64,87,77,131,130,80,74,76,65,76,68,60,72,73,69,67,65,94,59,72,49,56,64,39,43,68,33,30,23,79,36,49,29,86,87,71,50,60,34,34,43,35,38,27,45,48,78,83,56,92,60,70,30,37,36,42,32,34,45,85,80,73,48,49,52,58,39,57,50,85,57,89,90,62,48,49,64,53,32,39,32,35,36,36,47,44,77,73,74,38,64,80,67,71,59,29,76,48,81,46,88,76,67,69,69,62,91,71,79,71,71,36,42,33,31,82,40,63,40,42,61,51,27,54,73,63,52,24,31,61,50,60,59,32,58,51,52,52,49,50,50,52,55,23,57,74,67,48,31,22,38,37,37,39,36,76,34,30,50,46,44,66,30,60,69,54,41,34,29,30,49,30,33,32,41,39,60,36,50,74,63,55,21,27,47,74,69,73,38,69,86,65,58,63,81,42,44,59,54,36,34,49,41,45,38,34,69,46,43,60,32,28,35,51,44,38,40,66,72,49,52,59,50,43,17,38,95,79,53,74,31,40,74,80,38,80,39,72,71,77,55,64,56,70,65,67,71,42,69,75,68,52,64,51,38,52,53,37,52,48,42,38,36,75,73,60,57,27,66,65,85,77,133

Organism: Pneumocystis jirovecii (NCBI:txid42068)

Sequence (538 aa):
MVSYDFYKENCASSSLPKVECIVRARIPMASGVHHFLHLYHNNTDKKEHLAIVFGDRIQSTSLHRVKNGETESDRMIRGAYNGKLYPGRRFSTEKSVEDKSSLFPKIPLVRIHSECYTGETTWSVRCDCGEQLEEARQLMTLEGEGVIVYLRQEGRGIGLQEKLKAYNLQDLGKDTVQANLFLRHPVDARTYGIATAILLDLGLKDIRLLTNNPDKIKSIEGPHKELNVIERIPMIPKIWKSGFRNGIAEIEQYLSTKVEKMGHLLKKPMVSYDFYKENCASSSLPKVECIVRARIPMASGVHHFLHLYHNNTDKKEHLAIVFGDRIQSTSLHRVKNGETESDRMIRGAYNGKLYPGRRFSTEKSVEDKSSLFPKIPLVRIHSECYTGETTWSVRCDCGEQLEEARQLMTLEGEGVIVYLRQEGRGIGLQEKLKAYNLQDLGKDTVQANLFLRHPVDARTYGIATAILLDLGLKDIRLLTNNPDKIKSIEGPHKELNVIERIPMIPKIWKSGFRNGIAEIEQYLSTKVEKMGHLLKKP